Protein AF-A0A210QUS4-F1 (afdb_monomer)

Organism: Mizuhopecten yessoensis (NCBI:txid6573)

Solvent-accessible surface area (backbone atoms only — not comparable to full-atom values): 18904 Å² total; per-residue (Å²): 132,88,51,68,48,72,54,84,44,73,69,44,78,44,54,33,40,51,26,45,33,37,45,36,43,35,46,32,39,33,38,43,30,37,43,35,41,31,45,31,40,28,41,49,31,35,44,34,41,31,47,31,39,48,27,49,37,35,50,34,43,34,50,34,40,40,41,39,35,55,34,40,41,42,60,37,45,54,32,46,37,50,31,43,46,41,43,38,38,37,52,37,39,31,46,35,38,41,46,31,38,33,50,36,40,36,44,39,43,45,56,56,56,56,53,43,40,44,44,42,45,38,77,54,76,45,58,82,34,81,64,47,80,47,73,44,65,48,49,38,29,56,36,41,40,37,39,40,39,40,42,43,27,40,38,36,39,38,39,47,34,41,29,40,24,49,31,40,38,40,39,37,40,36,50,32,28,52,32,39,39,38,42,39,38,36,37,42,21,48,32,38,39,40,38,34,40,38,28,51,23,47,30,40,38,38,42,37,40,39,33,45,25,52,30,38,40,38,42,46,37,35,38,45,28,47,34,40,38,36,41,37,40,34,32,52,22,33,41,38,38,37,44,38,37,35,36,42,26,47,35,38,38,39,40,38,38,39,33,50,27,35,45,34,39,39,41,37,40,37,36,47,27,47,32,40,39,37,40,38,39,37,34,52,30,35,43,34,38,39,38,39,39,39,36,43,29,46,33,40,38,40,40,39,39,41,33,50,33,36,45,37,38,38,40,39,40,34,36,44,30,45,36,40,39,38,41,38,42,40,40,46,38,39,43,35,41,38,39,39,39,38,35,43,30,44,36,37,39,37,39,40,37,41,38,34,38,36,43,36,38,37,40,39,38,38,35,46,30,53,31,35,37,38,40,39,39,37,33,45,35,36,43,36,37,41,38,39,37,39,38,41,33,31,44,36,37,40,41,38,40,37,33,45,30,38,43,36,39,37,40,36,40,41,37,44,38,40,43,33,41,36,39,37,40,36,38,66,57,43,66,75,44,79,47,78,48,72,53,58,73,45,65,79,45,79,46,78,48,75,100

Structure (mmCIF, N/CA/C/O backbone):
data_AF-A0A210QUS4-F1
#
_entry.id   AF-A0A210QUS4-F1
#
loop_
_atom_site.group_PDB
_atom_site.id
_atom_site.type_symbol
_atom_site.label_atom_id
_atom_site.label_alt_id
_atom_site.label_comp_id
_atom_site.label_asym_id
_atom_site.label_entity_id
_atom_site.label_seq_id
_atom_site.pdbx_PDB_ins_code
_atom_site.Cartn_x
_atom_site.Cartn_y
_atom_site.Cartn_z
_atom_site.occupancy
_atom_site.B_iso_or_equiv
_atom_site.auth_seq_id
_atom_site.auth_comp_id
_atom_site.auth_asym_id
_atom_site.auth_atom_id
_atom_site.pdbx_PDB_model_num
ATOM 1 N N . MET A 1 1 ? -44.207 9.516 66.536 1.00 38.75 1 MET A N 1
ATOM 2 C CA . MET A 1 1 ? -43.538 8.560 67.442 1.00 38.75 1 MET A CA 1
ATOM 3 C C . MET A 1 1 ? -42.305 8.045 66.726 1.00 38.75 1 MET A C 1
ATOM 5 O O . MET A 1 1 ? -42.444 7.343 65.734 1.00 38.75 1 MET A O 1
ATOM 9 N N . THR A 1 2 ? -41.114 8.460 67.143 1.00 43.62 2 THR A N 1
ATOM 10 C CA . THR A 1 2 ? -39.860 7.854 66.681 1.00 43.62 2 THR A CA 1
ATOM 11 C C . THR A 1 2 ? -39.684 6.553 67.451 1.00 43.62 2 THR A C 1
ATOM 13 O O . THR A 1 2 ? -39.302 6.570 68.618 1.00 43.62 2 THR A O 1
ATOM 16 N N . ASN A 1 3 ? -40.082 5.435 66.840 1.00 60.19 3 ASN A N 1
ATOM 17 C CA . ASN A 1 3 ? -39.794 4.111 67.380 1.00 60.19 3 ASN A CA 1
ATOM 18 C C . ASN A 1 3 ? -38.307 3.838 67.115 1.00 60.19 3 ASN A C 1
ATOM 20 O O . ASN A 1 3 ? -37.949 3.473 65.994 1.00 60.19 3 ASN A O 1
ATOM 24 N N . THR A 1 4 ? -37.467 4.141 68.106 1.00 60.78 4 THR A N 1
ATOM 25 C CA . THR A 1 4 ? -36.006 4.033 68.035 1.00 60.78 4 THR A CA 1
ATOM 26 C C . THR A 1 4 ? -35.548 2.835 68.855 1.00 60.78 4 THR A C 1
ATOM 28 O O . THR A 1 4 ? -35.954 2.690 70.006 1.00 60.78 4 THR A O 1
ATOM 31 N N . THR A 1 5 ? -34.705 1.987 68.273 1.00 64.62 5 THR A N 1
ATOM 32 C CA . THR A 1 5 ? -34.128 0.801 68.935 1.00 64.62 5 THR A CA 1
ATOM 33 C C . THR A 1 5 ? -32.616 0.983 69.103 1.00 64.62 5 THR A C 1
ATOM 35 O O . THR A 1 5 ? -31.948 1.423 68.164 1.00 64.62 5 THR A O 1
ATOM 38 N N . ALA A 1 6 ? -32.093 0.687 70.299 1.00 57.66 6 ALA A N 1
ATOM 39 C CA . ALA A 1 6 ? -30.676 0.791 70.668 1.00 57.66 6 ALA A CA 1
ATOM 40 C C . ALA A 1 6 ? -30.246 -0.440 71.496 1.00 57.66 6 ALA A C 1
ATOM 42 O O . ALA A 1 6 ? -31.041 -0.923 72.303 1.00 57.66 6 ALA A O 1
ATOM 43 N N . GLY A 1 7 ? -29.007 -0.915 71.311 1.00 63.50 7 GLY A N 1
ATOM 44 C CA . GLY A 1 7 ? -28.473 -2.170 71.887 1.00 63.50 7 GLY A CA 1
ATOM 45 C C . GLY A 1 7 ? -28.497 -3.359 70.911 1.00 63.50 7 GLY A C 1
ATOM 46 O O . GLY A 1 7 ? -29.017 -3.217 69.812 1.00 63.50 7 GLY A O 1
ATOM 47 N N . GLU A 1 8 ? -27.950 -4.520 71.288 1.00 69.88 8 GLU A N 1
ATOM 48 C CA . GLU A 1 8 ? -27.945 -5.730 70.441 1.00 69.88 8 GLU A CA 1
ATOM 49 C C . GLU A 1 8 ? -29.375 -6.185 70.091 1.00 69.88 8 GLU A C 1
ATOM 51 O O . GLU A 1 8 ? -30.157 -6.526 70.984 1.00 69.88 8 GLU A O 1
ATOM 56 N N . CYS A 1 9 ? -29.743 -6.200 68.802 1.00 67.50 9 CYS A N 1
ATOM 57 C CA . CYS A 1 9 ? -31.092 -6.605 68.379 1.00 67.50 9 CYS A CA 1
ATOM 58 C C . CYS A 1 9 ? -31.100 -7.575 67.184 1.00 67.50 9 CYS A C 1
ATOM 60 O O . CYS A 1 9 ? -30.333 -7.444 66.233 1.00 67.50 9 CYS A O 1
ATOM 62 N N . ASN A 1 10 ? -32.068 -8.498 67.182 1.00 73.31 10 ASN A N 1
ATOM 63 C CA . ASN A 1 10 ? -32.354 -9.408 66.068 1.00 73.31 10 ASN A CA 1
ATOM 64 C C . ASN A 1 10 ? -33.770 -9.168 65.522 1.00 73.31 10 ASN A C 1
ATOM 66 O O . ASN A 1 10 ? -34.710 -9.055 66.306 1.00 73.31 10 ASN A O 1
ATOM 70 N N . ASN A 1 11 ? -33.930 -9.175 64.193 1.00 72.56 11 ASN A N 1
ATOM 71 C CA . ASN A 1 11 ? -35.205 -9.011 63.475 1.00 72.56 11 ASN A CA 1
ATOM 72 C C . ASN A 1 11 ? -35.930 -7.697 63.821 1.00 72.56 11 ASN A C 1
ATOM 74 O O . ASN A 1 11 ? -36.994 -7.694 64.443 1.00 72.56 11 ASN A O 1
ATOM 78 N N . VAL A 1 12 ? -35.354 -6.568 63.407 1.00 69.12 12 VAL A N 1
ATOM 79 C CA . VAL A 1 12 ? -35.852 -5.232 63.766 1.00 69.12 12 VAL A CA 1
ATOM 80 C C . VAL A 1 12 ? -36.653 -4.611 62.625 1.00 69.12 12 VAL A C 1
ATOM 82 O O . VAL A 1 12 ? -36.153 -4.487 61.509 1.00 69.12 12 VAL A O 1
ATOM 85 N N . MET A 1 13 ? -37.878 -4.163 62.918 1.00 71.56 13 MET A N 1
ATOM 86 C CA . MET A 1 13 ? -38.714 -3.384 61.997 1.00 71.56 13 MET A CA 1
ATOM 87 C C . MET A 1 13 ? -39.171 -2.083 62.664 1.00 71.56 13 MET A C 1
ATOM 89 O O . MET A 1 13 ? -40.214 -2.024 63.318 1.00 71.56 13 MET A O 1
ATOM 93 N N . THR A 1 14 ? -38.357 -1.036 62.547 1.00 69.56 14 THR A N 1
ATOM 94 C CA . THR A 1 14 ? -38.583 0.262 63.204 1.00 69.56 14 THR A CA 1
ATOM 95 C C . THR A 1 14 ? -38.248 1.425 62.273 1.00 69.56 14 THR A C 1
ATOM 97 O O . THR A 1 14 ? -37.826 1.234 61.138 1.00 69.56 14 THR A O 1
ATOM 100 N N . ASN A 1 15 ? -38.481 2.666 62.706 1.00 71.06 15 ASN A N 1
ATOM 101 C CA . ASN A 1 15 ? -38.179 3.817 61.853 1.00 71.06 15 ASN A CA 1
ATOM 102 C C . ASN A 1 15 ? -36.680 4.162 61.890 1.00 71.06 15 ASN A C 1
ATOM 104 O O . ASN A 1 15 ? -36.119 4.583 60.879 1.00 71.06 15 ASN A O 1
ATOM 108 N N . THR A 1 16 ? -36.030 3.969 63.042 1.00 72.88 16 THR A N 1
ATOM 109 C CA . THR A 1 16 ? -34.620 4.313 63.251 1.00 72.88 16 THR A CA 1
ATOM 110 C C . THR A 1 16 ? -33.942 3.301 64.170 1.00 72.88 16 THR A C 1
ATOM 112 O O . THR A 1 16 ? -34.452 3.006 65.251 1.00 72.88 16 THR A O 1
ATOM 115 N N . THR A 1 17 ? -32.772 2.814 63.772 1.00 70.06 17 THR A N 1
ATOM 116 C CA . THR A 1 17 ? -31.929 1.909 64.569 1.00 70.06 17 THR A CA 1
ATOM 117 C C . THR A 1 17 ? -30.529 2.482 64.740 1.00 70.06 17 THR A C 1
ATOM 119 O O . THR A 1 17 ? -29.965 3.027 63.796 1.00 70.06 17 THR A O 1
ATOM 122 N N . SER A 1 18 ? -29.984 2.375 65.953 1.00 66.44 18 SER A N 1
ATOM 123 C CA . SER A 1 18 ? -28.650 2.860 66.332 1.00 66.44 18 SER A CA 1
ATOM 124 C C . SER A 1 18 ? -27.943 1.791 67.179 1.00 66.44 18 SER A C 1
ATOM 126 O O . SER A 1 18 ? -27.981 1.877 68.411 1.00 66.44 18 SER A O 1
ATOM 128 N N . CYS A 1 19 ? -27.409 0.734 66.561 1.00 63.66 19 CYS A N 1
ATOM 129 C CA . CYS A 1 19 ? -27.029 -0.495 67.271 1.00 63.66 19 CYS A CA 1
ATOM 130 C C . CYS A 1 19 ? -26.254 -1.529 66.444 1.00 63.66 19 CYS A C 1
ATOM 132 O O . CYS A 1 19 ? -26.303 -1.498 65.219 1.00 63.66 19 CYS A O 1
ATOM 134 N N . GLU A 1 20 ? -25.681 -2.513 67.152 1.00 72.75 20 GLU A N 1
ATOM 135 C CA . GLU A 1 20 ? -25.339 -3.836 66.621 1.00 72.75 20 GLU A CA 1
ATOM 136 C C . GLU A 1 20 ? -26.605 -4.659 66.332 1.00 72.75 20 GLU A C 1
ATOM 138 O O . GLU A 1 20 ? -27.323 -5.057 67.255 1.00 72.75 20 GLU A O 1
ATOM 143 N N . CYS A 1 21 ? -26.936 -4.883 65.059 1.00 68.25 21 CYS A N 1
ATOM 144 C CA . CYS A 1 21 ? -28.268 -5.366 64.694 1.00 68.25 21 CYS A CA 1
ATOM 145 C C . CYS A 1 21 ? -28.273 -6.339 63.486 1.00 68.25 21 CYS A C 1
ATOM 147 O O . CYS A 1 21 ? -27.688 -6.065 62.440 1.00 68.25 21 CYS A O 1
ATOM 149 N N . THR A 1 22 ? -28.981 -7.476 63.583 1.00 73.62 22 THR A N 1
ATOM 150 C CA . THR A 1 22 ? -29.117 -8.460 62.478 1.00 73.62 22 THR A CA 1
ATOM 151 C C . THR A 1 22 ? -30.552 -8.526 61.946 1.00 73.62 22 THR A C 1
ATOM 153 O O . THR A 1 22 ? -31.505 -8.553 62.726 1.00 73.62 22 THR A O 1
ATOM 156 N N . ASN A 1 23 ? -30.712 -8.611 60.618 1.00 74.44 23 ASN A N 1
ATOM 157 C CA . ASN A 1 23 ? -31.989 -8.611 59.888 1.00 74.44 23 ASN A CA 1
ATOM 158 C C . ASN A 1 23 ? -32.828 -7.359 60.196 1.00 74.44 23 ASN A C 1
ATOM 160 O O . ASN A 1 23 ? -33.777 -7.393 60.983 1.00 74.44 23 ASN A O 1
ATOM 164 N N . VAL A 1 24 ? -32.470 -6.239 59.574 1.00 69.25 24 VAL A N 1
ATOM 165 C CA . VAL A 1 24 ? -33.033 -4.917 59.881 1.00 69.25 24 VAL A CA 1
ATOM 166 C C . VAL A 1 24 ? -33.836 -4.395 58.692 1.00 69.25 24 VAL A C 1
ATOM 168 O O . VAL A 1 24 ? -33.308 -4.303 57.588 1.00 69.25 24 VAL A O 1
ATOM 171 N N . MET A 1 25 ? -35.096 -4.013 58.911 1.00 75.00 25 MET A N 1
ATOM 172 C CA . MET A 1 25 ? -35.934 -3.316 57.930 1.00 75.00 25 MET A CA 1
ATOM 173 C C . MET A 1 25 ? -36.391 -1.969 58.495 1.00 75.00 25 MET A C 1
ATOM 175 O O . MET A 1 25 ? -37.325 -1.910 59.296 1.00 75.00 25 MET A O 1
ATOM 179 N N . THR A 1 26 ? -35.721 -0.883 58.114 1.00 71.56 26 THR A N 1
ATOM 180 C CA . THR A 1 26 ? -35.922 0.439 58.736 1.00 71.56 26 THR A CA 1
ATOM 181 C C . THR A 1 26 ? -35.873 1.575 57.723 1.00 71.56 26 THR A C 1
ATOM 183 O O . THR A 1 26 ? -35.699 1.359 56.530 1.00 71.56 26 THR A O 1
ATOM 186 N N . ASN A 1 27 ? -36.046 2.813 58.183 1.00 72.94 27 ASN A N 1
ATOM 187 C CA . ASN A 1 27 ? -35.863 3.998 57.347 1.00 72.94 27 ASN A CA 1
ATOM 188 C C . ASN A 1 27 ? -34.430 4.553 57.464 1.00 72.94 27 ASN A C 1
ATOM 190 O O . ASN A 1 27 ? -33.835 4.987 56.478 1.00 72.94 27 ASN A O 1
ATOM 194 N N . THR A 1 28 ? -33.859 4.504 58.670 1.00 74.69 28 THR A N 1
ATOM 195 C CA . THR A 1 28 ? -32.481 4.922 58.949 1.00 74.69 28 THR A CA 1
ATOM 196 C C . THR A 1 28 ? -31.814 3.937 59.901 1.00 74.69 28 THR A C 1
ATOM 198 O O . THR A 1 28 ? -32.391 3.602 60.935 1.00 74.69 28 THR A O 1
ATOM 201 N N . THR A 1 29 ? -30.590 3.524 59.589 1.00 72.88 29 THR A N 1
ATOM 202 C CA . THR A 1 29 ? -29.769 2.663 60.450 1.00 72.88 29 THR A CA 1
ATOM 203 C C . THR A 1 29 ? -28.393 3.285 60.674 1.00 72.88 29 THR A C 1
ATOM 205 O O . THR A 1 29 ? -27.792 3.786 59.726 1.00 72.88 29 THR A O 1
ATOM 208 N N . SER A 1 30 ? -27.902 3.246 61.912 1.00 72.94 30 SER A N 1
ATOM 209 C CA . SER A 1 30 ? -26.550 3.641 62.315 1.00 72.94 30 SER A CA 1
ATOM 210 C C . SER A 1 30 ? -25.915 2.539 63.177 1.00 72.94 30 SER A C 1
ATOM 212 O O . SER A 1 30 ? -26.571 2.067 64.101 1.00 72.94 30 SER A O 1
ATOM 214 N N . GLY A 1 31 ? -24.658 2.163 62.938 1.00 71.06 31 GLY A N 1
ATOM 215 C CA . GLY A 1 31 ? -23.938 1.134 63.716 1.00 71.06 31 GLY A CA 1
ATOM 216 C C . GLY A 1 31 ? -23.761 -0.189 62.966 1.00 71.06 31 GLY A C 1
ATOM 217 O O . GLY A 1 31 ? -24.040 -0.252 61.769 1.00 71.06 31 GLY A O 1
ATOM 218 N N . ASP A 1 32 ? -23.300 -1.231 63.662 1.00 76.19 32 ASP A N 1
ATOM 219 C CA . ASP A 1 32 ? -22.800 -2.442 63.005 1.00 76.19 32 ASP A CA 1
ATOM 220 C C . ASP A 1 32 ? -23.926 -3.428 62.672 1.00 76.19 32 ASP A C 1
ATOM 222 O O . ASP A 1 32 ? -24.539 -4.031 63.552 1.00 76.19 32 ASP A O 1
ATOM 226 N N . CYS A 1 33 ? -24.265 -3.588 61.392 1.00 70.31 33 CYS A N 1
ATOM 227 C CA . CYS A 1 33 ? -25.479 -4.316 61.012 1.00 70.31 33 CYS A CA 1
ATOM 228 C C . CYS A 1 33 ? -25.273 -5.391 59.941 1.00 70.31 33 CYS A C 1
ATOM 230 O O . CYS A 1 33 ? -24.539 -5.216 58.973 1.00 70.31 33 CYS A O 1
ATOM 232 N N . THR A 1 34 ? -26.011 -6.498 60.045 1.00 74.00 34 THR A N 1
ATOM 233 C CA . THR A 1 34 ? -26.015 -7.572 59.033 1.00 74.00 34 THR A CA 1
ATOM 234 C C . THR A 1 34 ? -27.415 -7.771 58.450 1.00 74.00 34 THR A C 1
ATOM 236 O O . THR A 1 34 ? -28.389 -7.827 59.197 1.00 74.00 34 THR A O 1
ATOM 239 N N . ASN A 1 35 ? -27.526 -7.924 57.125 1.00 74.31 35 ASN A N 1
ATOM 240 C CA . ASN A 1 35 ? -28.782 -8.076 56.372 1.00 74.31 35 ASN A CA 1
ATOM 241 C C . ASN A 1 35 ? -29.746 -6.895 56.590 1.00 74.31 35 ASN A C 1
ATOM 243 O O . ASN A 1 35 ? -30.736 -7.001 57.317 1.00 74.31 35 ASN A O 1
ATOM 247 N N . VAL A 1 36 ? -29.464 -5.760 55.952 1.00 67.56 36 VAL A N 1
ATOM 248 C CA . VAL A 1 36 ? -30.218 -4.512 56.151 1.00 67.56 36 VAL A CA 1
ATOM 249 C C . VAL A 1 36 ? -30.984 -4.131 54.888 1.00 67.56 36 VAL A C 1
ATOM 251 O O . VAL A 1 36 ? -30.406 -4.044 53.809 1.00 67.56 36 VAL A O 1
ATOM 254 N N . MET A 1 37 ? -32.274 -3.833 55.022 1.00 74.56 37 MET A N 1
ATOM 255 C CA . MET A 1 37 ? -33.085 -3.165 54.006 1.00 74.56 37 MET A CA 1
ATOM 256 C C . MET A 1 37 ? -33.532 -1.810 54.557 1.00 74.56 37 MET A C 1
ATOM 258 O O . MET A 1 37 ? -34.352 -1.755 55.472 1.00 74.56 37 MET A O 1
ATOM 262 N N . THR A 1 38 ? -32.974 -0.710 54.055 1.00 70.69 38 THR A N 1
ATOM 263 C CA . THR A 1 38 ? -33.253 0.621 54.620 1.00 70.69 38 THR A CA 1
ATOM 264 C C . THR A 1 38 ? -33.242 1.731 53.578 1.00 70.69 38 THR A C 1
ATOM 266 O O . THR A 1 38 ? -32.953 1.489 52.415 1.00 70.69 38 THR A O 1
ATOM 269 N N . ASN A 1 39 ? -33.593 2.960 53.954 1.00 70.00 39 ASN A N 1
ATOM 270 C CA . ASN A 1 39 ? -33.414 4.114 53.071 1.00 70.00 39 ASN A CA 1
ATOM 271 C C . ASN A 1 39 ? -32.047 4.777 53.267 1.00 70.00 39 ASN A C 1
ATOM 273 O O . ASN A 1 39 ? -31.483 5.294 52.302 1.00 70.00 39 ASN A O 1
ATOM 277 N N . THR A 1 40 ? -31.523 4.790 54.496 1.00 71.06 40 THR A N 1
ATOM 278 C CA . THR A 1 40 ? -30.225 5.396 54.831 1.00 71.06 40 THR A CA 1
ATOM 279 C C . THR A 1 40 ? -29.458 4.525 55.820 1.00 71.06 40 THR A C 1
ATOM 281 O O . THR A 1 40 ? -30.021 4.117 56.834 1.00 71.06 40 THR A O 1
ATOM 284 N N . THR A 1 41 ? -28.175 4.274 55.566 1.00 69.44 41 THR A N 1
ATOM 285 C CA . THR A 1 41 ? -27.298 3.499 56.463 1.00 69.44 41 THR A CA 1
ATOM 286 C C . THR A 1 41 ? -26.001 4.254 56.761 1.00 69.44 41 THR A C 1
ATOM 288 O O . THR A 1 41 ? -25.405 4.818 55.844 1.00 69.44 41 THR A O 1
ATOM 291 N N . ALA A 1 42 ? -25.546 4.231 58.014 1.00 64.81 42 ALA A N 1
ATOM 292 C CA . ALA A 1 42 ? -24.227 4.680 58.465 1.00 64.81 42 ALA A CA 1
ATOM 293 C C . ALA A 1 42 ? -23.621 3.645 59.443 1.00 64.81 42 ALA A C 1
ATOM 295 O O . ALA A 1 42 ? -24.372 2.977 60.143 1.00 64.81 42 ALA A O 1
ATOM 296 N N . GLY A 1 43 ? -22.293 3.506 59.522 1.00 69.38 43 GLY A N 1
ATOM 297 C CA . GLY A 1 43 ? -21.628 2.454 60.333 1.00 69.38 43 GLY A CA 1
ATOM 298 C C . GLY A 1 43 ? -21.392 1.127 59.590 1.00 69.38 43 GLY A C 1
ATOM 299 O O . GLY A 1 43 ? -21.807 1.000 58.441 1.00 69.38 43 GLY A O 1
ATOM 300 N N . GLU A 1 44 ? -20.703 0.155 60.197 1.00 71.62 44 GLU A N 1
ATOM 301 C CA . GLU A 1 44 ? -20.177 -1.022 59.482 1.00 71.62 44 GLU A CA 1
ATOM 302 C C . GLU A 1 44 ? -21.275 -2.035 59.130 1.00 71.62 44 GLU A C 1
ATOM 304 O O . GLU A 1 44 ? -21.847 -2.686 60.000 1.00 71.62 44 GLU A O 1
ATOM 309 N N . CYS A 1 45 ? -21.613 -2.205 57.847 1.00 66.81 45 CYS A N 1
ATOM 310 C CA . CYS A 1 45 ? -22.731 -3.084 57.478 1.00 66.81 45 CYS A CA 1
ATOM 311 C C . CYS A 1 45 ? -22.397 -4.143 56.424 1.00 66.81 45 CYS A C 1
ATOM 313 O O . CYS A 1 45 ? -21.695 -3.888 55.447 1.00 66.81 45 CYS A O 1
ATOM 315 N N . THR A 1 46 ? -22.996 -5.329 56.561 1.00 68.25 46 THR A N 1
ATOM 316 C CA . THR A 1 46 ? -22.873 -6.439 55.601 1.00 68.25 46 THR A CA 1
ATOM 317 C C . THR A 1 46 ? -24.237 -6.823 55.019 1.00 68.25 46 THR A C 1
ATOM 319 O O . THR A 1 46 ? -25.216 -6.942 55.753 1.00 68.25 46 THR A O 1
ATOM 322 N N . ASN A 1 47 ? -24.309 -7.068 53.704 1.00 69.38 47 ASN A N 1
ATOM 323 C CA . ASN A 1 47 ? -25.526 -7.404 52.945 1.00 69.38 47 ASN A CA 1
ATOM 324 C C . ASN A 1 47 ? -26.618 -6.325 53.066 1.00 69.38 47 ASN A C 1
ATOM 326 O O . ASN A 1 47 ? -27.641 -6.522 53.726 1.00 69.38 47 ASN A O 1
ATOM 330 N N . VAL A 1 48 ? -26.408 -5.176 52.425 1.00 65.38 48 VAL A N 1
ATOM 331 C CA . VAL A 1 48 ? -27.305 -4.015 52.541 1.00 65.38 48 VAL A CA 1
ATOM 332 C C . VAL A 1 48 ? -28.004 -3.717 51.217 1.00 65.38 48 VAL A C 1
ATOM 334 O O . VAL A 1 48 ? -27.363 -3.573 50.177 1.00 65.38 48 VAL A O 1
ATOM 337 N N . MET A 1 49 ? -29.322 -3.545 51.264 1.00 71.19 49 MET A N 1
ATOM 338 C CA . MET A 1 49 ? -30.125 -2.944 50.202 1.00 71.19 49 MET A CA 1
ATOM 339 C C . MET A 1 49 ? -30.628 -1.585 50.693 1.00 71.19 49 MET A C 1
ATOM 341 O O . MET A 1 49 ? -31.470 -1.526 51.589 1.00 71.19 49 MET A O 1
ATOM 345 N N . THR A 1 50 ? -30.101 -0.486 50.149 1.00 68.62 50 THR A N 1
ATOM 346 C CA . THR A 1 50 ? -30.473 0.858 50.620 1.00 68.62 50 THR A CA 1
ATOM 347 C C . THR A 1 50 ? -30.491 1.913 49.532 1.00 68.62 50 THR A C 1
ATOM 349 O O . THR A 1 50 ? -29.903 1.736 48.475 1.00 68.62 50 THR A O 1
ATOM 352 N N . ASN A 1 51 ? -31.145 3.045 49.773 1.00 63.72 51 ASN A N 1
ATOM 353 C CA . ASN A 1 51 ? -31.037 4.186 48.869 1.00 63.72 51 ASN A CA 1
ATOM 354 C C . ASN A 1 51 ? -29.713 4.938 49.063 1.00 63.72 51 ASN A C 1
ATOM 356 O O . ASN A 1 51 ? -29.078 5.293 48.069 1.00 63.72 51 ASN A O 1
ATOM 360 N N . THR A 1 52 ? -29.277 5.136 50.311 1.00 60.41 52 THR A N 1
ATOM 361 C CA . THR A 1 52 ? -28.064 5.901 50.642 1.00 60.41 52 THR A CA 1
ATOM 362 C C . THR A 1 52 ? -27.222 5.185 51.698 1.00 60.41 52 THR A C 1
ATOM 364 O O . THR A 1 52 ? -27.746 4.792 52.741 1.00 60.41 52 THR A O 1
ATOM 367 N N . THR A 1 53 ? -25.918 5.057 51.467 1.00 65.75 53 THR A N 1
ATOM 368 C CA . THR A 1 53 ? -24.931 4.564 52.444 1.00 65.75 53 THR A CA 1
ATOM 369 C C . THR A 1 53 ? -23.851 5.609 52.728 1.00 65.75 53 THR A C 1
ATOM 371 O O . THR A 1 53 ? -23.352 6.268 51.818 1.00 65.75 53 THR A O 1
ATOM 374 N N . SER A 1 54 ? -23.471 5.735 53.997 1.00 60.28 54 SER A N 1
ATOM 375 C CA . SER A 1 54 ? -22.399 6.592 54.516 1.00 60.28 54 SER A CA 1
ATOM 376 C C . SER A 1 54 ? -21.505 5.766 55.461 1.00 60.28 54 SER A C 1
ATOM 378 O O . SER A 1 54 ? -21.575 5.941 56.680 1.00 60.28 54 SER A O 1
ATOM 380 N N . CYS A 1 55 ? -20.770 4.779 54.940 1.00 59.31 55 CYS A N 1
ATOM 381 C CA . CYS A 1 55 ? -20.144 3.727 55.756 1.00 59.31 55 CYS A CA 1
ATOM 382 C C . CYS A 1 55 ? -19.070 2.898 55.044 1.00 59.31 55 CYS A C 1
ATOM 384 O O . CYS A 1 55 ? -19.033 2.861 53.814 1.00 59.31 55 CYS A O 1
ATOM 386 N N . GLU A 1 56 ? -18.309 2.142 55.844 1.00 63.59 56 GLU A N 1
ATOM 387 C CA . GLU A 1 56 ? -17.634 0.907 55.434 1.00 63.59 56 GLU A CA 1
ATOM 388 C C . GLU A 1 56 ? -18.659 -0.226 55.302 1.00 63.59 56 GLU A C 1
ATOM 390 O O . GLU A 1 56 ? -19.313 -0.606 56.274 1.00 63.59 56 GLU A O 1
ATOM 395 N N . CYS A 1 57 ? -18.864 -0.742 54.090 1.00 60.50 57 CYS A N 1
ATOM 396 C CA . CYS A 1 57 ? -19.965 -1.668 53.840 1.00 60.50 57 CYS A CA 1
ATOM 397 C C . CYS A 1 57 ? -19.595 -2.798 52.844 1.00 60.50 57 CYS A C 1
ATOM 399 O O . CYS A 1 57 ? -18.926 -2.585 51.828 1.00 60.50 57 CYS A O 1
ATOM 401 N N . ALA A 1 58 ? -20.059 -4.027 53.107 1.00 61.28 58 ALA A N 1
ATOM 402 C CA . ALA A 1 58 ? -19.808 -5.220 52.287 1.00 61.28 58 ALA A CA 1
ATOM 403 C C . ALA A 1 58 ? -21.101 -5.768 51.649 1.00 61.28 58 ALA A C 1
ATOM 405 O O . ALA A 1 58 ? -22.126 -5.892 52.315 1.00 61.28 58 ALA A O 1
ATOM 406 N N . ASN A 1 59 ? -21.054 -6.149 50.362 1.00 65.06 59 ASN A N 1
ATOM 407 C CA . ASN A 1 59 ? -22.198 -6.637 49.565 1.00 65.06 59 ASN A CA 1
ATOM 408 C C . ASN A 1 59 ? -23.397 -5.668 49.563 1.00 65.06 59 ASN A C 1
ATOM 410 O O . ASN A 1 59 ? -24.433 -5.928 50.177 1.00 65.06 59 ASN A O 1
ATOM 414 N N . VAL A 1 60 ? -23.256 -4.545 48.861 1.00 61.34 60 VAL A N 1
ATOM 415 C CA . VAL A 1 60 ? -24.207 -3.426 48.933 1.00 61.34 60 VAL A CA 1
ATOM 416 C C . VAL A 1 60 ? -24.909 -3.201 47.586 1.00 61.34 60 VAL A C 1
ATOM 418 O O . VAL A 1 60 ? -24.259 -3.122 46.542 1.00 61.34 60 VAL A O 1
ATOM 421 N N . MET A 1 61 ? -26.235 -3.061 47.591 1.00 66.12 61 MET A N 1
ATOM 422 C CA . MET A 1 61 ? -27.034 -2.632 46.434 1.00 66.12 61 MET A CA 1
ATOM 423 C C . MET A 1 61 ? -27.670 -1.277 46.753 1.00 66.12 61 MET A C 1
ATOM 425 O O . MET A 1 61 ? -28.593 -1.218 47.570 1.00 66.12 61 MET A O 1
ATOM 429 N N . THR A 1 62 ? -27.165 -0.189 46.153 1.00 64.44 62 THR A N 1
ATOM 430 C CA . THR A 1 62 ? -27.611 1.178 46.497 1.00 64.44 62 THR A CA 1
ATOM 43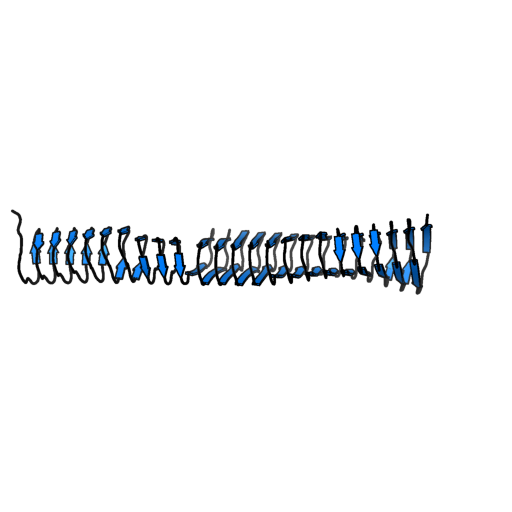1 C C . THR A 1 62 ? -27.720 2.145 45.336 1.00 64.44 62 THR A C 1
ATOM 433 O O . THR A 1 62 ? -27.225 1.902 44.236 1.00 64.44 62 THR A O 1
ATOM 436 N N . LYS A 1 63 ? -28.374 3.284 45.590 1.00 57.06 63 LYS A N 1
ATOM 437 C CA . LYS A 1 63 ? -28.383 4.410 44.657 1.00 57.06 63 LYS A CA 1
ATOM 438 C C . LYS A 1 63 ? -27.163 5.320 44.846 1.00 57.06 63 LYS A C 1
ATOM 440 O O . LYS A 1 63 ? -26.571 5.711 43.841 1.00 57.06 63 LYS A O 1
ATOM 445 N N . THR A 1 64 ? -26.784 5.603 46.094 1.00 55.00 64 THR A N 1
ATOM 446 C CA . THR A 1 64 ? -25.698 6.530 46.446 1.00 55.00 64 THR A CA 1
ATOM 447 C C . THR A 1 64 ? -24.867 5.988 47.609 1.00 55.00 64 THR A C 1
ATOM 449 O O . THR A 1 64 ? -25.437 5.611 48.632 1.00 55.00 64 THR A O 1
ATOM 452 N N . THR A 1 65 ? -23.536 6.023 47.495 1.00 61.12 65 THR A N 1
ATOM 453 C CA . THR A 1 65 ? -22.620 5.653 48.593 1.00 61.12 65 THR A CA 1
ATOM 454 C C . THR A 1 65 ? -21.531 6.704 48.818 1.00 61.12 65 THR A C 1
ATOM 456 O O . THR A 1 65 ? -20.921 7.175 47.860 1.00 61.12 65 THR A O 1
ATOM 459 N N . SER A 1 66 ? -21.229 7.010 50.079 1.00 52.88 66 SER A N 1
ATOM 460 C CA . SER A 1 66 ? -20.056 7.771 50.526 1.00 52.88 66 SER A CA 1
ATOM 461 C C . SER A 1 66 ? -19.294 6.946 51.571 1.00 52.88 66 SER A C 1
ATOM 463 O O . SER A 1 66 ? -19.755 6.838 52.703 1.00 52.88 66 SER A O 1
ATOM 465 N N . GLY A 1 67 ? -18.165 6.335 51.206 1.00 62.19 67 GLY A N 1
ATOM 466 C CA . GLY A 1 67 ? -17.387 5.437 52.080 1.00 62.19 67 GLY A CA 1
ATOM 467 C C . GLY A 1 67 ? -16.757 4.258 51.328 1.00 62.19 67 GLY A C 1
ATOM 468 O O . GLY A 1 67 ? -16.951 4.137 50.114 1.00 62.19 67 GLY A O 1
ATOM 469 N N . ASP A 1 68 ? -16.012 3.409 52.040 1.00 60.56 68 ASP A N 1
ATOM 470 C CA . ASP A 1 68 ? -15.253 2.293 51.459 1.00 60.56 68 ASP A CA 1
ATOM 471 C C . ASP A 1 68 ? -16.104 1.023 51.313 1.00 60.56 68 ASP A C 1
ATOM 473 O O . ASP A 1 68 ? -16.886 0.658 52.194 1.00 60.56 68 ASP A O 1
ATOM 477 N N . CYS A 1 69 ? -16.002 0.340 50.167 1.00 59.09 69 CYS A N 1
ATOM 478 C CA . CYS A 1 69 ? -16.880 -0.792 49.841 1.00 59.09 69 CYS A CA 1
ATOM 479 C C . CYS A 1 69 ? -16.161 -1.955 49.136 1.00 59.09 69 CYS A C 1
ATOM 481 O O . CYS A 1 69 ? -15.458 -1.775 48.138 1.00 59.09 69 CYS A O 1
ATOM 483 N N . THR A 1 70 ? -16.418 -3.192 49.583 1.00 57.31 70 THR A N 1
ATOM 484 C CA . THR A 1 70 ? -15.737 -4.390 49.045 1.00 57.31 70 THR A CA 1
ATOM 485 C C . THR A 1 70 ? -16.397 -4.973 47.785 1.00 57.31 70 THR A C 1
ATOM 487 O O . THR A 1 70 ? -15.699 -5.404 46.871 1.00 57.31 70 THR A O 1
ATOM 490 N N . LYS A 1 71 ? -17.736 -5.016 47.714 1.00 57.84 71 LYS A N 1
ATOM 491 C CA . LYS A 1 71 ? -18.520 -5.537 46.570 1.00 57.84 71 LYS A CA 1
ATOM 492 C C . LYS A 1 71 ? -19.844 -4.789 46.463 1.00 57.84 71 LYS A C 1
ATOM 494 O O . LYS A 1 71 ? -20.614 -4.810 47.425 1.00 57.84 71 LYS A O 1
ATOM 499 N N . PHE A 1 72 ? -20.136 -4.170 45.319 1.00 63.22 72 PHE A N 1
ATOM 500 C CA . PHE A 1 72 ? -21.381 -3.410 45.165 1.00 63.22 72 PHE A CA 1
ATOM 501 C C . PHE A 1 72 ? -21.888 -3.273 43.722 1.00 63.22 72 PHE A C 1
ATOM 503 O O . PHE A 1 72 ? -21.164 -3.501 42.751 1.00 63.22 72 PHE A O 1
ATOM 510 N N . MET A 1 73 ? -23.156 -2.863 43.610 1.00 58.47 73 MET A N 1
ATOM 511 C CA . MET A 1 73 ? -23.866 -2.558 42.361 1.00 58.47 73 MET A CA 1
ATOM 512 C C . MET A 1 73 ? -24.647 -1.238 42.539 1.00 58.47 73 MET A C 1
ATOM 514 O O . MET A 1 73 ? -25.630 -1.225 43.284 1.00 58.47 73 MET A O 1
ATOM 518 N N . THR A 1 74 ? -24.199 -0.121 41.939 1.00 58.69 74 THR A N 1
ATOM 519 C CA . THR A 1 74 ? -24.742 1.236 42.223 1.00 58.69 74 THR A CA 1
ATOM 520 C C . THR A 1 74 ? -24.838 2.158 40.990 1.00 58.69 74 THR A C 1
ATOM 522 O O . THR A 1 74 ? -24.581 1.731 39.869 1.00 58.69 74 THR A O 1
ATOM 525 N N . ASN A 1 75 ? -25.290 3.412 41.187 1.00 49.94 75 ASN A N 1
ATOM 526 C CA . ASN A 1 75 ? -25.316 4.484 40.171 1.00 49.94 75 ASN A CA 1
ATOM 527 C C . ASN A 1 75 ? -24.434 5.705 40.525 1.00 49.94 75 ASN A C 1
ATOM 529 O O . ASN A 1 75 ? -24.229 6.571 39.671 1.00 49.94 75 ASN A O 1
ATOM 533 N N . THR A 1 76 ? -23.969 5.872 41.771 1.00 48.81 76 THR A N 1
ATOM 534 C CA . THR A 1 76 ? -23.126 7.019 42.179 1.00 48.81 76 THR A CA 1
ATOM 535 C C . THR A 1 76 ? -22.346 6.702 43.461 1.00 48.81 76 THR A C 1
ATOM 537 O O . THR A 1 76 ? -22.935 6.231 44.434 1.00 48.81 76 THR A O 1
ATOM 540 N N . THR A 1 77 ? -21.039 6.986 43.495 1.00 57.16 77 THR A N 1
ATOM 541 C CA . THR A 1 77 ? -20.186 6.775 44.683 1.00 57.16 77 THR A CA 1
ATOM 542 C C . THR A 1 77 ? -19.228 7.946 44.943 1.00 57.16 77 THR A C 1
ATOM 544 O O . THR A 1 77 ? -18.951 8.744 44.052 1.00 57.16 77 THR A O 1
ATOM 547 N N . SER A 1 78 ? -18.693 8.047 46.161 1.00 48.75 78 SER A N 1
ATOM 548 C CA . SER A 1 78 ? -17.537 8.888 46.507 1.00 48.75 78 SER A CA 1
ATOM 549 C C . SER A 1 78 ? -16.662 8.198 47.575 1.00 48.75 78 SER A C 1
ATOM 551 O O . SER A 1 78 ? -16.791 8.499 48.759 1.00 48.75 78 SER A O 1
ATOM 553 N N . GLY A 1 79 ? -15.813 7.238 47.177 1.00 60.25 79 GLY A N 1
ATOM 554 C CA . GLY A 1 79 ? -14.938 6.463 48.086 1.00 60.25 79 GLY A CA 1
ATOM 555 C C . GLY A 1 79 ? -13.995 5.478 47.367 1.00 60.25 79 GLY A C 1
ATOM 556 O O . GLY A 1 79 ? -13.921 5.519 46.130 1.00 60.25 79 GLY A O 1
ATOM 557 N N . GLU A 1 80 ? -13.275 4.626 48.119 1.00 60.22 80 GLU A N 1
ATOM 558 C CA . GLU A 1 80 ? -12.429 3.533 47.596 1.00 60.22 80 GLU A CA 1
ATOM 559 C C . GLU A 1 80 ? -13.220 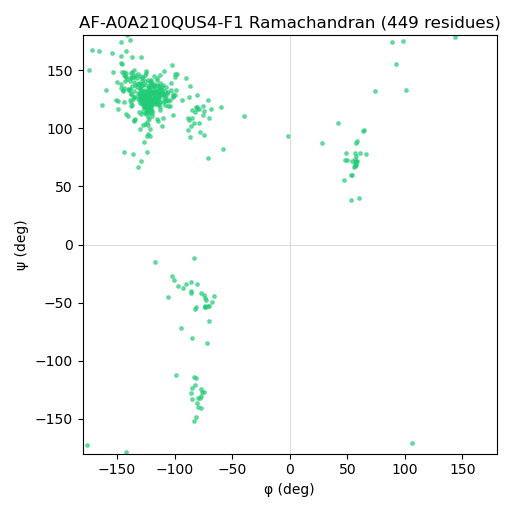2.213 47.456 1.00 60.22 80 GLU A C 1
ATOM 561 O O . GLU A 1 80 ? -14.126 1.904 48.232 1.00 60.22 80 GLU A O 1
ATOM 566 N N . CYS A 1 81 ? -12.940 1.432 46.406 1.00 59.75 81 CYS A N 1
ATOM 567 C CA . CYS A 1 81 ? -13.815 0.337 45.962 1.00 59.75 81 CYS A CA 1
ATOM 568 C C . CYS A 1 81 ? -13.035 -0.879 45.423 1.00 59.75 81 CYS A C 1
ATOM 570 O O . CYS A 1 81 ? -12.125 -0.713 44.614 1.00 59.75 81 CYS A O 1
ATOM 572 N N . THR A 1 82 ? -13.396 -2.116 45.805 1.00 55.81 82 THR A N 1
ATOM 573 C CA . THR A 1 82 ? -12.646 -3.336 45.391 1.00 55.81 82 THR A CA 1
ATOM 574 C C . THR A 1 82 ? -13.285 -4.163 44.267 1.00 55.81 82 THR A C 1
ATOM 576 O O . THR A 1 82 ? -12.567 -4.871 43.567 1.00 55.81 82 THR A O 1
ATOM 579 N N . TYR A 1 83 ? -14.610 -4.120 44.100 1.00 60.09 83 TYR A N 1
ATOM 580 C CA . TYR A 1 83 ? -15.330 -4.782 43.002 1.00 60.09 83 TYR A CA 1
ATOM 581 C C . TYR A 1 83 ? -16.585 -3.987 42.643 1.00 60.09 83 TYR A C 1
ATOM 583 O O . TYR A 1 83 ? -17.507 -3.878 43.458 1.00 60.09 83 TYR A O 1
ATOM 591 N N . VAL A 1 84 ? -16.626 -3.470 41.413 1.00 58.34 84 VAL A N 1
ATOM 592 C CA . VAL A 1 84 ? -17.667 -2.540 40.948 1.00 58.34 84 VAL A CA 1
ATOM 593 C C . VAL A 1 84 ? -18.421 -3.114 39.757 1.00 58.34 84 VAL A C 1
ATOM 595 O O . VAL A 1 84 ? -17.803 -3.520 38.770 1.00 58.34 84 VAL A O 1
ATOM 598 N N . MET A 1 85 ? -19.755 -3.099 39.818 1.00 55.66 85 MET A N 1
ATOM 599 C CA . MET A 1 85 ? -20.621 -3.501 38.710 1.00 55.66 85 MET A CA 1
ATOM 600 C C . MET A 1 85 ? -21.693 -2.418 38.456 1.00 55.66 85 MET A C 1
ATOM 602 O O . MET A 1 85 ? -22.721 -2.413 39.130 1.00 55.66 85 MET A O 1
ATOM 606 N N . ARG A 1 86 ? -21.457 -1.551 37.447 1.00 53.88 86 ARG A N 1
ATOM 607 C CA . ARG A 1 86 ? -22.363 -0.533 36.831 1.00 53.88 86 ARG A CA 1
ATOM 608 C C . ARG A 1 86 ? -22.204 0.949 37.235 1.00 53.88 86 ARG A C 1
ATOM 610 O O . ARG A 1 86 ? -22.167 1.271 38.410 1.00 53.88 86 ARG A O 1
ATOM 617 N N . ASN A 1 87 ? -22.184 1.820 36.202 1.00 52.09 87 ASN A N 1
ATOM 618 C CA . ASN A 1 87 ? -22.306 3.296 36.182 1.00 52.09 87 ASN A CA 1
ATOM 619 C C . ASN A 1 87 ? -21.819 4.011 37.449 1.00 52.09 87 ASN A C 1
ATOM 621 O O . ASN A 1 87 ? -22.606 4.301 38.346 1.00 52.09 87 ASN A O 1
ATOM 625 N N . THR A 1 88 ? -20.526 4.327 37.509 1.00 53.41 88 THR A N 1
ATOM 626 C CA . THR A 1 88 ? -19.904 4.831 38.740 1.00 53.41 88 THR A CA 1
ATOM 627 C C . THR A 1 88 ? -19.034 6.072 38.498 1.00 53.41 88 THR A C 1
ATOM 629 O O . THR A 1 88 ? -18.335 6.162 37.491 1.00 53.41 88 THR A O 1
ATOM 632 N N . THR A 1 89 ? -19.039 7.013 39.447 1.00 50.75 89 THR A N 1
ATOM 633 C CA . THR A 1 89 ? -17.988 8.035 39.617 1.00 50.75 89 THR A CA 1
ATOM 634 C C . THR A 1 89 ? -17.249 7.681 40.906 1.00 50.75 89 THR A C 1
ATOM 636 O O . THR A 1 89 ? -17.921 7.544 41.920 1.00 50.75 89 THR A O 1
ATOM 639 N N . ALA A 1 90 ? -15.932 7.459 40.912 1.00 55.91 90 ALA A N 1
ATOM 640 C CA . ALA A 1 90 ? -15.226 6.989 42.120 1.00 55.91 90 ALA A CA 1
ATOM 641 C C . ALA A 1 90 ? -13.791 7.523 42.250 1.00 55.91 90 ALA A C 1
ATOM 643 O O . ALA A 1 90 ? -13.152 7.861 41.253 1.00 55.91 90 ALA A O 1
ATOM 644 N N . GLY A 1 91 ? -13.281 7.567 43.487 1.00 53.22 91 GLY A N 1
ATOM 645 C CA . GLY A 1 91 ? -11.913 7.995 43.796 1.00 53.22 91 GLY A CA 1
ATOM 646 C C . GLY A 1 91 ? -10.872 6.982 43.317 1.00 53.22 91 GLY A C 1
ATOM 647 O O . GLY A 1 91 ? -10.129 7.287 42.385 1.00 53.22 91 GLY A O 1
ATOM 648 N N . LYS A 1 92 ? -10.874 5.775 43.905 1.00 57.72 92 LYS A N 1
ATOM 649 C CA . LYS A 1 92 ? -9.991 4.654 43.534 1.00 57.72 92 LYS A CA 1
ATOM 650 C C . LYS A 1 92 ? -10.766 3.347 43.422 1.00 57.72 92 LYS A C 1
ATOM 652 O O . LYS A 1 92 ? -11.601 3.052 44.279 1.00 57.72 92 LYS A O 1
ATOM 657 N N . CYS A 1 93 ? -10.489 2.545 42.394 1.00 57.47 93 CYS A N 1
ATOM 658 C CA . CYS A 1 93 ? -11.159 1.256 42.200 1.00 57.47 93 CYS A CA 1
ATOM 659 C C . CYS A 1 93 ? -10.208 0.116 41.808 1.00 57.47 93 CYS A C 1
ATOM 661 O O . CYS A 1 93 ? -9.287 0.289 41.014 1.00 57.47 93 CYS A O 1
ATOM 663 N N . THR A 1 94 ? -10.496 -1.090 42.296 1.00 54.66 94 THR A N 1
ATOM 664 C CA . THR A 1 94 ? -9.913 -2.353 41.809 1.00 54.66 94 THR A CA 1
ATOM 665 C C . THR A 1 94 ? -11.018 -3.186 41.144 1.00 54.66 94 THR A C 1
ATOM 667 O O . THR A 1 94 ? -12.168 -3.100 41.561 1.00 54.66 94 THR A O 1
ATOM 670 N N . ASN A 1 95 ? -10.703 -3.950 40.090 1.00 59.75 95 ASN A N 1
ATOM 671 C CA . ASN A 1 95 ? -11.600 -4.898 39.405 1.00 59.75 95 ASN A CA 1
ATOM 672 C C . ASN A 1 95 ? -12.983 -4.318 39.024 1.00 59.75 95 ASN A C 1
ATOM 674 O O . ASN A 1 95 ? -14.018 -4.662 39.606 1.00 59.75 95 ASN A O 1
ATOM 678 N N . VAL A 1 96 ? -13.005 -3.447 38.012 1.00 55.69 96 VAL A N 1
ATOM 679 C CA . VAL A 1 96 ? -14.216 -2.736 37.562 1.00 55.69 96 VAL A CA 1
ATOM 680 C C . VAL A 1 96 ? -14.843 -3.418 36.347 1.00 55.69 96 VAL A C 1
ATOM 682 O O . VAL A 1 96 ? -14.156 -3.704 35.367 1.00 55.69 96 VAL A O 1
ATOM 685 N N . MET A 1 97 ? -16.164 -3.616 36.372 1.00 53.31 97 MET A N 1
ATOM 686 C CA . MET A 1 97 ? -16.948 -4.117 35.243 1.00 53.31 97 MET A CA 1
ATOM 687 C C . MET A 1 97 ? -18.055 -3.102 34.886 1.00 53.31 97 MET A C 1
ATOM 689 O O . MET A 1 97 ? -19.052 -3.010 35.604 1.00 53.31 97 MET A O 1
ATOM 693 N N . THR A 1 98 ? -17.903 -2.396 33.747 1.00 52.78 98 THR A N 1
ATOM 694 C CA . THR A 1 98 ? -18.795 -1.390 33.083 1.00 52.78 98 THR A CA 1
ATOM 695 C C . THR A 1 98 ? -18.622 0.128 33.390 1.00 52.78 98 THR A C 1
ATOM 697 O O . THR A 1 98 ? -18.127 0.503 34.449 1.00 52.78 98 THR A O 1
ATOM 700 N N . ASN A 1 99 ? -19.050 0.987 32.429 1.00 50.25 99 ASN A N 1
ATOM 701 C CA . ASN A 1 99 ? -19.159 2.474 32.404 1.00 50.25 99 ASN A CA 1
ATOM 702 C C . ASN A 1 99 ? -18.751 3.204 33.704 1.00 50.25 99 ASN A C 1
ATOM 704 O O . ASN A 1 99 ? -19.590 3.414 34.576 1.00 50.25 99 ASN A O 1
ATOM 708 N N . THR A 1 100 ? -17.496 3.639 33.829 1.00 50.50 100 THR A N 1
ATOM 709 C CA . THR A 1 100 ? -17.002 4.313 35.049 1.00 50.50 100 THR A CA 1
ATOM 710 C C . THR A 1 100 ? -16.170 5.562 34.732 1.00 50.50 100 THR A C 1
ATOM 712 O O . THR A 1 100 ? -15.416 5.572 33.761 1.00 50.50 100 THR A O 1
ATOM 715 N N . THR A 1 101 ? -16.277 6.601 35.564 1.00 50.22 101 THR A N 1
ATOM 716 C CA . THR A 1 101 ? -15.352 7.746 35.587 1.00 50.22 101 THR A CA 1
ATOM 717 C C . THR A 1 101 ? -14.568 7.731 36.902 1.00 50.22 101 THR A C 1
ATOM 719 O O . THR A 1 101 ? -15.168 7.859 37.968 1.00 50.22 101 THR A O 1
ATOM 722 N N . SER A 1 102 ? -13.243 7.556 36.871 1.00 52.81 102 SER A N 1
ATOM 723 C CA . SER A 1 102 ? -12.428 7.451 38.099 1.00 52.81 102 SER A CA 1
ATOM 724 C C . SER A 1 102 ? -11.037 8.073 37.957 1.00 52.81 102 SER A C 1
ATOM 726 O O . SER A 1 102 ? -10.525 8.194 36.849 1.00 52.81 102 SER A O 1
ATOM 728 N N . ARG A 1 103 ? -10.420 8.495 39.070 1.00 50.81 103 ARG A N 1
ATOM 729 C CA . ARG A 1 103 ? -9.051 9.035 39.065 1.00 50.81 103 ARG A CA 1
ATOM 730 C C . ARG A 1 103 ? -7.995 7.941 38.862 1.00 50.81 103 ARG A C 1
ATOM 732 O O . ARG A 1 103 ? -7.142 8.126 38.002 1.00 50.81 103 ARG A O 1
ATOM 739 N N . GLU A 1 104 ? -8.110 6.815 39.571 1.00 54.97 104 GLU A N 1
ATOM 740 C CA . GLU A 1 104 ? -7.153 5.692 39.542 1.00 54.97 104 GLU A CA 1
ATOM 741 C C . GLU A 1 104 ? -7.888 4.336 39.510 1.00 54.97 104 GLU A C 1
ATOM 743 O O . GLU A 1 104 ? -8.770 4.081 40.339 1.00 54.97 104 GLU A O 1
ATOM 748 N N . CYS A 1 105 ? -7.537 3.440 38.578 1.00 57.62 105 CYS A N 1
ATOM 749 C CA . CYS A 1 105 ? -8.123 2.089 38.504 1.00 57.62 105 CYS A CA 1
ATOM 750 C C . CYS A 1 105 ? -7.101 0.976 38.213 1.00 57.62 105 CYS A C 1
ATOM 752 O O . CYS A 1 105 ? -6.167 1.149 37.433 1.00 57.62 105 CYS A O 1
ATOM 754 N N . THR A 1 106 ? -7.342 -0.218 38.766 1.00 53.59 106 THR A N 1
ATOM 755 C CA . THR A 1 106 ? -6.590 -1.449 38.441 1.00 53.59 106 THR A CA 1
ATOM 756 C C . THR A 1 106 ? -7.534 -2.548 37.936 1.00 53.59 106 THR A C 1
ATOM 758 O O . THR A 1 106 ? -8.534 -2.830 38.594 1.00 53.59 106 THR A O 1
ATOM 761 N N . ASN A 1 107 ? -7.207 -3.188 36.802 1.00 58.44 107 ASN A N 1
ATOM 762 C CA . ASN A 1 107 ? -7.975 -4.253 36.124 1.00 58.44 107 ASN A CA 1
ATOM 763 C C . ASN A 1 107 ? -9.407 -3.845 35.711 1.00 58.44 107 ASN A C 1
ATOM 765 O O . ASN A 1 107 ? -10.377 -4.063 36.440 1.00 58.44 107 ASN A O 1
ATOM 769 N N . VAL A 1 108 ? -9.559 -3.285 34.507 1.00 56.47 108 VAL A N 1
ATOM 770 C CA . VAL A 1 108 ? -10.840 -2.734 34.018 1.00 56.47 108 VAL A CA 1
ATOM 771 C C . VAL A 1 108 ? -11.428 -3.550 32.860 1.00 56.47 108 VAL A C 1
ATOM 773 O O . VAL A 1 108 ? -10.733 -3.838 31.883 1.00 56.47 108 VAL A O 1
ATOM 776 N N . MET A 1 109 ? -12.736 -3.849 32.934 1.00 53.75 109 MET A N 1
ATOM 777 C CA . MET A 1 109 ? -13.526 -4.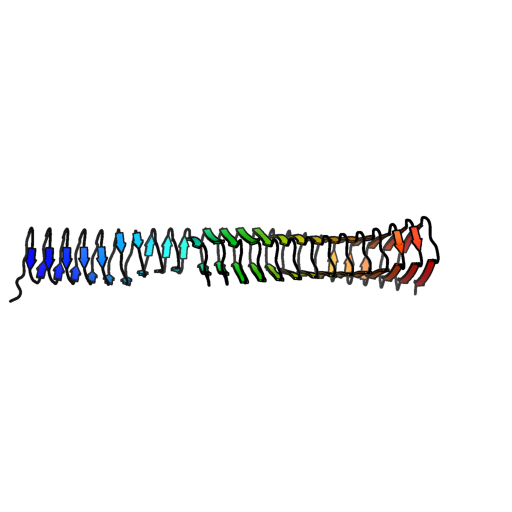527 31.898 1.00 53.75 109 MET A CA 1
ATOM 778 C C . MET A 1 109 ? -14.752 -3.681 31.458 1.00 53.75 109 MET A C 1
ATOM 780 O O . MET A 1 109 ? -15.839 -3.751 32.034 1.00 53.75 109 MET A O 1
ATOM 784 N N . LYS A 1 110 ? -14.539 -2.933 30.360 1.00 54.75 110 LYS A N 1
ATOM 785 C CA . LYS A 1 110 ? -15.438 -2.123 29.489 1.00 54.75 110 LYS A CA 1
ATOM 786 C C . LYS A 1 110 ? -16.005 -0.755 29.938 1.00 54.75 110 LYS A C 1
ATOM 788 O O . LYS A 1 110 ? -16.646 -0.631 30.971 1.00 54.75 110 LYS A O 1
ATOM 793 N N . ASN A 1 111 ? -15.857 0.201 28.999 1.00 49.97 111 ASN A N 1
ATOM 794 C CA . ASN A 1 111 ? -16.133 1.649 28.983 1.00 49.97 111 ASN A CA 1
ATOM 795 C C . ASN A 1 111 ? -15.735 2.401 30.253 1.00 49.97 111 ASN A C 1
ATOM 797 O O . ASN A 1 111 ? -16.410 2.365 31.276 1.00 49.97 111 ASN A O 1
ATOM 801 N N . THR A 1 112 ? -14.635 3.135 30.184 1.00 46.41 112 THR A N 1
ATOM 802 C CA . THR A 1 112 ? -14.143 3.913 31.317 1.00 46.41 112 THR A CA 1
ATOM 803 C C . THR A 1 112 ? -13.492 5.180 30.790 1.00 46.41 112 THR A C 1
ATOM 805 O O . THR A 1 112 ? -12.790 5.129 29.784 1.00 46.41 112 THR A O 1
ATOM 808 N N . THR A 1 113 ? -13.740 6.301 31.461 1.00 45.94 113 THR A N 1
ATOM 809 C CA . THR A 1 113 ? -12.955 7.528 31.313 1.00 45.94 113 THR A CA 1
ATOM 810 C C . THR A 1 113 ? -12.198 7.715 32.622 1.00 45.94 113 THR A C 1
ATOM 812 O O . THR A 1 113 ? -12.794 8.118 33.618 1.00 45.94 113 THR A O 1
ATOM 815 N N . SER A 1 114 ? -10.911 7.386 32.666 1.00 47.22 114 SER A N 1
ATOM 816 C CA . SER A 1 114 ? -10.096 7.495 33.884 1.00 47.22 114 SER A CA 1
ATOM 817 C C . SER A 1 114 ? -8.790 8.251 33.656 1.00 47.22 114 SER A C 1
ATOM 819 O O . SER A 1 114 ? -8.381 8.447 32.512 1.00 47.22 114 SER A O 1
ATOM 821 N N . GLY A 1 115 ? -8.188 8.731 34.749 1.00 52.84 115 GLY A N 1
ATOM 822 C CA . GLY A 1 115 ? -6.855 9.340 34.750 1.00 52.84 115 GLY A CA 1
ATOM 823 C C . GLY A 1 115 ? -5.765 8.288 34.534 1.00 52.84 115 GLY A C 1
ATOM 824 O O . GLY A 1 115 ? -5.370 8.048 33.396 1.00 52.84 115 GLY A O 1
ATOM 825 N N . GLU A 1 116 ? -5.340 7.633 35.618 1.00 55.28 116 GLU A N 1
ATOM 826 C CA . GLU A 1 116 ? -4.280 6.613 35.627 1.00 55.28 116 GLU A CA 1
ATOM 827 C C . GLU A 1 116 ? -4.873 5.198 35.730 1.00 55.28 116 GLU A C 1
ATOM 829 O O . GLU A 1 116 ? -5.764 4.932 36.549 1.00 55.28 116 GLU A O 1
ATOM 834 N N . CYS A 1 117 ? -4.411 4.259 34.897 1.00 55.00 117 CYS A N 1
ATOM 835 C CA . CYS A 1 117 ? -4.895 2.877 34.917 1.00 55.00 117 CYS A CA 1
ATOM 836 C C . CYS A 1 117 ? -3.792 1.838 34.742 1.00 55.00 117 CYS A C 1
ATOM 838 O O . CYS A 1 117 ? -2.930 1.957 33.880 1.00 55.00 117 CYS A O 1
ATOM 840 N N . THR A 1 118 ? -3.892 0.733 35.484 1.00 50.53 118 THR A N 1
ATOM 841 C CA . THR A 1 118 ? -3.045 -0.449 35.265 1.00 50.53 118 THR A CA 1
ATOM 842 C C . THR A 1 118 ? -3.897 -1.618 34.752 1.00 50.53 118 THR A C 1
ATOM 844 O O . THR A 1 118 ? -4.802 -2.082 35.447 1.00 50.53 118 THR A O 1
ATOM 847 N N . ASN A 1 119 ? -3.592 -2.097 33.535 1.00 57.31 119 ASN A N 1
ATOM 848 C CA . ASN A 1 119 ? -4.248 -3.192 32.788 1.00 57.31 119 ASN A CA 1
ATOM 849 C C . ASN A 1 119 ? -5.724 -2.944 32.384 1.00 57.31 119 ASN A C 1
ATOM 851 O O . ASN A 1 119 ? -6.655 -3.203 33.153 1.00 57.31 119 ASN A O 1
ATOM 855 N N . VAL A 1 120 ? -5.953 -2.528 31.129 1.00 58.38 120 VAL A N 1
ATOM 856 C CA . VAL A 1 120 ? -7.298 -2.319 30.544 1.00 58.38 120 VAL A CA 1
ATOM 857 C C . VAL A 1 120 ? -7.573 -3.335 29.428 1.00 58.38 120 VAL A C 1
ATOM 859 O O . VAL A 1 120 ? -6.780 -3.447 28.492 1.00 58.38 120 VAL A O 1
ATOM 862 N N . MET A 1 121 ? -8.712 -4.044 29.492 1.00 58.81 121 MET A N 1
ATOM 863 C CA . MET A 1 121 ? -9.144 -5.014 28.471 1.00 58.81 121 MET A CA 1
ATOM 864 C C . MET A 1 121 ? -10.570 -4.719 27.970 1.00 58.81 121 MET A C 1
ATOM 866 O O . MET A 1 121 ? -11.527 -4.702 28.750 1.00 58.81 121 MET A O 1
ATOM 870 N N . THR A 1 122 ? -10.748 -4.535 26.655 1.00 64.12 122 THR A N 1
ATOM 871 C CA . THR A 1 122 ? -12.070 -4.330 26.032 1.00 64.12 122 THR A CA 1
ATOM 872 C C . THR A 1 122 ? -12.345 -5.332 24.904 1.00 64.12 122 THR A C 1
ATOM 874 O O . THR A 1 122 ? -11.732 -5.273 23.845 1.00 64.12 122 THR A O 1
ATOM 877 N N . ASN A 1 123 ? -13.325 -6.229 25.111 1.00 57.19 123 ASN A N 1
ATOM 878 C CA . ASN A 1 123 ? -13.700 -7.263 24.128 1.00 57.19 123 ASN A CA 1
ATOM 879 C C . ASN A 1 123 ? -15.195 -7.215 23.750 1.00 57.19 123 ASN A C 1
ATOM 881 O O . ASN A 1 123 ? -16.045 -7.738 24.479 1.00 57.19 123 ASN A O 1
ATOM 885 N N . PRO A 1 124 ? -15.589 -6.511 22.677 1.00 61.06 124 PRO A N 1
ATOM 886 C CA . PRO A 1 124 ? -16.903 -6.657 22.047 1.00 61.06 124 PRO A CA 1
ATOM 887 C C . PRO A 1 124 ? -16.934 -7.766 20.991 1.00 61.06 124 PRO A C 1
ATOM 889 O O . PRO A 1 124 ? -16.158 -7.769 20.040 1.00 61.06 124 PRO A O 1
ATOM 892 N N . THR A 1 125 ? -17.895 -8.678 21.149 1.00 47.72 125 THR A N 1
ATOM 893 C CA . THR A 1 125 ? -18.297 -9.649 20.127 1.00 47.72 125 THR A CA 1
ATOM 894 C C . THR A 1 125 ? -19.753 -9.382 19.770 1.00 47.72 125 THR A C 1
ATOM 896 O O . THR A 1 125 ? -20.604 -9.393 20.661 1.00 47.72 125 THR A O 1
ATOM 899 N N . SER A 1 126 ? -20.042 -9.129 18.496 1.00 50.09 126 SER A N 1
ATOM 900 C CA . SER A 1 126 ? -21.410 -8.979 17.985 1.00 50.09 126 SER A CA 1
ATOM 901 C C . SER A 1 126 ? -21.624 -9.862 16.753 1.00 50.09 126 SER A C 1
ATOM 903 O O . SER A 1 126 ? -20.742 -9.955 15.895 1.00 50.09 126 SER A O 1
ATOM 905 N N . GLY A 1 127 ? -22.777 -10.536 16.697 1.00 45.91 127 GLY A N 1
ATOM 906 C CA . GLY A 1 127 ? -23.304 -11.149 15.468 1.00 45.91 127 GLY A CA 1
ATOM 907 C C . GLY A 1 127 ? -24.054 -10.116 14.624 1.00 45.91 127 GLY A C 1
ATOM 908 O O . GLY A 1 127 ? -23.756 -8.928 14.762 1.00 45.91 127 GLY A O 1
ATOM 909 N N . GLU A 1 128 ? -25.043 -10.567 13.842 1.00 45.28 128 GLU A N 1
ATOM 910 C CA . GLU A 1 128 ? -25.888 -9.731 12.973 1.00 45.28 128 GLU A CA 1
ATOM 911 C C . GLU A 1 128 ? -26.271 -8.395 13.632 1.00 45.28 128 GLU A C 1
ATOM 913 O O . GLU A 1 128 ? -27.015 -8.359 14.619 1.00 45.28 128 GLU A O 1
ATOM 918 N N . CYS A 1 129 ? -25.730 -7.280 13.131 1.00 41.75 129 CYS A N 1
ATOM 919 C CA . CYS A 1 129 ? -25.950 -5.973 13.746 1.00 41.75 129 CYS A CA 1
ATOM 920 C C . CYS A 1 129 ? -26.006 -4.815 12.740 1.00 41.75 129 CYS A C 1
ATOM 922 O O . CYS A 1 129 ? -25.175 -4.686 11.851 1.00 41.75 129 CYS A O 1
ATOM 924 N N . THR A 1 130 ? -26.984 -3.914 12.879 1.00 31.92 130 THR A N 1
ATOM 925 C CA . THR A 1 130 ? -27.168 -2.798 11.926 1.00 31.92 130 THR A CA 1
ATOM 926 C C . THR A 1 130 ? -26.275 -1.587 12.212 1.00 31.92 130 THR A C 1
ATOM 928 O O . THR A 1 130 ? -26.226 -0.701 11.372 1.00 31.92 130 THR A O 1
ATOM 931 N N . ASN A 1 131 ? -25.616 -1.523 13.381 1.00 48.72 131 ASN A N 1
ATOM 932 C CA . ASN A 1 131 ? -24.559 -0.561 13.734 1.00 48.72 131 ASN A CA 1
ATOM 933 C C . ASN A 1 131 ? -23.778 -1.078 14.963 1.00 48.72 131 ASN A C 1
ATOM 935 O O . ASN A 1 131 ? -24.366 -1.227 16.037 1.00 48.72 131 ASN A O 1
ATOM 939 N N . ALA A 1 132 ? -22.465 -1.295 14.855 1.00 51.56 132 ALA A N 1
ATOM 940 C CA . ALA A 1 132 ? -21.587 -1.573 16.001 1.00 51.56 132 ALA A CA 1
ATOM 941 C C . ALA A 1 132 ? -20.577 -0.436 16.189 1.00 51.56 132 ALA A C 1
ATOM 943 O O . ALA A 1 132 ? -19.808 -0.140 15.280 1.00 51.56 132 ALA A O 1
ATOM 944 N N . MET A 1 133 ? -20.550 0.180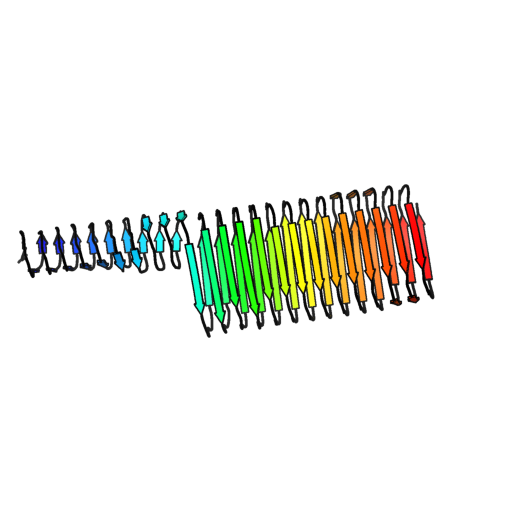 17.376 1.00 55.88 133 MET A N 1
ATOM 945 C CA . MET A 1 133 ? -19.599 1.243 17.718 1.00 55.88 133 MET A CA 1
ATOM 946 C C . MET A 1 133 ? -18.821 0.891 18.984 1.00 55.88 133 MET A C 1
ATOM 948 O O . MET A 1 133 ? -19.412 0.604 20.026 1.00 55.88 133 MET A O 1
ATOM 952 N N . THR A 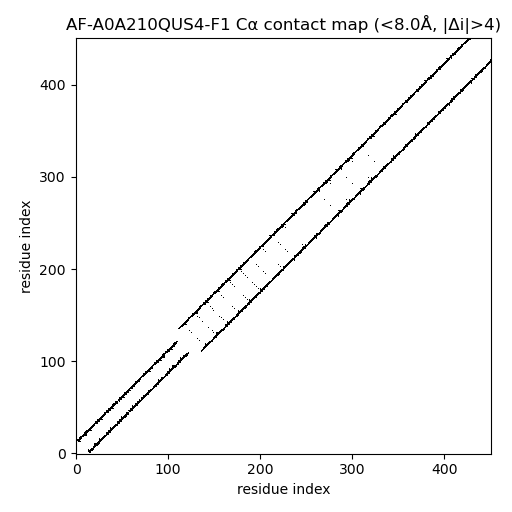1 134 ? -17.493 0.940 18.907 1.00 64.62 134 THR A N 1
ATOM 953 C CA . THR A 1 134 ? -16.598 0.654 20.032 1.00 64.62 134 THR A CA 1
ATOM 954 C C . THR A 1 134 ? -15.518 1.728 20.104 1.00 64.62 134 THR A C 1
ATOM 956 O O . THR A 1 134 ? -14.612 1.764 19.273 1.00 64.62 134 THR A O 1
ATOM 959 N N . ASN A 1 135 ? -15.598 2.598 21.107 1.00 59.94 135 ASN A N 1
ATOM 960 C CA . ASN A 1 135 ? -14.593 3.628 21.360 1.00 59.94 135 ASN A CA 1
ATOM 961 C C . ASN A 1 135 ? -13.859 3.274 22.652 1.00 59.94 135 ASN A C 1
ATOM 963 O O . ASN A 1 135 ? -14.481 2.865 23.631 1.00 59.94 135 ASN A O 1
ATOM 967 N N . THR A 1 136 ? -12.537 3.379 22.664 1.00 64.88 136 THR A N 1
ATOM 968 C CA . THR A 1 136 ? -11.735 3.147 23.871 1.00 64.88 136 THR A CA 1
ATOM 969 C C . THR A 1 136 ? -10.666 4.217 23.920 1.00 64.88 136 THR A C 1
ATOM 971 O O . THR A 1 136 ? -9.894 4.317 22.981 1.00 64.88 136 THR A O 1
ATOM 974 N N . THR A 1 137 ? -10.619 4.999 24.995 1.00 60.94 137 THR A N 1
ATOM 975 C CA . THR A 1 137 ? -9.588 6.021 25.193 1.00 60.94 137 THR A CA 1
ATOM 976 C C . THR A 1 137 ? -8.834 5.703 26.473 1.00 60.94 137 THR A C 1
ATOM 978 O O . THR A 1 137 ? -9.448 5.587 27.530 1.00 60.94 137 THR A O 1
ATOM 981 N N . SER A 1 138 ? -7.517 5.569 26.377 1.00 62.44 138 SER A N 1
ATOM 982 C CA . SER A 1 138 ? -6.599 5.458 27.508 1.00 62.44 138 SER A CA 1
ATOM 983 C C . SER A 1 138 ? -5.558 6.571 27.412 1.00 62.44 138 SER A C 1
ATOM 985 O O . SER A 1 138 ? -5.154 6.911 26.304 1.00 62.44 138 SER A O 1
ATOM 987 N N . ARG A 1 139 ? -5.160 7.164 28.541 1.00 56.16 139 ARG A N 1
ATOM 988 C CA . ARG A 1 139 ? -4.151 8.234 28.591 1.00 56.16 139 ARG A CA 1
ATOM 989 C C . ARG A 1 139 ? -2.810 7.761 29.132 1.00 56.16 139 ARG A C 1
ATOM 991 O O . ARG A 1 139 ? -1.819 8.075 28.499 1.00 56.16 139 ARG A O 1
ATOM 998 N N . GLU A 1 140 ? -2.802 7.002 30.227 1.00 63.62 140 GLU A N 1
ATOM 999 C CA . GLU A 1 140 ? -1.585 6.487 30.869 1.00 63.62 140 GLU A CA 1
ATOM 1000 C C . GLU A 1 140 ? -1.824 5.047 31.344 1.00 63.62 140 GLU A C 1
ATOM 1002 O O . GLU A 1 140 ? -2.639 4.803 32.243 1.00 63.62 140 GLU A O 1
ATOM 1007 N N . CYS A 1 141 ? -1.180 4.068 30.698 1.00 59.50 141 CYS A N 1
ATOM 1008 C CA . CYS A 1 141 ? -1.376 2.642 30.991 1.00 59.50 141 CYS A CA 1
ATOM 1009 C C . CYS A 1 141 ? -0.136 1.788 30.722 1.00 59.50 141 CYS A C 1
ATOM 1011 O O . CYS A 1 141 ? 0.461 1.868 29.657 1.00 59.50 141 CYS A O 1
ATOM 1013 N N . THR A 1 142 ? 0.173 0.817 31.588 1.00 58.41 142 THR A N 1
ATOM 1014 C CA . THR A 1 142 ? 1.208 -0.185 31.261 1.00 58.41 142 THR A CA 1
ATOM 1015 C C . THR A 1 142 ? 0.786 -1.072 30.084 1.00 58.41 142 THR A C 1
ATOM 1017 O O . THR A 1 142 ? 1.574 -1.304 29.175 1.00 58.41 142 THR A O 1
ATOM 1020 N N . ASN A 1 143 ? -0.464 -1.553 30.072 1.00 62.66 143 ASN A N 1
ATOM 1021 C CA . ASN A 1 143 ? -0.984 -2.437 29.026 1.00 62.66 143 ASN A CA 1
ATOM 1022 C C . ASN A 1 143 ? -2.417 -2.051 28.631 1.00 62.66 143 ASN A C 1
ATOM 1024 O O . ASN A 1 143 ? -3.319 -2.057 29.476 1.00 62.66 143 ASN A O 1
ATOM 1028 N N . VAL A 1 144 ? -2.633 -1.790 27.342 1.00 64.00 144 VAL A N 1
ATOM 1029 C CA . VAL A 1 144 ? -3.953 -1.584 26.732 1.00 64.00 144 VAL A CA 1
ATOM 1030 C C . VAL A 1 144 ? -4.208 -2.706 25.733 1.00 64.00 144 VAL A C 1
ATOM 1032 O O . VAL A 1 144 ? -3.426 -2.890 24.805 1.00 64.00 144 VAL A O 1
ATOM 1035 N N . MET A 1 145 ? -5.304 -3.449 25.897 1.00 67.38 145 MET A N 1
ATOM 1036 C CA . MET A 1 145 ? -5.727 -4.475 24.942 1.00 67.38 145 MET A CA 1
ATOM 1037 C C . MET A 1 145 ? -7.174 -4.238 24.511 1.00 67.38 145 MET A C 1
ATOM 1039 O O . MET A 1 145 ? -8.097 -4.295 25.325 1.00 67.38 145 MET A O 1
ATOM 1043 N N . THR A 1 146 ? -7.377 -4.015 23.216 1.00 73.06 146 THR A N 1
ATOM 1044 C CA . THR A 1 146 ? -8.705 -3.901 22.606 1.00 73.06 146 THR A CA 1
ATOM 1045 C C . THR A 1 146 ? -8.866 -4.990 21.549 1.00 73.06 146 THR A C 1
ATOM 1047 O O . THR A 1 146 ? -7.997 -5.166 20.695 1.00 73.06 146 THR A O 1
ATOM 1050 N N . SER A 1 147 ? -9.944 -5.771 21.620 1.00 71.69 147 SER A N 1
ATOM 1051 C CA . SER A 1 147 ? -10.239 -6.812 20.631 1.00 71.69 147 SER A CA 1
ATOM 1052 C C . SER A 1 147 ? -11.703 -6.776 20.225 1.00 71.69 147 SER A C 1
ATOM 1054 O O . SER A 1 147 ? -12.580 -7.177 20.987 1.00 71.69 147 SER A O 1
ATOM 1056 N N . THR A 1 148 ? -11.982 -6.309 19.014 1.00 72.56 148 THR A N 1
ATOM 1057 C CA . THR A 1 148 ? -13.343 -6.231 18.476 1.00 72.56 148 THR A CA 1
ATOM 1058 C C . THR A 1 148 ? -13.544 -7.295 17.410 1.00 72.56 148 THR A C 1
ATOM 1060 O O . THR A 1 148 ? -12.751 -7.407 16.479 1.00 72.56 148 THR A O 1
ATOM 1063 N N . THR A 1 149 ? -14.613 -8.081 17.525 1.00 71.44 149 THR A N 1
ATOM 1064 C CA . THR A 1 149 ? -15.016 -9.045 16.493 1.00 71.44 149 THR A CA 1
ATOM 1065 C C . THR A 1 149 ? -16.471 -8.820 16.104 1.00 71.44 149 THR A C 1
ATOM 1067 O O . THR A 1 149 ? -17.360 -8.889 16.953 1.00 71.44 149 THR A O 1
ATOM 1070 N N . SER A 1 150 ? -16.706 -8.595 14.814 1.00 69.06 150 SER A N 1
ATOM 1071 C CA . SER A 1 150 ? -18.032 -8.439 14.218 1.00 69.06 150 SER A CA 1
ATOM 1072 C C . SER A 1 150 ? -18.223 -9.461 13.095 1.00 69.06 150 SER A C 1
ATOM 1074 O O . SER A 1 150 ? -17.353 -9.637 12.235 1.00 69.06 150 SER A O 1
ATOM 1076 N N . ARG A 1 151 ? -19.355 -10.167 13.134 1.00 62.31 151 ARG A N 1
ATOM 1077 C CA . ARG A 1 151 ? -19.792 -11.114 12.104 1.00 62.31 151 ARG A CA 1
ATOM 1078 C C . ARG A 1 151 ? -21.128 -10.610 11.569 1.00 62.31 151 ARG A C 1
ATOM 1080 O O . ARG A 1 151 ? -22.083 -10.619 12.333 1.00 62.31 151 ARG A O 1
ATOM 1087 N N . GLU A 1 152 ? -21.141 -10.137 10.323 1.00 62.59 152 GLU A N 1
ATOM 1088 C CA . GLU A 1 152 ? -22.319 -9.611 9.613 1.00 62.59 152 GLU A CA 1
ATOM 1089 C C . GLU A 1 152 ? -22.883 -8.310 10.200 1.00 62.59 152 GLU A C 1
ATOM 1091 O O . GLU A 1 152 ? -23.897 -8.296 10.893 1.00 62.59 152 GLU A O 1
ATOM 1096 N N . CYS A 1 153 ? -22.246 -7.172 9.916 1.00 57.53 153 CYS A N 1
ATOM 1097 C CA . CYS A 1 153 ? -22.788 -5.888 10.359 1.00 57.53 153 CYS A CA 1
ATOM 1098 C C . CYS A 1 153 ? -22.853 -4.822 9.266 1.00 57.53 153 CYS A C 1
ATOM 1100 O O . CYS A 1 153 ? -21.924 -4.603 8.491 1.00 57.53 153 CYS A O 1
ATOM 1102 N N . THR A 1 154 ? -23.956 -4.077 9.252 1.00 53.94 154 THR A N 1
ATOM 1103 C CA . THR A 1 154 ? -24.046 -2.816 8.513 1.00 53.94 154 THR A CA 1
ATOM 1104 C C . THR A 1 154 ? -23.400 -1.753 9.404 1.00 53.94 154 THR A C 1
ATOM 1106 O O . THR A 1 154 ? -23.845 -1.560 10.521 1.00 53.94 154 THR A O 1
ATOM 1109 N N . ASN A 1 155 ? -22.320 -1.101 8.976 1.00 62.97 155 ASN A N 1
ATOM 1110 C CA . ASN A 1 155 ? -21.589 -0.084 9.757 1.00 62.97 155 ASN A CA 1
ATOM 1111 C C . ASN A 1 155 ? -20.924 -0.591 11.060 1.00 62.97 155 ASN A C 1
ATOM 1113 O O . ASN A 1 155 ? -21.522 -0.630 12.138 1.00 62.97 155 ASN A O 1
ATOM 1117 N N . VAL A 1 156 ? -19.627 -0.881 10.983 1.00 67.62 156 VAL A N 1
ATOM 1118 C CA . VAL A 1 156 ? -18.754 -1.122 12.140 1.00 67.62 156 VAL A CA 1
ATOM 1119 C C . VAL A 1 156 ? -17.823 0.074 12.308 1.00 67.62 156 VAL A C 1
ATOM 1121 O O . VAL A 1 156 ? -17.131 0.442 11.364 1.00 67.62 156 VAL A O 1
ATOM 1124 N N . MET A 1 157 ? -17.788 0.676 13.496 1.00 72.75 157 MET A N 1
ATOM 1125 C CA . MET A 1 157 ? -16.879 1.770 13.839 1.00 72.75 157 MET A CA 1
ATOM 1126 C C . MET A 1 157 ? -16.085 1.432 15.101 1.00 72.75 157 MET A C 1
ATOM 1128 O O . MET A 1 157 ? -16.655 1.277 16.181 1.00 72.75 157 MET A O 1
ATOM 1132 N N . THR A 1 158 ? -14.764 1.363 14.979 1.00 76.75 158 THR A N 1
ATOM 1133 C CA . THR A 1 158 ? -13.857 1.080 16.095 1.00 76.75 158 THR A CA 1
ATOM 1134 C C . THR A 1 158 ? -12.815 2.188 16.224 1.00 76.75 158 THR A C 1
ATOM 1136 O O . THR A 1 158 ? -11.990 2.340 15.325 1.00 76.75 158 THR A O 1
ATOM 1139 N N . ASN A 1 159 ? -12.816 2.929 17.335 1.00 75.81 159 ASN A N 1
ATOM 1140 C CA . ASN A 1 159 ? -11.859 4.016 17.571 1.00 75.81 159 ASN A CA 1
ATOM 1141 C C . ASN A 1 159 ? -11.077 3.820 18.885 1.00 75.81 159 ASN A C 1
ATOM 1143 O O . ASN A 1 159 ? -11.460 4.384 19.918 1.00 75.81 159 ASN A O 1
ATOM 1147 N N . PRO A 1 160 ? -10.039 2.968 18.898 1.00 76.44 160 PRO A N 1
ATOM 1148 C CA . PRO A 1 160 ? -9.119 2.875 20.022 1.00 76.44 160 PRO A CA 1
ATOM 1149 C C . PRO A 1 160 ? -8.068 3.994 19.981 1.00 76.44 160 PRO A C 1
ATOM 1151 O O . PRO A 1 160 ? -7.365 4.179 18.991 1.00 76.44 160 PRO A O 1
ATOM 1154 N N . THR A 1 161 ? -7.927 4.695 21.098 1.00 74.25 161 THR A N 1
ATOM 1155 C CA . THR A 1 161 ? -6.921 5.726 21.335 1.00 74.25 161 THR A CA 1
ATOM 1156 C C . THR A 1 161 ? -6.135 5.372 22.594 1.00 74.25 161 THR A C 1
ATOM 1158 O O . THR A 1 161 ? -6.726 5.243 23.668 1.00 74.25 161 THR A O 1
ATOM 1161 N N . SER A 1 162 ? -4.818 5.237 22.484 1.00 72.38 162 SER A N 1
ATOM 1162 C CA . SER A 1 162 ? -3.886 5.173 23.616 1.00 72.38 162 SER A CA 1
ATOM 1163 C C . SER A 1 162 ? -3.036 6.441 23.666 1.00 72.38 162 SER A C 1
ATOM 1165 O O . SER A 1 162 ? -2.602 6.930 22.629 1.00 72.38 162 SER A O 1
ATOM 1167 N N . GLY A 1 163 ? -2.835 6.989 24.861 1.00 68.12 163 GLY A N 1
ATOM 1168 C CA . GLY A 1 163 ? -1.841 8.019 25.155 1.00 68.12 163 GLY A CA 1
ATOM 1169 C C . GLY A 1 163 ? -0.494 7.370 25.454 1.00 68.12 163 GLY A C 1
ATOM 1170 O O . GLY A 1 163 ? -0.052 6.528 24.678 1.00 68.12 163 GLY A O 1
ATOM 1171 N N . GLU A 1 164 ? 0.108 7.725 26.585 1.00 73.94 164 GLU A N 1
ATOM 1172 C CA . GLU A 1 164 ? 1.364 7.159 27.062 1.00 73.94 164 GLU A CA 1
ATOM 1173 C C . GLU A 1 164 ? 1.185 5.709 27.536 1.00 73.94 164 GLU A C 1
ATOM 1175 O O . GLU A 1 164 ? 0.341 5.405 28.394 1.00 73.94 164 GLU A O 1
ATOM 1180 N N . CYS A 1 165 ? 1.955 4.773 26.974 1.00 70.25 165 CYS A N 1
ATOM 1181 C CA . CYS A 1 165 ? 1.816 3.369 27.338 1.00 70.25 165 CYS A CA 1
ATOM 1182 C C . CYS A 1 165 ? 3.061 2.499 27.163 1.00 70.25 165 CYS A C 1
ATOM 1184 O O . CYS A 1 165 ? 3.836 2.654 26.232 1.00 70.25 165 CYS A O 1
ATOM 1186 N N . THR A 1 166 ? 3.250 1.476 28.002 1.00 72.12 166 THR A N 1
ATOM 1187 C CA . THR A 1 166 ? 4.319 0.498 27.710 1.00 72.12 166 THR A CA 1
ATOM 1188 C C . THR A 1 166 ? 3.919 -0.381 26.529 1.00 72.12 166 THR A C 1
ATOM 1190 O O . THR A 1 166 ? 4.696 -0.558 25.595 1.00 72.12 166 THR A O 1
ATOM 1193 N N . ASN A 1 167 ? 2.696 -0.917 26.543 1.00 71.62 167 ASN A N 1
ATOM 1194 C CA . ASN A 1 167 ? 2.186 -1.773 25.479 1.00 71.62 167 ASN A CA 1
ATOM 1195 C C . ASN A 1 167 ? 0.748 -1.398 25.095 1.00 71.62 167 ASN A C 1
ATOM 1197 O O . ASN A 1 167 ? -0.152 -1.428 25.938 1.00 71.62 167 ASN A O 1
ATOM 1201 N N . ALA A 1 168 ? 0.504 -1.155 23.810 1.00 77.69 168 ALA A N 1
ATOM 1202 C CA . ALA A 1 168 ? -0.836 -1.057 23.237 1.00 77.69 168 ALA A CA 1
ATOM 1203 C C . ALA A 1 168 ? -1.054 -2.153 22.193 1.00 77.69 168 ALA A C 1
ATOM 1205 O O . ALA A 1 168 ? -0.293 -2.289 21.239 1.00 77.69 168 ALA A O 1
ATOM 1206 N N . MET A 1 169 ? -2.126 -2.925 22.351 1.00 78.56 169 MET A N 1
ATOM 1207 C CA . MET A 1 169 ? -2.560 -3.942 21.406 1.00 78.56 169 MET A CA 1
ATOM 1208 C C . MET A 1 169 ? -4.001 -3.674 20.978 1.00 78.56 169 MET A C 1
ATOM 1210 O O . MET A 1 169 ? -4.912 -3.608 21.801 1.00 78.56 169 MET A O 1
ATOM 1214 N N . THR A 1 170 ? -4.215 -3.561 19.673 1.00 82.50 170 THR A N 1
ATOM 1215 C CA . THR A 1 170 ? -5.543 -3.451 19.069 1.00 82.50 170 THR A CA 1
ATOM 1216 C C . THR A 1 170 ? -5.714 -4.550 18.041 1.00 82.50 170 THR A C 1
ATOM 1218 O O . THR A 1 170 ? -4.922 -4.655 17.108 1.00 82.50 170 THR A O 1
ATOM 1221 N N . ASN A 1 171 ? -6.769 -5.343 18.176 1.00 79.06 171 ASN A N 1
ATOM 1222 C CA . ASN A 1 171 ? -7.187 -6.306 17.174 1.00 79.06 171 ASN A CA 1
ATOM 1223 C C . ASN A 1 171 ? -8.632 -6.021 16.765 1.00 79.06 171 ASN A C 1
ATOM 1225 O O . ASN A 1 171 ? -9.522 -5.940 17.605 1.00 79.06 171 ASN A O 1
ATOM 1229 N N . THR A 1 172 ? -8.885 -5.849 15.477 1.00 81.62 172 THR A N 1
ATOM 1230 C CA . THR A 1 172 ? -10.243 -5.668 14.960 1.00 81.62 172 THR A CA 1
ATOM 1231 C C . THR A 1 172 ? -10.468 -6.647 13.825 1.00 81.62 172 THR A C 1
ATOM 1233 O O . THR A 1 172 ? -9.686 -6.699 12.884 1.00 81.62 172 THR A O 1
ATOM 1236 N N . THR A 1 173 ? -11.521 -7.450 13.913 1.00 79.94 173 THR A N 1
ATOM 1237 C CA . THR A 1 173 ? -11.920 -8.381 12.856 1.00 79.94 173 THR A CA 1
ATOM 1238 C C . THR A 1 173 ? -13.366 -8.113 12.462 1.00 79.94 173 THR A C 1
ATOM 1240 O O . THR A 1 173 ? -14.261 -8.165 13.306 1.00 79.94 173 THR A O 1
ATOM 1243 N N . SER A 1 174 ? -13.594 -7.861 11.177 1.00 78.81 174 SER A N 1
ATOM 1244 C CA . SER A 1 174 ? -14.917 -7.812 10.557 1.00 78.81 174 SER A CA 1
ATOM 1245 C C . SER A 1 174 ? -14.946 -8.809 9.403 1.00 78.81 174 SER A C 1
ATOM 1247 O O . SER A 1 174 ? -14.012 -8.849 8.608 1.00 78.81 174 SER A O 1
ATOM 1249 N N . ARG A 1 175 ? -15.956 -9.679 9.361 1.00 70.81 175 ARG A N 1
ATOM 1250 C CA . ARG A 1 175 ? -16.034 -10.735 8.337 1.00 70.81 175 ARG A CA 1
ATOM 1251 C C . ARG A 1 175 ? -16.910 -10.405 7.146 1.00 70.81 175 ARG A C 1
ATOM 1253 O O . ARG A 1 175 ? -16.585 -10.867 6.073 1.00 70.81 175 ARG A O 1
ATOM 1260 N N . GLU A 1 176 ? -18.006 -9.698 7.381 1.00 68.06 176 GLU A N 1
ATOM 1261 C CA . GLU A 1 176 ? -18.989 -9.340 6.363 1.00 68.06 176 GLU A CA 1
ATOM 1262 C C . GLU A 1 176 ? -19.619 -8.018 6.796 1.00 68.06 176 GLU A C 1
ATOM 1264 O O . GLU A 1 176 ? -20.121 -7.901 7.925 1.00 68.06 176 GLU A O 1
ATOM 1269 N N . GLY A 1 177 ? -19.567 -6.999 5.940 1.00 65.19 177 GLY A N 1
ATOM 1270 C CA . GLY A 1 177 ? -20.144 -5.707 6.288 1.00 65.19 177 GLY A CA 1
ATOM 1271 C C . GLY A 1 177 ? -20.135 -4.661 5.185 1.00 65.19 177 GLY A C 1
ATOM 1272 O O . GLY A 1 177 ? -19.266 -4.612 4.325 1.00 65.19 177 GLY A O 1
ATOM 1273 N N . THR A 1 178 ? -21.116 -3.762 5.201 1.00 71.62 178 THR A N 1
ATOM 1274 C CA . THR A 1 178 ? -21.209 -2.722 4.163 1.00 71.62 178 THR A CA 1
ATOM 1275 C C . THR A 1 178 ? -20.166 -1.625 4.363 1.00 71.62 178 THR A C 1
ATOM 1277 O O . THR A 1 178 ? -19.531 -1.192 3.411 1.00 71.62 178 THR A O 1
ATOM 1280 N N . ASN A 1 179 ? -19.967 -1.174 5.602 1.00 76.88 179 ASN A N 1
ATOM 1281 C CA . ASN A 1 179 ? -19.009 -0.122 5.929 1.00 76.88 179 ASN A CA 1
ATOM 1282 C C . ASN A 1 179 ? -18.250 -0.512 7.197 1.00 76.88 179 ASN A C 1
ATOM 1284 O O . ASN A 1 179 ? -18.860 -0.666 8.254 1.00 76.88 179 ASN A O 1
ATOM 1288 N N . VAL A 1 180 ? -16.932 -0.636 7.110 1.00 81.44 180 VAL A N 1
ATOM 1289 C CA . VAL A 1 180 ? -16.055 -0.898 8.254 1.00 81.44 180 VAL A CA 1
ATOM 1290 C C . VAL A 1 180 ? -15.084 0.263 8.385 1.00 81.44 180 VAL A C 1
ATOM 1292 O O . VAL A 1 180 ? -14.352 0.573 7.450 1.00 81.44 180 VAL A O 1
ATOM 1295 N N . MET A 1 181 ? -15.086 0.914 9.542 1.00 82.94 181 MET A N 1
ATOM 1296 C CA . MET A 1 181 ? -14.202 2.021 9.873 1.00 82.94 181 MET A CA 1
ATOM 1297 C C . MET A 1 181 ? -13.425 1.700 11.146 1.00 82.94 181 MET A C 1
ATOM 1299 O O . MET A 1 181 ? -14.005 1.531 12.218 1.00 82.94 181 MET A O 1
ATOM 1303 N N . THR A 1 182 ? -12.103 1.676 11.040 1.00 85.31 182 THR A N 1
ATOM 1304 C CA . THR A 1 182 ? -11.198 1.537 12.180 1.00 85.31 182 THR A CA 1
ATOM 1305 C C . THR A 1 182 ? -10.260 2.728 12.211 1.00 85.31 182 THR A C 1
ATOM 1307 O O . THR A 1 182 ? -9.552 2.974 11.238 1.00 85.31 182 THR A O 1
ATOM 1310 N N . ASN A 1 183 ? -10.252 3.472 13.314 1.00 84.75 183 ASN A N 1
ATOM 1311 C CA . ASN A 1 183 ? -9.329 4.579 13.525 1.00 84.75 183 ASN A CA 1
ATOM 1312 C C . ASN A 1 183 ? -8.537 4.363 14.813 1.00 84.75 183 ASN A C 1
ATOM 1314 O O . ASN A 1 183 ? -9.082 4.529 15.901 1.00 84.75 183 ASN A O 1
ATOM 1318 N N . THR A 1 184 ? -7.269 3.986 14.693 1.00 86.19 184 THR A N 1
ATOM 1319 C CA . THR A 1 184 ? -6.412 3.725 15.853 1.00 86.19 184 THR A CA 1
ATOM 1320 C C . THR A 1 184 ? -5.389 4.833 16.023 1.00 86.19 184 THR A C 1
ATOM 1322 O O . THR A 1 184 ? -4.588 5.066 15.122 1.00 86.19 184 THR A O 1
ATOM 1325 N N . THR A 1 185 ? -5.346 5.455 17.194 1.00 84.38 185 THR A N 1
ATOM 1326 C CA . THR A 1 185 ? -4.319 6.450 17.520 1.00 84.38 185 THR A CA 1
ATOM 1327 C C . THR A 1 185 ? -3.509 5.977 18.716 1.00 84.38 185 THR A C 1
ATOM 1329 O O . THR A 1 185 ? -4.088 5.603 19.731 1.00 84.38 185 THR A O 1
ATOM 1332 N N . SER A 1 186 ? -2.183 6.014 18.615 1.00 82.62 186 SER A N 1
ATOM 1333 C CA . SER A 1 186 ? -1.286 5.828 19.754 1.00 82.62 186 SER A CA 1
ATOM 1334 C C . SER A 1 186 ? -0.387 7.045 19.917 1.00 82.62 186 SER A C 1
ATOM 1336 O O . SER A 1 186 ? 0.250 7.471 18.952 1.00 82.62 186 SER A O 1
ATOM 1338 N N . GLY A 1 187 ? -0.353 7.579 21.134 1.00 77.69 187 GLY A N 1
ATOM 1339 C CA . GLY A 1 187 ? 0.666 8.504 21.613 1.00 77.69 187 GLY A CA 1
ATOM 1340 C C . GLY A 1 187 ? 1.949 7.756 21.963 1.00 77.69 187 GLY A C 1
ATOM 1341 O O . GLY A 1 187 ? 2.315 6.801 21.269 1.00 77.69 187 GLY A O 1
ATOM 1342 N N . ASP A 1 188 ? 2.593 8.179 23.046 1.00 82.62 188 ASP A N 1
ATOM 1343 C CA . ASP A 1 188 ? 3.967 7.787 23.336 1.00 82.62 188 ASP A CA 1
ATOM 1344 C C . ASP A 1 188 ? 4.028 6.378 23.927 1.00 82.62 188 ASP A C 1
ATOM 1346 O O . ASP A 1 188 ? 3.661 6.147 25.080 1.00 82.62 188 ASP A O 1
ATOM 1350 N N . CYS A 1 189 ? 4.454 5.395 23.132 1.00 78.81 189 CYS A N 1
ATOM 1351 C CA . CYS A 1 189 ? 4.399 4.004 23.563 1.00 78.81 189 CYS A CA 1
ATOM 1352 C C . CYS A 1 189 ? 5.653 3.187 23.266 1.00 78.81 189 CYS A C 1
ATOM 1354 O O . CYS A 1 189 ? 6.220 3.231 22.179 1.00 78.81 189 CYS A O 1
ATOM 1356 N N . THR A 1 190 ? 6.061 2.329 24.205 1.00 81.44 190 THR A N 1
ATOM 1357 C CA . THR A 1 190 ? 7.221 1.454 23.968 1.00 81.44 190 THR A CA 1
ATOM 1358 C C . THR A 1 190 ? 6.919 0.426 22.879 1.00 81.44 190 THR A C 1
ATOM 1360 O O . THR A 1 190 ? 7.695 0.278 21.941 1.00 81.44 190 THR A O 1
ATOM 1363 N N . ASN A 1 191 ? 5.786 -0.273 22.969 1.00 81.44 191 ASN A N 1
ATOM 1364 C CA . ASN A 1 191 ? 5.379 -1.265 21.979 1.00 81.44 191 ASN A CA 1
ATOM 1365 C C . ASN A 1 191 ? 3.927 -1.050 21.559 1.00 81.44 191 ASN A C 1
ATOM 1367 O O . ASN A 1 191 ? 3.018 -1.046 22.390 1.00 81.44 191 ASN A O 1
ATOM 1371 N N . VAL A 1 192 ? 3.686 -0.962 20.255 1.00 84.62 192 VAL A N 1
ATOM 1372 C CA . VAL A 1 192 ? 2.340 -0.849 19.696 1.00 84.62 192 VAL A CA 1
ATOM 1373 C C . VAL A 1 192 ? 2.119 -1.935 18.657 1.00 84.62 192 VAL A C 1
ATOM 1375 O O . VAL A 1 192 ? 2.880 -2.068 17.703 1.00 84.62 192 VAL A O 1
ATOM 1378 N N . MET A 1 193 ? 1.049 -2.709 18.820 1.00 86.56 193 MET A N 1
ATOM 1379 C CA . MET A 1 193 ? 0.617 -3.727 17.871 1.00 86.56 193 MET A CA 1
ATOM 1380 C C . MET A 1 193 ? -0.822 -3.465 17.446 1.00 86.56 193 MET A C 1
ATOM 1382 O O . MET A 1 193 ? -1.740 -3.432 18.262 1.00 86.56 193 MET A O 1
ATOM 1386 N N . THR A 1 194 ? -1.040 -3.325 16.146 1.00 87.69 194 THR A N 1
ATOM 1387 C CA . THR A 1 194 ? -2.371 -3.129 15.573 1.00 87.69 194 THR A CA 1
ATOM 1388 C C . THR A 1 194 ? -2.605 -4.139 14.460 1.00 87.69 194 THR A C 1
ATOM 1390 O O . THR A 1 194 ? -1.865 -4.213 13.480 1.00 87.69 194 THR A O 1
ATOM 1393 N N . ASN A 1 195 ? -3.644 -4.948 14.614 1.00 87.75 195 ASN A N 1
ATOM 1394 C CA . ASN A 1 195 ? -4.103 -5.883 13.604 1.00 87.75 195 ASN A CA 1
ATOM 1395 C C . ASN A 1 195 ? -5.543 -5.531 13.238 1.00 87.75 195 ASN A C 1
ATOM 1397 O O . ASN A 1 195 ? -6.389 -5.300 14.105 1.00 87.75 195 ASN A O 1
ATOM 1401 N N . THR A 1 196 ? -5.824 -5.435 11.948 1.00 87.38 196 THR A N 1
ATOM 1402 C CA . THR A 1 196 ? -7.175 -5.159 11.469 1.00 87.38 196 THR A CA 1
ATOM 1403 C C . THR A 1 196 ? -7.437 -6.043 10.276 1.00 87.38 196 THR A C 1
ATOM 1405 O O . THR A 1 196 ? -6.720 -5.958 9.289 1.00 87.38 196 THR A O 1
ATOM 1408 N N . THR A 1 197 ? -8.439 -6.903 10.370 1.00 87.12 197 THR A N 1
ATOM 1409 C CA . THR A 1 197 ? -8.841 -7.807 9.296 1.00 87.12 197 THR A CA 1
ATOM 1410 C C . THR A 1 197 ? -10.275 -7.489 8.893 1.00 87.12 197 THR A C 1
ATOM 1412 O O . THR A 1 197 ? -11.163 -7.455 9.746 1.00 87.12 197 THR A O 1
ATOM 1415 N N . SER A 1 198 ? -10.498 -7.249 7.605 1.00 85.12 198 SER A N 1
ATOM 1416 C CA . SER A 1 198 ? -11.827 -7.043 7.024 1.00 85.12 198 SER A CA 1
ATOM 1417 C C . SER A 1 198 ? -11.996 -7.955 5.816 1.00 85.12 198 SER A C 1
ATOM 1419 O O . SER A 1 198 ? -11.303 -7.770 4.822 1.00 85.12 198 SER A O 1
ATOM 1421 N N . CYS A 1 199 ? -12.876 -8.942 5.898 1.00 81.75 199 CYS A N 1
ATOM 1422 C CA . CYS A 1 199 ? -13.240 -9.786 4.757 1.00 81.75 199 CYS A CA 1
ATOM 1423 C C . CYS A 1 199 ? -14.594 -9.333 4.210 1.00 81.75 199 CYS A C 1
ATOM 1425 O O . CYS A 1 199 ? -15.360 -8.723 4.952 1.00 81.75 199 CYS A O 1
ATOM 1427 N N . ASP A 1 200 ? -14.848 -9.580 2.930 1.00 82.69 200 ASP A N 1
ATOM 1428 C CA . ASP A 1 200 ? -16.168 -9.508 2.294 1.00 82.69 200 ASP A CA 1
ATOM 1429 C C . ASP A 1 200 ? -16.950 -8.226 2.645 1.00 82.69 200 ASP A C 1
ATOM 1431 O O . ASP A 1 200 ? -18.056 -8.241 3.194 1.00 82.69 200 ASP A O 1
ATOM 1435 N N . CYS A 1 201 ? -16.325 -7.072 2.383 1.00 81.06 201 CYS A N 1
ATOM 1436 C CA . CYS A 1 201 ? -16.857 -5.761 2.760 1.00 81.06 201 CYS A CA 1
ATOM 1437 C C . CYS A 1 201 ? -17.078 -4.836 1.561 1.00 81.06 201 CYS A C 1
ATOM 1439 O O . CYS A 1 201 ? -16.239 -4.734 0.675 1.00 81.06 201 CYS A O 1
ATOM 1441 N N . THR A 1 202 ? -18.153 -4.042 1.547 1.00 85.75 202 THR A N 1
ATOM 1442 C CA . THR A 1 202 ? -18.319 -3.047 0.467 1.00 85.75 202 THR A CA 1
ATOM 1443 C C . THR A 1 202 ? -17.293 -1.920 0.603 1.00 85.75 202 THR A C 1
ATOM 1445 O O . THR A 1 202 ? -16.552 -1.643 -0.336 1.00 85.75 202 THR A O 1
ATOM 1448 N N . ASN A 1 203 ? -17.207 -1.289 1.774 1.00 87.00 203 ASN A N 1
ATOM 1449 C CA . ASN A 1 203 ? -16.268 -0.204 2.044 1.00 87.00 203 ASN A CA 1
ATOM 1450 C C . ASN A 1 203 ? -15.477 -0.473 3.327 1.00 87.00 203 ASN A C 1
ATOM 1452 O O . ASN A 1 203 ? -16.059 -0.674 4.393 1.00 87.00 203 ASN A O 1
ATOM 1456 N N . VAL A 1 204 ? -14.152 -0.397 3.241 1.00 88.94 204 VAL A N 1
ATOM 1457 C CA . VAL A 1 204 ? -13.236 -0.530 4.379 1.00 88.94 204 VAL A CA 1
ATOM 1458 C C . VAL A 1 204 ? -12.372 0.719 4.479 1.00 88.94 204 VAL A C 1
ATOM 1460 O O . VAL A 1 204 ? -11.687 1.085 3.527 1.00 88.94 204 VAL A O 1
ATOM 1463 N N . MET A 1 205 ? -12.370 1.358 5.645 1.00 91.25 205 MET A N 1
ATOM 1464 C CA . MET A 1 205 ? -11.502 2.482 5.977 1.00 91.25 205 MET A CA 1
ATOM 1465 C C . MET A 1 205 ? -10.711 2.163 7.243 1.00 91.25 205 MET A C 1
ATOM 1467 O O . MET A 1 205 ? -11.284 2.004 8.317 1.00 91.25 205 MET A O 1
ATOM 1471 N N . ILE A 1 206 ? -9.387 2.095 7.129 1.00 90.75 206 ILE A N 1
ATOM 1472 C CA . ILE A 1 206 ? -8.490 1.854 8.262 1.00 90.75 206 ILE A CA 1
ATOM 1473 C C . ILE A 1 206 ? -7.495 3.003 8.341 1.00 90.75 206 ILE A C 1
ATOM 1475 O O . ILE A 1 206 ? -6.585 3.104 7.520 1.00 90.75 206 ILE A O 1
ATOM 1479 N N . ASN A 1 207 ? -7.639 3.840 9.358 1.00 91.56 207 ASN A N 1
ATOM 1480 C CA . ASN A 1 207 ? -6.715 4.920 9.662 1.00 91.56 207 ASN A CA 1
ATOM 1481 C C . ASN A 1 207 ? -5.930 4.549 10.917 1.00 91.56 207 ASN A C 1
ATOM 1483 O O . ASN A 1 207 ? -6.509 4.106 11.905 1.00 91.56 207 ASN A O 1
ATOM 1487 N N . THR A 1 208 ? -4.610 4.699 10.880 1.00 91.06 208 THR A N 1
ATOM 1488 C CA . THR A 1 208 ? -3.802 4.562 12.092 1.00 91.06 208 THR A CA 1
ATOM 1489 C C . THR A 1 208 ? -2.745 5.641 12.185 1.00 91.06 208 THR A C 1
ATOM 1491 O O . THR A 1 208 ? -2.028 5.876 11.209 1.00 91.06 208 THR A O 1
ATOM 1494 N N . THR A 1 209 ? -2.589 6.197 13.375 1.00 91.19 209 THR A N 1
ATOM 1495 C CA . THR A 1 209 ? -1.576 7.204 13.675 1.00 91.19 209 THR A CA 1
ATOM 1496 C C . THR A 1 209 ? -0.773 6.766 14.889 1.00 91.19 209 THR A C 1
ATOM 1498 O O . THR A 1 209 ? -1.351 6.424 15.919 1.00 91.19 209 THR A O 1
ATOM 1501 N N . PHE A 1 210 ? 0.548 6.779 14.758 1.00 88.38 210 PHE A N 1
ATOM 1502 C CA . PHE A 1 210 ? 1.499 6.566 15.844 1.00 88.38 210 PHE A CA 1
ATOM 1503 C C . PHE A 1 210 ? 2.344 7.830 15.986 1.00 88.38 210 PHE A C 1
ATOM 1505 O O . PHE A 1 210 ? 2.747 8.397 14.969 1.00 88.38 210 PHE A O 1
ATOM 1512 N N . HIS A 1 211 ? 2.576 8.279 17.215 1.00 86.00 211 HIS A N 1
ATOM 1513 C CA . HIS A 1 211 ? 3.467 9.400 17.512 1.00 86.00 211 HIS A CA 1
ATOM 1514 C C . HIS A 1 211 ? 4.836 8.879 17.959 1.00 86.00 211 HIS A C 1
ATOM 1516 O O . HIS A 1 211 ? 5.520 8.281 17.133 1.00 86.00 211 HIS A O 1
ATOM 1522 N N . GLU A 1 212 ? 5.226 9.066 19.220 1.00 87.88 212 GLU A N 1
ATOM 1523 C CA . GLU A 1 212 ? 6.556 8.708 19.715 1.00 87.88 212 GLU A CA 1
ATOM 1524 C C . GLU A 1 212 ? 6.598 7.240 20.172 1.00 87.88 212 GLU A C 1
ATOM 1526 O O . GLU A 1 212 ? 6.224 6.902 21.293 1.00 87.88 212 GLU A O 1
ATOM 1531 N N . CYS A 1 213 ? 6.986 6.308 19.295 1.00 86.12 213 CYS A N 1
ATOM 1532 C CA . CYS A 1 213 ? 6.941 4.876 19.627 1.00 86.12 213 CYS A CA 1
ATOM 1533 C C . CYS A 1 213 ? 8.271 4.137 19.435 1.00 86.12 213 CYS A C 1
ATOM 1535 O O . CYS A 1 213 ? 8.963 4.326 18.443 1.00 86.12 213 CYS A O 1
ATOM 1537 N N . THR A 1 214 ? 8.628 3.215 20.338 1.00 88.56 214 THR A N 1
ATOM 1538 C CA . THR A 1 214 ? 9.908 2.473 20.229 1.00 88.56 214 THR A CA 1
ATOM 1539 C C . THR A 1 214 ? 9.841 1.229 19.347 1.00 88.56 214 THR A C 1
ATOM 1541 O O . THR A 1 214 ? 10.851 0.851 18.761 1.00 88.56 214 THR A O 1
ATOM 1544 N N . ASN A 1 215 ? 8.697 0.550 19.293 1.00 89.62 215 ASN A N 1
ATOM 1545 C CA . ASN A 1 215 ? 8.451 -0.578 18.402 1.00 89.62 215 ASN A CA 1
ATOM 1546 C C . ASN A 1 215 ? 6.997 -0.526 17.939 1.00 89.62 215 ASN A C 1
ATOM 1548 O O . ASN A 1 215 ? 6.073 -0.589 18.754 1.00 89.62 215 ASN A O 1
ATOM 1552 N N . VAL A 1 216 ? 6.779 -0.470 16.629 1.00 88.12 216 VAL A N 1
ATOM 1553 C CA . VAL A 1 216 ? 5.435 -0.415 16.042 1.00 88.12 216 VAL A CA 1
ATOM 1554 C C . VAL A 1 216 ? 5.251 -1.573 15.074 1.00 88.12 216 VAL A C 1
ATOM 1556 O O . VAL A 1 216 ? 6.053 -1.766 14.166 1.00 88.12 216 VAL A O 1
ATOM 1559 N N . MET A 1 217 ? 4.164 -2.326 15.230 1.00 91.38 217 MET A N 1
ATOM 1560 C CA . MET A 1 217 ? 3.743 -3.367 14.298 1.00 91.38 217 MET A CA 1
ATOM 1561 C C . MET A 1 217 ? 2.297 -3.138 13.858 1.00 91.38 217 MET A C 1
ATOM 1563 O O . MET A 1 217 ? 1.376 -3.131 14.677 1.00 91.38 217 MET A O 1
ATOM 1567 N N . LYS A 1 218 ? 2.079 -2.992 12.549 1.00 90.44 218 LYS A N 1
ATOM 1568 C CA . LYS A 1 218 ? 0.756 -2.767 11.956 1.00 90.44 218 LYS A CA 1
ATOM 1569 C C . LYS A 1 218 ? 0.481 -3.760 10.832 1.00 90.44 218 LYS A C 1
ATOM 1571 O O . LYS A 1 218 ? 1.223 -3.782 9.855 1.00 90.44 218 LYS A O 1
ATOM 1576 N N . ASN A 1 219 ? -0.622 -4.500 10.925 1.00 91.81 219 ASN A N 1
ATOM 1577 C CA . ASN A 1 219 ? -0.998 -5.530 9.951 1.00 91.81 219 ASN A CA 1
ATOM 1578 C C . ASN A 1 219 ? -2.453 -5.375 9.452 1.00 91.81 219 ASN A C 1
ATOM 1580 O O . ASN A 1 219 ? -3.317 -6.156 9.848 1.00 91.81 219 ASN A O 1
ATOM 1584 N N . PRO A 1 220 ? -2.789 -4.362 8.627 1.00 90.19 220 PRO A N 1
ATOM 1585 C CA . PRO A 1 220 ? -4.130 -4.237 8.064 1.00 90.19 220 PRO A CA 1
ATOM 1586 C C . PRO A 1 220 ? -4.323 -5.155 6.845 1.00 90.19 220 PRO A C 1
ATOM 1588 O O . PRO A 1 220 ? -3.698 -4.977 5.794 1.00 90.19 220 PRO A O 1
ATOM 1591 N N . THR A 1 221 ? -5.267 -6.080 6.954 1.00 90.38 221 THR A N 1
ATOM 1592 C CA . THR A 1 221 ? -5.640 -7.043 5.915 1.00 90.38 221 THR A CA 1
ATOM 1593 C C . THR A 1 221 ? -7.069 -6.790 5.450 1.00 90.38 221 THR A C 1
ATOM 1595 O O . THR A 1 221 ? -7.980 -6.663 6.266 1.00 90.38 221 THR A O 1
ATOM 1598 N N . SER A 1 222 ? -7.265 -6.709 4.135 1.00 89.44 222 SER A N 1
ATOM 1599 C CA . SER A 1 222 ? -8.592 -6.686 3.514 1.00 89.44 222 SER A CA 1
ATOM 1600 C C . SER A 1 222 ? -8.697 -7.834 2.519 1.00 89.44 222 SER A C 1
ATOM 1602 O O . SER A 1 222 ? -7.759 -8.020 1.751 1.00 89.44 222 SER A O 1
ATOM 1604 N N . GLY A 1 223 ? -9.777 -8.610 2.577 1.00 86.31 223 GLY A N 1
ATOM 1605 C CA . GLY A 1 223 ? -10.095 -9.662 1.610 1.00 86.31 223 GLY A CA 1
ATOM 1606 C C . GLY A 1 223 ? -10.827 -9.092 0.397 1.00 86.31 223 GLY A C 1
ATOM 1607 O O . GLY A 1 223 ? -10.420 -8.052 -0.122 1.00 86.31 223 GLY A O 1
ATOM 1608 N N . GLU A 1 224 ? -11.920 -9.744 -0.002 1.00 88.69 224 GLU A N 1
ATOM 1609 C CA . GLU A 1 224 ? -12.775 -9.283 -1.097 1.00 88.69 224 GLU A CA 1
ATOM 1610 C C . GLU A 1 224 ? -13.513 -7.997 -0.705 1.00 88.69 224 GLU A C 1
ATOM 1612 O O . GLU A 1 224 ? -14.288 -7.980 0.257 1.00 88.69 224 GLU A O 1
ATOM 1617 N N . CYS A 1 225 ? -13.248 -6.883 -1.392 1.00 87.69 225 CYS A N 1
ATOM 1618 C CA . CYS A 1 225 ? -13.879 -5.602 -1.063 1.00 87.69 225 CYS A CA 1
ATOM 1619 C C . CYS A 1 225 ? -14.159 -4.716 -2.283 1.00 87.69 225 CYS A C 1
ATOM 1621 O O . CYS A 1 225 ? -13.384 -4.670 -3.228 1.00 87.69 225 CYS A O 1
ATOM 1623 N N . THR A 1 226 ? -15.214 -3.894 -2.261 1.00 89.75 226 THR A N 1
ATOM 1624 C CA . THR A 1 226 ? -15.410 -2.919 -3.356 1.00 89.75 226 THR A CA 1
ATOM 1625 C C . THR A 1 226 ? -14.418 -1.762 -3.241 1.00 89.75 226 THR A C 1
ATOM 1627 O O . THR A 1 226 ? -13.682 -1.475 -4.182 1.00 89.75 226 THR A O 1
ATOM 1630 N N . ASN A 1 227 ? -14.362 -1.103 -2.082 1.00 91.69 227 ASN A N 1
ATOM 1631 C CA . ASN A 1 227 ? -13.472 0.027 -1.834 1.00 91.69 227 ASN A CA 1
ATOM 1632 C C . ASN A 1 227 ? -12.682 -0.175 -0.541 1.00 91.69 227 ASN A C 1
ATOM 1634 O O . ASN A 1 227 ? -13.257 -0.363 0.531 1.00 91.69 227 ASN A O 1
ATOM 1638 N N . VAL A 1 228 ? -11.360 -0.053 -0.626 1.00 92.31 228 VAL A N 1
ATOM 1639 C CA . VAL A 1 228 ? -10.447 -0.148 0.514 1.00 92.31 228 VAL A CA 1
ATOM 1640 C C . VAL A 1 228 ? -9.603 1.114 0.590 1.00 92.31 228 VAL A C 1
ATOM 1642 O O . VAL A 1 228 ? -8.876 1.446 -0.343 1.00 92.31 228 VAL A O 1
ATOM 1645 N N . MET A 1 229 ? -9.652 1.795 1.731 1.00 95.06 229 MET A N 1
ATOM 1646 C CA . MET A 1 229 ? -8.788 2.921 2.059 1.00 95.06 229 MET A CA 1
ATOM 1647 C C . MET A 1 229 ? -8.007 2.613 3.333 1.00 95.06 229 MET A C 1
ATOM 1649 O O . MET A 1 229 ? -8.586 2.356 4.387 1.00 95.06 229 MET A O 1
ATOM 1653 N N . LYS A 1 230 ? -6.678 2.657 3.251 1.00 94.69 230 LYS A N 1
ATOM 1654 C CA . LYS A 1 230 ? -5.786 2.432 4.390 1.00 94.69 230 LYS A CA 1
ATOM 1655 C C . LYS A 1 230 ? -4.813 3.592 4.506 1.00 94.69 230 LYS A C 1
ATOM 1657 O O . LYS A 1 230 ? -3.956 3.757 3.644 1.00 94.69 230 LYS A O 1
ATOM 1662 N N . ASN A 1 231 ? -4.911 4.357 5.586 1.00 94.19 231 ASN A N 1
ATOM 1663 C CA . ASN A 1 231 ? -3.975 5.434 5.885 1.00 94.19 231 ASN A CA 1
ATOM 1664 C C . ASN A 1 231 ? -3.157 5.083 7.127 1.00 94.19 231 ASN A C 1
ATOM 1666 O O . ASN A 1 231 ? -3.673 4.562 8.118 1.00 94.19 231 ASN A O 1
ATOM 1670 N N . THR A 1 232 ? -1.857 5.338 7.054 1.00 94.31 232 THR A N 1
ATOM 1671 C CA . THR A 1 232 ? -0.921 5.100 8.152 1.00 94.31 232 THR A CA 1
ATOM 1672 C C . THR A 1 232 ? -0.000 6.295 8.283 1.00 94.31 232 THR A C 1
ATOM 1674 O O . THR A 1 232 ? 0.663 6.645 7.311 1.00 94.31 232 THR A O 1
ATOM 1677 N N . THR A 1 233 ? 0.088 6.860 9.476 1.00 94.94 233 THR A N 1
ATOM 1678 C CA . THR A 1 233 ? 1.066 7.895 9.803 1.00 94.94 233 THR A CA 1
ATOM 1679 C C . THR A 1 233 ? 1.868 7.428 11.005 1.00 94.94 233 THR A C 1
ATOM 1681 O O . THR A 1 233 ? 1.287 6.972 11.986 1.00 94.94 233 THR A O 1
ATOM 1684 N N . SER A 1 234 ? 3.191 7.490 10.919 1.00 92.50 234 SER A N 1
ATOM 1685 C CA . SER A 1 234 ? 4.088 7.308 12.066 1.00 92.50 234 SER A CA 1
ATOM 1686 C C . SER A 1 234 ? 4.949 8.558 12.198 1.00 92.50 234 SER A C 1
ATOM 1688 O O . SER A 1 234 ? 5.555 8.974 11.209 1.00 92.50 234 SER A O 1
ATOM 1690 N N . GLY A 1 235 ? 4.925 9.171 13.376 1.00 90.00 235 GLY A N 1
ATOM 1691 C CA . GLY A 1 235 ? 5.888 10.183 13.797 1.00 90.00 235 GLY A CA 1
ATOM 1692 C C . GLY A 1 235 ? 7.167 9.531 14.308 1.00 90.00 235 GLY A C 1
ATOM 1693 O O . GLY A 1 235 ? 7.512 8.438 13.860 1.00 90.00 235 GLY A O 1
ATOM 1694 N N . ASP A 1 236 ? 7.809 10.189 15.264 1.00 92.06 236 ASP A N 1
ATOM 1695 C CA . ASP A 1 236 ? 9.134 9.897 15.817 1.00 92.06 236 ASP A CA 1
ATOM 1696 C C . ASP A 1 236 ? 9.233 8.480 16.408 1.00 92.06 236 ASP A C 1
ATOM 1698 O O . ASP A 1 236 ? 9.071 8.237 17.604 1.00 92.06 236 ASP A O 1
ATOM 1702 N N . CYS A 1 237 ? 9.472 7.495 15.543 1.00 91.38 237 CYS A N 1
ATOM 1703 C CA . CYS A 1 237 ? 9.454 6.089 15.915 1.00 91.38 237 CYS A CA 1
ATOM 1704 C C . CYS A 1 237 ? 10.810 5.409 15.723 1.00 91.38 237 CYS A C 1
ATOM 1706 O O . CYS A 1 237 ? 11.513 5.603 14.730 1.00 91.38 237 CYS A O 1
ATOM 1708 N N . THR A 1 238 ? 11.120 4.475 16.615 1.00 89.81 238 THR A N 1
ATOM 1709 C CA . THR A 1 238 ? 12.149 3.456 16.390 1.00 89.81 238 THR A CA 1
ATOM 1710 C C . THR A 1 238 ? 11.459 2.153 15.965 1.00 89.81 238 THR A C 1
ATOM 1712 O O . THR A 1 238 ? 10.344 1.875 16.387 1.00 89.81 238 THR A O 1
ATOM 1715 N N . ASN A 1 239 ? 12.068 1.373 15.071 1.00 94.00 239 ASN A N 1
ATOM 1716 C CA . ASN A 1 239 ? 11.591 0.055 14.625 1.00 94.00 239 ASN A CA 1
ATOM 1717 C C . ASN A 1 239 ? 10.105 0.011 14.217 1.00 94.00 239 ASN A C 1
ATOM 1719 O O . ASN A 1 239 ? 9.244 -0.506 14.938 1.00 94.00 239 ASN A O 1
ATOM 1723 N N . VAL A 1 240 ? 9.804 0.493 13.014 1.00 93.06 240 VAL A N 1
ATOM 1724 C CA . VAL A 1 240 ? 8.433 0.504 12.490 1.00 93.06 240 VAL A CA 1
ATOM 1725 C C . VAL A 1 240 ? 8.250 -0.590 11.452 1.00 93.06 240 VAL A C 1
ATOM 1727 O O . VAL A 1 240 ? 8.878 -0.564 10.399 1.00 93.06 240 VAL A O 1
ATOM 1730 N N . MET A 1 241 ? 7.342 -1.528 11.711 1.00 95.31 241 MET A N 1
ATOM 1731 C CA . MET A 1 241 ? 6.939 -2.569 10.774 1.00 95.31 241 MET A CA 1
ATOM 1732 C C . MET A 1 241 ? 5.477 -2.392 10.364 1.00 95.31 241 MET A C 1
ATOM 1734 O O . MET A 1 241 ? 4.560 -2.472 11.180 1.00 95.31 241 MET A O 1
ATOM 1738 N N . THR A 1 242 ? 5.244 -2.204 9.069 1.00 94.38 242 THR A N 1
ATOM 1739 C CA . THR A 1 242 ? 3.900 -2.100 8.491 1.00 94.38 242 THR A CA 1
ATOM 1740 C C . THR A 1 242 ? 3.737 -3.140 7.390 1.00 94.38 242 THR A C 1
ATOM 1742 O O . THR A 1 242 ? 4.487 -3.137 6.418 1.00 94.38 242 THR A O 1
ATOM 1745 N N . ASN A 1 243 ? 2.768 -4.043 7.521 1.00 95.19 243 ASN A N 1
ATOM 1746 C CA . ASN A 1 243 ? 2.446 -5.037 6.503 1.00 95.19 243 ASN A CA 1
ATOM 1747 C C . ASN A 1 243 ? 0.982 -4.909 6.084 1.00 95.19 243 ASN A C 1
ATOM 1749 O O . ASN A 1 243 ? 0.070 -5.307 6.803 1.00 95.19 243 ASN A O 1
ATOM 1753 N N . THR A 1 244 ? 0.752 -4.315 4.920 1.00 94.88 244 THR A N 1
ATOM 1754 C CA . THR A 1 244 ? -0.591 -4.049 4.407 1.00 94.88 244 THR A CA 1
ATOM 1755 C C . THR A 1 244 ? -0.926 -5.008 3.280 1.00 94.88 244 THR A C 1
ATOM 1757 O O . THR A 1 244 ? -0.226 -5.029 2.274 1.00 94.88 244 THR A O 1
ATOM 1760 N N . THR A 1 245 ? -2.022 -5.752 3.415 1.00 94.12 245 THR A N 1
ATOM 1761 C CA . THR A 1 245 ? -2.492 -6.677 2.372 1.00 94.12 245 THR A CA 1
ATOM 1762 C C . THR A 1 245 ? -3.917 -6.338 1.962 1.00 94.12 245 THR A C 1
ATOM 1764 O O . THR A 1 245 ? -4.777 -6.176 2.828 1.00 94.12 245 THR A O 1
ATOM 1767 N N . SER A 1 246 ? -4.175 -6.227 0.665 1.00 92.88 246 SER A N 1
ATOM 1768 C CA . SER A 1 246 ? -5.518 -6.177 0.084 1.00 92.88 246 SER A CA 1
ATOM 1769 C C . SER A 1 246 ? -5.642 -7.308 -0.937 1.00 92.88 246 SER A C 1
ATOM 1771 O O . SER A 1 246 ? -4.762 -7.442 -1.782 1.00 92.88 246 SER A O 1
ATOM 1773 N N . GLY A 1 247 ? -6.674 -8.140 -0.814 1.00 90.12 247 GLY A N 1
ATOM 1774 C CA . GLY A 1 247 ? -7.006 -9.197 -1.767 1.00 90.12 247 GLY A CA 1
ATOM 1775 C C . GLY A 1 247 ? -7.744 -8.626 -2.971 1.00 90.12 247 GLY A C 1
ATOM 1776 O O . GLY A 1 247 ? -7.327 -7.600 -3.514 1.00 90.12 247 GLY A O 1
ATOM 1777 N N . ASP A 1 248 ? -8.849 -9.264 -3.343 1.00 91.12 248 ASP A N 1
ATOM 1778 C CA . ASP A 1 248 ? -9.547 -8.939 -4.581 1.00 91.12 248 ASP A CA 1
ATOM 1779 C C . ASP A 1 248 ? -10.457 -7.727 -4.397 1.00 91.12 248 ASP A C 1
ATOM 1781 O O . ASP A 1 248 ? -11.389 -7.733 -3.590 1.00 91.12 248 ASP A O 1
ATOM 1785 N N . CYS A 1 249 ? -10.147 -6.624 -5.079 1.00 91.44 249 CYS A N 1
ATOM 1786 C CA . CYS A 1 249 ? -10.804 -5.350 -4.805 1.00 91.44 249 CYS A CA 1
ATOM 1787 C C . CYS A 1 249 ? -11.073 -4.502 -6.048 1.00 91.44 249 CYS A C 1
ATOM 1789 O O . CYS A 1 249 ? -10.252 -4.403 -6.952 1.00 91.44 249 CYS A O 1
ATOM 1791 N N . THR A 1 250 ? -12.184 -3.759 -6.082 1.00 93.56 250 THR A N 1
ATOM 1792 C CA . THR A 1 250 ? -12.389 -2.800 -7.185 1.00 93.56 250 THR A CA 1
ATOM 1793 C C . THR A 1 250 ? -11.439 -1.610 -7.054 1.00 93.56 250 THR A C 1
ATOM 1795 O O . THR A 1 250 ? -10.708 -1.294 -7.990 1.00 93.56 250 THR A O 1
ATOM 1798 N N . ASN A 1 251 ? -11.416 -0.954 -5.893 1.00 94.75 251 ASN A N 1
ATOM 1799 C CA . ASN A 1 251 ? -10.575 0.213 -5.644 1.00 94.75 251 ASN A CA 1
ATOM 1800 C C . ASN A 1 251 ? -9.785 0.053 -4.346 1.00 94.75 251 ASN A C 1
ATOM 1802 O O . ASN A 1 251 ? -10.365 -0.109 -3.273 1.00 94.75 251 ASN A O 1
ATOM 1806 N N . VAL A 1 252 ? -8.464 0.186 -4.429 1.00 95.50 252 VAL A N 1
ATOM 1807 C CA . VAL A 1 252 ? -7.551 0.151 -3.285 1.00 95.50 252 VAL A CA 1
ATOM 1808 C C . VAL A 1 252 ? -6.746 1.442 -3.240 1.00 95.50 252 VAL A C 1
ATOM 1810 O O . VAL A 1 252 ? -6.052 1.787 -4.193 1.00 95.50 252 VAL A O 1
ATOM 1813 N N . MET A 1 253 ? -6.803 2.142 -2.110 1.00 97.38 253 MET A N 1
ATOM 1814 C CA . MET A 1 253 ? -5.966 3.298 -1.810 1.00 97.38 253 MET A CA 1
ATOM 1815 C C . MET A 1 253 ? -5.198 3.059 -0.512 1.00 97.38 253 MET A C 1
ATOM 1817 O O . MET A 1 253 ? -5.792 2.885 0.553 1.00 97.38 253 MET A O 1
ATOM 1821 N N . ILE A 1 254 ? -3.871 3.073 -0.591 1.00 97.06 254 ILE A N 1
ATOM 1822 C CA . ILE A 1 254 ? -2.979 2.868 0.549 1.00 97.06 254 ILE A CA 1
ATOM 1823 C C . ILE A 1 254 ? -2.041 4.064 0.646 1.00 97.06 254 ILE A C 1
ATOM 1825 O O . ILE A 1 254 ? -1.180 4.249 -0.210 1.00 97.06 254 ILE A O 1
ATOM 1829 N N . ASN A 1 255 ? -2.167 4.852 1.710 1.00 96.62 255 ASN A N 1
ATOM 1830 C CA . ASN A 1 255 ? -1.257 5.953 2.000 1.00 96.62 255 ASN A CA 1
ATOM 1831 C C . ASN A 1 255 ? -0.456 5.645 3.263 1.00 96.62 255 ASN A C 1
ATOM 1833 O O . ASN A 1 255 ? -0.990 5.192 4.280 1.00 96.62 255 ASN A O 1
ATOM 1837 N N . THR A 1 256 ? 0.849 5.875 3.207 1.00 96.19 256 THR A N 1
ATOM 1838 C CA . THR A 1 256 ? 1.731 5.701 4.360 1.00 96.19 256 THR A CA 1
ATOM 1839 C C . THR A 1 256 ? 2.718 6.840 4.442 1.00 96.19 256 THR A C 1
ATOM 1841 O O . THR A 1 256 ? 3.408 7.114 3.461 1.00 96.19 256 THR A O 1
ATOM 1844 N N . THR A 1 257 ? 2.816 7.437 5.620 1.00 96.44 257 THR A N 1
ATOM 1845 C CA . THR A 1 257 ? 3.746 8.519 5.908 1.00 96.44 257 THR A CA 1
ATOM 1846 C C . THR A 1 257 ? 4.574 8.175 7.140 1.00 96.44 257 THR A C 1
ATOM 1848 O O . THR A 1 257 ? 4.017 7.770 8.161 1.00 96.44 257 THR A O 1
ATOM 1851 N N . PHE A 1 258 ? 5.889 8.342 7.032 1.00 95.38 258 PHE A N 1
ATOM 1852 C CA . PHE A 1 258 ? 6.846 8.232 8.131 1.00 95.38 258 PHE A CA 1
ATOM 1853 C C . PHE A 1 258 ? 7.559 9.575 8.308 1.00 95.38 258 PHE A C 1
ATOM 1855 O O . PHE A 1 258 ? 8.062 10.131 7.328 1.00 95.38 258 PHE A O 1
ATOM 1862 N N . HIS A 1 259 ? 7.606 10.078 9.533 1.00 93.81 259 HIS A N 1
ATOM 1863 C CA . HIS A 1 259 ? 8.378 11.254 9.923 1.00 93.81 259 HIS A CA 1
ATOM 1864 C C . HIS A 1 259 ? 9.398 10.832 10.977 1.00 93.81 259 HIS A C 1
ATOM 1866 O O . HIS A 1 259 ? 9.033 10.113 11.899 1.00 93.81 259 HIS A O 1
ATOM 1872 N N . GLU A 1 260 ? 10.663 11.216 10.794 1.00 94.25 260 GLU A N 1
ATOM 1873 C CA . GLU A 1 260 ? 11.718 11.078 11.813 1.00 94.25 260 GLU A CA 1
ATOM 1874 C C . GLU A 1 260 ? 11.863 9.646 12.376 1.00 94.25 260 GLU A C 1
ATOM 1876 O O . GLU A 1 260 ? 12.082 9.413 13.563 1.00 94.25 260 GLU A O 1
ATOM 1881 N N . CYS A 1 261 ? 11.725 8.636 11.510 1.00 92.69 261 CYS A N 1
ATOM 1882 C CA . CYS A 1 261 ? 11.762 7.233 11.919 1.00 92.69 261 CYS A CA 1
ATOM 1883 C C . CYS A 1 261 ? 13.136 6.577 11.708 1.00 92.69 261 CYS A C 1
ATOM 1885 O O . CYS A 1 261 ? 13.807 6.783 10.692 1.00 92.69 261 CYS A O 1
ATOM 1887 N N . THR A 1 262 ? 13.497 5.646 12.594 1.00 94.81 262 THR A N 1
ATOM 1888 C CA . THR A 1 262 ? 14.665 4.762 12.426 1.00 94.81 262 THR A CA 1
ATOM 1889 C C . THR A 1 262 ? 14.240 3.301 12.289 1.00 94.81 262 THR A C 1
ATOM 1891 O O . THR A 1 262 ? 13.398 2.827 13.046 1.00 94.81 262 THR A O 1
ATOM 1894 N N . ASN A 1 263 ? 14.862 2.564 11.361 1.00 96.00 263 ASN A N 1
ATOM 1895 C CA . ASN A 1 263 ? 14.570 1.156 11.054 1.00 96.00 263 ASN A CA 1
ATOM 1896 C C . ASN A 1 263 ? 13.107 0.946 10.639 1.00 96.00 263 ASN A C 1
ATOM 1898 O O . ASN A 1 263 ? 12.297 0.369 11.367 1.00 96.00 263 ASN A O 1
ATOM 1902 N N . VAL A 1 264 ? 12.769 1.412 9.442 1.00 95.19 264 VAL A N 1
ATOM 1903 C CA . VAL A 1 264 ? 11.419 1.290 8.887 1.00 95.19 264 VAL A CA 1
ATOM 1904 C C . VAL A 1 264 ? 11.366 0.121 7.913 1.00 95.19 264 VAL A C 1
ATOM 1906 O O . VAL A 1 264 ? 12.146 0.055 6.966 1.00 95.19 264 VAL A O 1
ATOM 1909 N N . MET A 1 265 ? 10.399 -0.772 8.096 1.00 96.44 265 MET A N 1
ATOM 1910 C CA . MET A 1 265 ? 10.055 -1.832 7.159 1.00 96.44 265 MET A CA 1
ATOM 1911 C C . MET A 1 265 ? 8.580 -1.724 6.770 1.00 96.44 265 MET A C 1
ATOM 1913 O O . MET A 1 265 ? 7.679 -1.925 7.586 1.00 96.44 265 MET A O 1
ATOM 1917 N N . LYS A 1 266 ? 8.323 -1.443 5.496 1.00 96.69 266 LYS A N 1
ATOM 1918 C CA . LYS A 1 266 ? 6.981 -1.430 4.916 1.00 96.69 266 LYS A CA 1
ATOM 1919 C C . LYS A 1 266 ? 6.861 -2.510 3.855 1.00 96.69 266 LYS A C 1
ATOM 1921 O O . LYS A 1 266 ? 7.601 -2.492 2.879 1.00 96.69 266 LYS A O 1
ATOM 1926 N N . ASN A 1 267 ? 5.866 -3.372 4.001 1.00 96.75 267 ASN A N 1
ATOM 1927 C CA . ASN A 1 267 ? 5.421 -4.303 2.977 1.00 96.75 267 ASN A CA 1
ATOM 1928 C C . ASN A 1 267 ? 3.980 -3.965 2.589 1.00 96.75 267 ASN A C 1
ATOM 1930 O O . ASN A 1 267 ? 3.128 -3.686 3.436 1.00 96.75 267 ASN A O 1
ATOM 1934 N N . THR A 1 268 ? 3.706 -3.919 1.294 1.00 96.88 268 THR A N 1
ATOM 1935 C CA . THR A 1 268 ? 2.372 -3.669 0.755 1.00 96.88 268 THR A CA 1
ATOM 1936 C C . THR A 1 268 ? 2.104 -4.624 -0.390 1.00 96.88 268 THR A C 1
ATOM 1938 O O . THR A 1 268 ? 2.867 -4.650 -1.351 1.00 96.88 268 THR A O 1
ATOM 1941 N N . THR A 1 269 ? 1.010 -5.369 -0.293 1.00 96.38 269 THR A N 1
ATOM 1942 C CA . THR A 1 269 ? 0.579 -6.328 -1.309 1.00 96.38 269 THR A CA 1
ATOM 1943 C C . THR A 1 269 ? -0.864 -6.036 -1.694 1.00 96.38 269 THR A C 1
ATOM 1945 O O . THR A 1 269 ? -1.723 -5.897 -0.822 1.00 96.38 269 THR A O 1
ATOM 1948 N N . SER A 1 270 ? -1.127 -5.919 -2.992 1.00 94.69 270 SER A N 1
ATOM 1949 C CA . SER A 1 270 ? -2.474 -5.894 -3.572 1.00 94.69 270 SER A CA 1
ATOM 1950 C C . SER A 1 270 ? -2.622 -7.077 -4.527 1.00 94.69 270 SER A C 1
ATOM 1952 O O . SER A 1 270 ? -1.720 -7.291 -5.337 1.00 94.69 270 SER A O 1
ATOM 1954 N N . GLY A 1 271 ? -3.701 -7.848 -4.380 1.00 92.25 271 GLY A N 1
ATOM 1955 C CA . GLY A 1 271 ? -4.051 -8.996 -5.219 1.00 92.25 271 GLY A CA 1
ATOM 1956 C C . GLY A 1 271 ? -4.660 -8.571 -6.553 1.00 92.25 271 GLY A C 1
ATOM 1957 O O . GLY A 1 271 ? -4.107 -7.696 -7.226 1.00 92.25 271 GLY A O 1
ATOM 1958 N N . GLU A 1 272 ? -5.786 -9.179 -6.927 1.00 93.88 272 GLU A N 1
ATOM 1959 C CA . GLU A 1 272 ? -6.486 -8.862 -8.171 1.00 93.88 272 GLU A CA 1
ATOM 1960 C C . GLU A 1 272 ? -7.334 -7.598 -7.995 1.00 93.88 272 GLU A C 1
ATOM 1962 O O . GLU A 1 272 ? -8.244 -7.546 -7.166 1.00 93.88 272 GLU A O 1
ATOM 1967 N N . CYS A 1 273 ? -7.036 -6.520 -8.724 1.00 93.12 273 CYS A N 1
ATOM 1968 C CA . CYS A 1 273 ? -7.728 -5.247 -8.502 1.00 93.12 273 CYS A CA 1
ATOM 1969 C C . CYS A 1 273 ? -8.025 -4.449 -9.772 1.00 93.12 273 CYS A C 1
ATOM 1971 O O . CYS A 1 273 ? -7.232 -4.393 -10.705 1.00 93.12 273 CYS A O 1
ATOM 1973 N N . THR A 1 274 ? -9.131 -3.699 -9.805 1.00 94.88 274 THR A N 1
ATOM 1974 C CA . THR A 1 274 ? -9.352 -2.767 -10.928 1.00 94.88 274 THR A CA 1
ATOM 1975 C C . THR A 1 274 ? -8.433 -1.551 -10.814 1.00 94.88 274 THR A C 1
ATOM 1977 O O . THR A 1 274 ? -7.707 -1.233 -11.752 1.00 94.88 274 THR A O 1
ATOM 1980 N N . ASN A 1 275 ? -8.432 -0.876 -9.664 1.00 95.94 275 ASN A N 1
ATOM 1981 C CA . ASN A 1 275 ? -7.630 0.319 -9.425 1.00 95.94 275 ASN A CA 1
ATOM 1982 C C . ASN A 1 275 ? -6.844 0.190 -8.120 1.00 95.94 275 ASN A C 1
ATOM 1984 O O . ASN A 1 275 ? -7.433 0.049 -7.050 1.00 95.94 275 ASN A O 1
ATOM 1988 N N . VAL A 1 276 ? -5.523 0.325 -8.196 1.00 96.12 276 VAL A N 1
ATOM 1989 C CA . VAL A 1 276 ? -4.626 0.351 -7.036 1.00 96.12 276 VAL A CA 1
ATOM 1990 C C . VAL A 1 276 ? -3.850 1.657 -7.028 1.00 96.12 276 VAL A C 1
ATOM 1992 O O . VAL A 1 276 ? -3.143 1.980 -7.980 1.00 96.12 276 VAL A O 1
ATOM 1995 N N . MET A 1 277 ? -3.936 2.392 -5.925 1.00 97.62 277 MET A N 1
ATOM 1996 C CA . MET A 1 277 ? -3.104 3.552 -5.641 1.00 97.62 277 MET A CA 1
ATOM 1997 C C . MET A 1 277 ? -2.351 3.330 -4.335 1.00 97.62 277 MET A C 1
ATOM 1999 O O . MET A 1 277 ? -2.959 3.173 -3.278 1.00 97.62 277 MET A O 1
ATOM 2003 N N . THR A 1 278 ? -1.024 3.347 -4.392 1.00 97.00 278 THR A N 1
ATOM 2004 C CA . THR A 1 278 ? -0.168 3.275 -3.206 1.00 97.00 278 THR A CA 1
ATOM 2005 C C . THR A 1 278 ? 0.748 4.485 -3.157 1.00 97.00 278 THR A C 1
ATOM 2007 O O . THR A 1 278 ? 1.562 4.680 -4.055 1.00 97.00 278 THR A O 1
ATOM 2010 N N . ASN A 1 279 ? 0.655 5.271 -2.088 1.00 96.50 279 ASN A N 1
ATOM 2011 C CA . ASN A 1 279 ? 1.539 6.400 -1.829 1.00 96.50 279 ASN A CA 1
ATOM 2012 C C . ASN A 1 279 ? 2.366 6.129 -0.570 1.00 96.50 279 ASN A C 1
ATOM 2014 O O . ASN A 1 279 ? 1.835 5.752 0.478 1.00 96.50 279 ASN A O 1
ATOM 2018 N N . THR A 1 280 ? 3.677 6.318 -0.673 1.00 95.94 280 THR A N 1
ATOM 2019 C CA . THR A 1 280 ? 4.596 6.231 0.464 1.00 95.94 280 THR A CA 1
ATOM 2020 C C .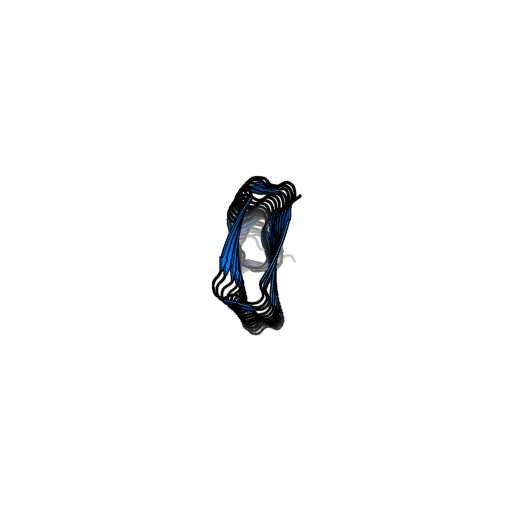 THR A 1 280 ? 5.422 7.495 0.542 1.00 95.94 280 THR A C 1
ATOM 2022 O O . THR A 1 280 ? 6.093 7.834 -0.431 1.00 95.94 280 THR A O 1
ATOM 2025 N N . THR A 1 281 ? 5.406 8.139 1.701 1.00 95.62 281 THR A N 1
ATOM 2026 C CA . THR A 1 281 ? 6.237 9.300 1.999 1.00 95.62 281 THR A CA 1
ATOM 2027 C C . THR A 1 281 ? 7.084 9.013 3.230 1.00 95.62 281 THR A C 1
ATOM 2029 O O . THR A 1 281 ? 6.565 8.541 4.239 1.00 95.62 281 THR A O 1
ATOM 2032 N N . SER A 1 282 ? 8.375 9.312 3.163 1.00 93.75 282 SER A N 1
ATOM 2033 C CA . SER A 1 282 ? 9.260 9.290 4.329 1.00 93.75 282 SER A CA 1
ATOM 2034 C C . SER A 1 282 ? 10.084 10.565 4.378 1.00 93.75 282 SER A C 1
ATOM 2036 O O . SER A 1 282 ? 10.698 10.941 3.379 1.00 93.75 282 SER A O 1
ATOM 2038 N N . CYS A 1 283 ? 10.113 11.214 5.530 1.00 91.50 283 CYS A N 1
ATOM 2039 C CA . CYS A 1 283 ? 10.921 12.401 5.772 1.00 91.50 283 CYS A CA 1
ATOM 2040 C C . CYS A 1 283 ? 11.867 12.115 6.933 1.00 91.50 283 CYS A C 1
ATOM 2042 O O . CYS A 1 283 ? 11.415 11.585 7.947 1.00 91.50 283 CYS A O 1
ATOM 2044 N N . GLU A 1 284 ? 13.147 12.451 6.781 1.00 93.56 284 GLU A N 1
ATOM 2045 C CA . GLU A 1 284 ? 14.121 12.423 7.883 1.00 93.56 284 GLU A CA 1
ATOM 2046 C C . GLU A 1 284 ? 14.284 11.022 8.499 1.00 93.56 284 GLU A C 1
ATOM 2048 O O . GLU A 1 284 ? 14.365 10.838 9.708 1.00 93.56 284 GLU A O 1
ATOM 2053 N N . CYS A 1 285 ? 14.290 9.986 7.654 1.00 92.69 285 CYS A N 1
ATOM 2054 C CA . CYS A 1 285 ? 14.313 8.593 8.100 1.00 92.69 285 CYS A CA 1
ATOM 2055 C C . CYS A 1 285 ? 15.658 7.899 7.833 1.00 92.69 285 CYS A C 1
ATOM 2057 O O . CYS A 1 285 ? 16.320 8.129 6.815 1.00 92.69 285 CYS A O 1
ATOM 2059 N N . THR A 1 286 ? 16.015 6.949 8.701 1.00 94.50 286 THR A N 1
ATOM 2060 C CA . THR A 1 286 ? 17.222 6.115 8.558 1.00 94.50 286 THR A CA 1
ATOM 2061 C C . THR A 1 286 ? 16.870 4.631 8.479 1.00 94.50 286 THR A C 1
ATOM 2063 O O . THR A 1 286 ? 16.018 4.149 9.225 1.00 94.50 286 THR A O 1
ATOM 2066 N N . ASN A 1 287 ? 17.561 3.887 7.607 1.00 95.88 287 ASN A N 1
ATOM 2067 C CA . ASN A 1 287 ? 17.360 2.451 7.369 1.00 95.88 287 ASN A CA 1
ATOM 2068 C C . ASN A 1 287 ? 15.913 2.141 6.970 1.00 95.88 287 ASN A C 1
ATOM 2070 O O . ASN A 1 287 ? 15.158 1.519 7.720 1.00 95.88 287 ASN A O 1
ATOM 2074 N N . VAL A 1 288 ? 15.521 2.595 5.781 1.00 94.81 288 VAL A N 1
ATOM 2075 C CA . VAL A 1 288 ? 14.151 2.436 5.292 1.00 94.81 288 VAL A CA 1
ATOM 2076 C C . VAL A 1 288 ? 14.090 1.371 4.211 1.00 94.81 288 VAL A C 1
ATOM 2078 O O . VAL A 1 288 ? 14.684 1.518 3.146 1.00 94.81 288 VAL A O 1
ATOM 2081 N N . MET A 1 289 ? 13.319 0.319 4.457 1.00 96.19 289 MET A N 1
ATOM 2082 C CA . MET A 1 289 ? 13.001 -0.723 3.493 1.00 96.19 289 MET A CA 1
ATOM 2083 C C . MET A 1 289 ? 11.519 -0.660 3.135 1.00 96.19 289 MET A C 1
ATOM 2085 O O . MET A 1 289 ? 10.650 -0.786 3.996 1.00 96.19 289 MET A O 1
ATOM 2089 N N . THR A 1 290 ? 11.218 -0.497 1.851 1.00 95.94 290 THR A N 1
ATOM 2090 C CA . THR A 1 290 ? 9.842 -0.528 1.344 1.00 95.94 290 THR A CA 1
ATOM 2091 C C . THR A 1 290 ? 9.713 -1.565 0.240 1.00 95.94 290 THR A C 1
ATOM 2093 O O . THR A 1 290 ? 10.525 -1.607 -0.681 1.00 95.94 290 THR A O 1
ATOM 2096 N N . ASN A 1 291 ? 8.693 -2.409 0.323 1.00 96.75 291 ASN A N 1
ATOM 2097 C CA . ASN A 1 291 ? 8.344 -3.374 -0.705 1.00 96.75 291 ASN A CA 1
ATOM 2098 C C . ASN A 1 291 ? 6.869 -3.204 -1.066 1.00 96.75 291 ASN A C 1
ATOM 2100 O O . ASN A 1 291 ? 6.006 -3.235 -0.190 1.00 96.75 291 ASN A O 1
ATOM 2104 N N . THR A 1 292 ? 6.583 -2.989 -2.344 1.00 97.00 292 THR A N 1
ATOM 2105 C CA . THR A 1 292 ? 5.221 -2.845 -2.861 1.00 97.00 292 THR A CA 1
ATOM 2106 C C . THR A 1 292 ? 5.021 -3.814 -4.012 1.00 97.00 292 THR A C 1
ATOM 2108 O O . THR A 1 292 ? 5.752 -3.755 -4.997 1.00 97.00 292 THR A O 1
ATOM 2111 N N . THR A 1 293 ? 4.024 -4.684 -3.901 1.00 96.69 293 THR A N 1
ATOM 2112 C CA . THR A 1 293 ? 3.636 -5.642 -4.937 1.00 96.69 293 THR A CA 1
ATOM 2113 C C . THR A 1 293 ? 2.176 -5.422 -5.312 1.00 96.69 293 THR A C 1
ATOM 2115 O O . THR A 1 293 ? 1.307 -5.423 -4.443 1.00 96.69 293 THR A O 1
ATOM 2118 N N . ALA A 1 294 ? 1.913 -5.235 -6.601 1.00 95.06 294 ALA A N 1
ATOM 2119 C CA . ALA A 1 294 ? 0.579 -5.319 -7.186 1.00 95.06 294 ALA A CA 1
ATOM 2120 C C . ALA A 1 294 ? 0.517 -6.571 -8.068 1.00 95.06 294 ALA A C 1
ATOM 2122 O O . ALA A 1 294 ? 1.431 -6.785 -8.866 1.00 95.06 294 ALA A O 1
ATOM 2123 N N . GLY A 1 295 ? -0.509 -7.399 -7.885 1.00 93.12 295 GLY A N 1
ATOM 2124 C CA . GLY A 1 295 ? -0.766 -8.592 -8.683 1.00 93.12 295 GLY A CA 1
ATOM 2125 C C . GLY A 1 295 ? -1.352 -8.240 -10.046 1.00 93.12 295 GLY A C 1
ATOM 2126 O O . GLY A 1 295 ? -0.783 -7.429 -10.782 1.00 93.12 295 GLY A O 1
ATOM 2127 N N . GLU A 1 296 ? -2.485 -8.854 -10.370 1.00 94.56 296 GLU A N 1
ATOM 2128 C CA . GLU A 1 296 ? -3.198 -8.635 -11.626 1.00 94.56 296 GLU A CA 1
ATOM 2129 C C . GLU A 1 296 ? -4.105 -7.410 -11.511 1.00 94.56 296 GLU A C 1
ATOM 2131 O O . GLU A 1 296 ? -5.015 -7.371 -10.681 1.00 94.56 296 GLU A O 1
ATOM 2136 N N . CYS A 1 297 ? -3.843 -6.355 -12.286 1.00 93.56 297 CYS A N 1
ATOM 2137 C CA . CYS A 1 297 ? -4.565 -5.095 -12.111 1.00 93.56 297 CYS A CA 1
ATOM 2138 C C . CYS A 1 297 ? -4.863 -4.335 -13.406 1.00 93.56 297 CYS A C 1
ATOM 2140 O O . CYS A 1 297 ? -4.046 -4.258 -14.319 1.00 93.56 297 CYS A O 1
ATOM 2142 N N . THR A 1 298 ? -6.002 -3.637 -13.479 1.00 95.00 298 THR A N 1
ATOM 2143 C CA . THR A 1 298 ? -6.255 -2.752 -14.634 1.00 95.00 298 THR A CA 1
ATOM 2144 C C . THR A 1 298 ? -5.408 -1.482 -14.554 1.00 95.00 298 THR A C 1
ATOM 2146 O O . THR A 1 298 ? -4.669 -1.173 -15.487 1.00 95.00 298 THR A O 1
ATOM 2149 N N . ASN A 1 299 ? -5.483 -0.751 -13.440 1.00 96.25 299 ASN A N 1
ATOM 2150 C CA . ASN A 1 299 ? -4.750 0.492 -13.225 1.00 96.25 299 ASN A CA 1
ATOM 2151 C C . ASN A 1 299 ? -3.961 0.426 -11.917 1.00 96.25 299 ASN A C 1
ATOM 2153 O O . ASN A 1 299 ? -4.535 0.252 -10.845 1.00 96.25 299 ASN A O 1
ATOM 2157 N N . VAL A 1 300 ? -2.651 0.635 -11.996 1.00 96.25 300 VAL A N 1
ATOM 2158 C CA . VAL A 1 300 ? -1.746 0.674 -10.846 1.00 96.25 300 VAL A CA 1
ATOM 2159 C C . VAL A 1 300 ? -1.002 1.999 -10.838 1.00 96.25 300 VAL A C 1
ATOM 2161 O O . VAL A 1 300 ? -0.303 2.333 -11.791 1.00 96.25 300 VAL A O 1
ATOM 2164 N N . MET A 1 301 ? -1.107 2.735 -9.738 1.00 97.44 301 MET A N 1
ATOM 2165 C CA . MET A 1 301 ? -0.306 3.918 -9.457 1.00 97.44 301 MET A CA 1
ATOM 2166 C C . MET A 1 301 ? 0.460 3.718 -8.154 1.00 97.44 301 MET A C 1
ATOM 2168 O O . MET A 1 301 ? -0.133 3.573 -7.088 1.00 97.44 301 MET A O 1
ATOM 2172 N N . ILE A 1 302 ? 1.786 3.739 -8.227 1.00 96.62 302 ILE A N 1
ATOM 2173 C CA . ILE A 1 302 ? 2.655 3.629 -7.056 1.00 96.62 302 ILE A CA 1
ATOM 2174 C C . ILE A 1 302 ? 3.545 4.862 -7.011 1.00 96.62 302 ILE A C 1
ATOM 2176 O O . ILE A 1 302 ? 4.399 5.044 -7.877 1.00 96.62 302 ILE A O 1
ATOM 2180 N N . ASN A 1 303 ? 3.364 5.696 -5.992 1.00 95.50 303 ASN A N 1
ATOM 2181 C CA . ASN A 1 303 ? 4.196 6.866 -5.755 1.00 95.50 303 ASN A CA 1
ATOM 2182 C C . ASN A 1 303 ? 5.024 6.660 -4.488 1.00 95.50 303 ASN A C 1
ATOM 2184 O O . ASN A 1 303 ? 4.501 6.329 -3.422 1.00 95.50 303 ASN A O 1
ATOM 2188 N N . THR A 1 304 ? 6.330 6.873 -4.600 1.00 94.38 304 THR A N 1
ATOM 2189 C CA . THR A 1 304 ? 7.247 6.826 -3.463 1.00 94.38 304 THR A CA 1
ATOM 2190 C C . THR A 1 304 ? 8.079 8.095 -3.411 1.00 94.38 304 THR A C 1
ATOM 2192 O O . THR A 1 304 ? 8.811 8.410 -4.349 1.00 94.38 304 THR A O 1
ATOM 2195 N N . THR A 1 305 ? 7.983 8.805 -2.299 1.00 93.50 305 THR A N 1
ATOM 2196 C CA . THR A 1 305 ? 8.703 10.048 -2.053 1.00 93.50 305 THR A CA 1
ATOM 2197 C C . THR A 1 305 ? 9.513 9.873 -0.788 1.00 93.50 305 THR A C 1
ATOM 2199 O O . THR A 1 305 ? 8.961 9.514 0.248 1.00 93.50 305 THR A O 1
ATOM 2202 N N . PHE A 1 306 ? 10.812 10.142 -0.845 1.00 90.69 306 PHE A N 1
ATOM 2203 C CA . PHE A 1 306 ? 11.579 10.296 0.385 1.00 90.69 306 PHE A CA 1
ATOM 2204 C C . PHE A 1 306 ? 12.370 11.592 0.365 1.00 90.69 306 PHE A C 1
ATOM 2206 O O . PHE A 1 306 ? 12.905 12.004 -0.668 1.00 90.69 306 PHE A O 1
ATOM 2213 N N . ARG A 1 307 ? 12.473 12.214 1.529 1.00 90.50 307 ARG A N 1
ATOM 2214 C CA . ARG A 1 307 ? 13.188 13.461 1.750 1.00 90.50 307 ARG A CA 1
ATOM 2215 C C . ARG A 1 307 ? 14.172 13.253 2.891 1.00 90.50 307 ARG A C 1
ATOM 2217 O O . ARG A 1 307 ? 13.770 12.715 3.916 1.00 90.50 307 ARG A O 1
ATOM 2224 N N . GLU A 1 308 ? 15.426 13.653 2.688 1.00 91.19 308 GLU A N 1
ATOM 2225 C CA . GLU A 1 308 ? 16.454 13.650 3.742 1.00 91.19 308 GLU A CA 1
ATOM 2226 C C . GLU A 1 308 ? 16.570 12.265 4.408 1.00 91.19 308 GLU A C 1
ATOM 2228 O O . GLU A 1 308 ? 16.272 12.081 5.580 1.00 91.19 308 GLU A O 1
ATOM 2233 N N . CYS A 1 309 ? 16.896 11.232 3.625 1.00 89.31 309 CYS A N 1
ATOM 2234 C CA . CYS A 1 309 ? 16.892 9.842 4.101 1.00 89.31 309 CYS A CA 1
ATOM 2235 C C . CYS A 1 309 ? 18.228 9.138 3.853 1.00 89.31 309 CYS A C 1
ATOM 2237 O O . CYS A 1 309 ? 18.873 9.335 2.821 1.00 89.31 309 CYS A O 1
ATOM 2239 N N . THR A 1 310 ? 18.601 8.242 4.767 1.00 92.00 310 THR A N 1
ATOM 2240 C CA . THR A 1 310 ? 19.842 7.456 4.677 1.00 92.00 310 THR A CA 1
ATOM 2241 C C . THR A 1 310 ? 19.552 5.958 4.684 1.00 92.00 310 THR A C 1
ATOM 2243 O O . THR A 1 310 ? 18.705 5.488 5.444 1.00 92.00 310 THR A O 1
ATOM 2246 N N . ASN A 1 311 ? 20.284 5.196 3.865 1.00 94.06 311 ASN A N 1
ATOM 2247 C CA . ASN A 1 311 ? 20.139 3.746 3.704 1.00 94.06 311 ASN A CA 1
ATOM 2248 C C . ASN A 1 311 ? 18.706 3.361 3.306 1.00 94.06 311 ASN A C 1
ATOM 2250 O O . ASN A 1 311 ? 17.960 2.752 4.077 1.00 94.06 311 ASN A O 1
ATOM 2254 N N . VAL A 1 312 ? 18.315 3.739 2.091 1.00 92.25 312 VAL A N 1
ATOM 2255 C CA . VAL A 1 312 ? 16.967 3.496 1.567 1.00 92.25 312 VAL A CA 1
ATOM 2256 C C . VAL A 1 312 ? 16.997 2.350 0.564 1.00 92.25 312 VAL A C 1
ATOM 2258 O O . VAL A 1 312 ? 17.699 2.411 -0.443 1.00 92.25 312 VAL A O 1
ATOM 2261 N N . MET A 1 313 ? 16.182 1.325 0.797 1.00 94.12 313 MET A N 1
ATOM 2262 C CA . MET A 1 313 ? 15.923 0.245 -0.147 1.00 94.12 313 MET A CA 1
ATOM 2263 C C . MET A 1 313 ? 14.445 0.227 -0.524 1.00 94.12 313 MET A C 1
ATOM 2265 O O . MET A 1 313 ? 13.569 0.132 0.336 1.00 94.12 313 MET A O 1
ATOM 2269 N N . THR A 1 314 ? 14.146 0.283 -1.817 1.00 94.38 314 THR A N 1
ATOM 2270 C CA . THR A 1 314 ? 12.763 0.197 -2.297 1.00 94.38 314 THR A CA 1
ATOM 2271 C C . THR A 1 314 ? 12.617 -0.825 -3.404 1.00 94.38 314 THR A C 1
ATOM 2273 O O . THR A 1 314 ? 13.300 -0.707 -4.419 1.00 94.38 314 THR A O 1
ATOM 2276 N N . ASN A 1 315 ? 11.684 -1.755 -3.245 1.00 95.50 315 ASN A N 1
ATOM 2277 C CA . ASN A 1 315 ? 11.310 -2.738 -4.251 1.00 95.50 315 ASN A CA 1
ATOM 2278 C C . ASN A 1 315 ? 9.856 -2.506 -4.664 1.00 95.50 315 ASN A C 1
ATOM 2280 O O . ASN A 1 315 ? 8.968 -2.463 -3.815 1.00 95.50 315 ASN A O 1
ATOM 2284 N N . THR A 1 316 ? 9.616 -2.360 -5.962 1.00 95.62 316 THR A N 1
ATOM 2285 C CA . THR A 1 316 ? 8.275 -2.143 -6.505 1.00 95.62 316 THR A CA 1
ATOM 2286 C C . THR A 1 316 ? 8.019 -3.105 -7.652 1.00 95.62 316 THR A C 1
ATOM 2288 O O . THR A 1 316 ? 8.620 -2.972 -8.718 1.00 95.62 316 THR A O 1
ATOM 2291 N N . THR A 1 317 ? 7.073 -4.018 -7.469 1.00 95.00 317 THR A N 1
ATOM 2292 C CA . THR A 1 317 ? 6.705 -5.040 -8.450 1.00 95.00 317 THR A CA 1
ATOM 2293 C C . THR A 1 317 ? 5.255 -4.856 -8.887 1.00 95.00 317 THR A C 1
ATOM 2295 O O . THR A 1 317 ? 4.378 -4.613 -8.062 1.00 95.00 317 THR A O 1
ATOM 2298 N N . SER A 1 318 ? 4.998 -4.960 -10.189 1.00 93.56 318 SER A N 1
ATOM 2299 C CA . SER A 1 318 ? 3.651 -5.178 -10.728 1.00 93.56 318 SER A CA 1
ATOM 2300 C C . SER A 1 318 ? 3.654 -6.453 -11.562 1.00 93.56 318 SER A C 1
ATOM 2302 O O . SER A 1 318 ? 4.601 -6.646 -12.327 1.00 93.56 318 SER A O 1
ATOM 2304 N N . GLY A 1 319 ? 2.640 -7.297 -11.387 1.00 92.44 319 GLY A N 1
ATOM 2305 C CA . GLY A 1 319 ? 2.393 -8.484 -12.202 1.00 92.44 319 GLY A CA 1
ATOM 2306 C C . GLY A 1 319 ? 1.774 -8.112 -13.546 1.00 92.44 319 GLY A C 1
ATOM 2307 O O . GLY A 1 319 ? 2.278 -7.217 -14.231 1.00 92.44 319 GLY A O 1
ATOM 2308 N N . GLU A 1 320 ? 0.684 -8.787 -13.900 1.00 93.88 320 GLU A N 1
ATOM 2309 C CA . GLU A 1 320 ? -0.035 -8.561 -15.153 1.00 93.88 320 GLU A CA 1
ATOM 2310 C C . GLU A 1 320 ? -0.916 -7.311 -15.061 1.00 93.88 320 GLU A C 1
ATOM 2312 O O . GLU A 1 320 ? -1.823 -7.237 -14.229 1.00 93.88 320 GLU A O 1
ATOM 2317 N N . CYS A 1 321 ? -0.647 -6.277 -15.863 1.00 93.25 321 CYS A N 1
ATOM 2318 C CA . CYS A 1 321 ? -1.369 -5.008 -15.730 1.00 93.25 321 CYS A CA 1
ATOM 2319 C C . CYS A 1 321 ? -1.649 -4.270 -17.046 1.00 93.25 321 CYS A C 1
ATOM 2321 O O . CYS A 1 321 ? -0.843 -4.253 -17.972 1.00 93.25 321 CYS A O 1
ATOM 2323 N N . THR A 1 322 ? -2.762 -3.532 -17.121 1.00 93.56 322 THR A N 1
ATOM 2324 C CA . THR A 1 322 ? -3.041 -2.704 -18.315 1.00 93.56 322 THR A CA 1
ATOM 2325 C C . THR A 1 322 ? -2.305 -1.366 -18.270 1.00 93.56 322 THR A C 1
ATOM 2327 O O . THR A 1 322 ? -1.550 -1.053 -19.188 1.00 93.56 322 THR A O 1
ATOM 2330 N N . ASN A 1 323 ? -2.501 -0.580 -17.211 1.00 95.19 323 ASN A N 1
ATOM 2331 C CA . ASN A 1 323 ? -1.874 0.726 -17.025 1.00 95.19 323 ASN A CA 1
ATOM 2332 C C . ASN A 1 323 ? -1.102 0.747 -15.709 1.00 95.19 323 ASN A C 1
ATOM 2334 O O . ASN A 1 323 ? -1.686 0.635 -14.634 1.00 95.19 323 ASN A O 1
ATOM 2338 N N . VAL A 1 324 ? 0.208 0.943 -15.788 1.00 93.75 324 VAL A N 1
ATOM 2339 C CA . VAL A 1 324 ? 1.100 1.000 -14.632 1.00 93.75 324 VAL A CA 1
ATOM 2340 C C . VAL A 1 324 ? 1.845 2.322 -14.647 1.00 93.75 324 VAL A C 1
ATOM 2342 O O . VAL A 1 324 ? 2.581 2.620 -15.583 1.00 93.75 324 VAL A O 1
ATOM 2345 N N . MET A 1 325 ? 1.702 3.096 -13.578 1.00 96.00 325 MET A N 1
ATOM 2346 C CA . MET A 1 325 ? 2.487 4.292 -13.318 1.00 96.00 325 MET A CA 1
ATOM 2347 C C . MET A 1 325 ? 3.249 4.121 -12.010 1.00 96.00 325 MET A C 1
ATOM 2349 O O . MET A 1 325 ? 2.657 3.928 -10.949 1.00 96.00 325 MET A O 1
ATOM 2353 N N . LYS A 1 326 ? 4.573 4.211 -12.075 1.00 95.06 326 LYS A N 1
ATOM 2354 C CA . LYS A 1 326 ? 5.449 4.156 -10.905 1.00 95.06 326 LYS A CA 1
ATOM 2355 C C . LYS A 1 326 ? 6.267 5.433 -10.861 1.00 95.06 326 LYS A C 1
ATOM 2357 O O . LYS A 1 326 ? 7.100 5.654 -11.735 1.00 95.06 326 LYS A O 1
ATOM 2362 N N . ASN A 1 327 ? 6.027 6.268 -9.858 1.00 93.00 327 ASN A N 1
ATOM 2363 C CA . ASN A 1 327 ? 6.797 7.484 -9.644 1.00 93.00 327 ASN A CA 1
ATOM 2364 C C . ASN A 1 327 ? 7.647 7.347 -8.389 1.00 93.00 327 ASN A C 1
ATOM 2366 O O . ASN A 1 327 ? 7.179 6.953 -7.317 1.00 93.00 327 ASN A O 1
ATOM 2370 N N . LYS A 1 328 ? 8.912 7.712 -8.524 1.00 92.25 328 LYS A N 1
ATOM 2371 C CA . LYS A 1 328 ? 9.860 7.761 -7.431 1.00 92.25 328 LYS A CA 1
ATOM 2372 C C . LYS A 1 328 ? 10.546 9.113 -7.408 1.00 92.25 328 LYS A C 1
ATOM 2374 O O . LYS A 1 328 ? 11.105 9.545 -8.415 1.00 92.25 328 LYS A O 1
ATOM 2379 N N . THR A 1 329 ? 10.532 9.759 -6.254 1.00 90.44 329 THR A N 1
ATOM 2380 C CA . THR A 1 329 ? 11.174 11.057 -6.060 1.00 90.44 329 THR A CA 1
ATOM 2381 C C . THR A 1 329 ? 12.048 11.028 -4.819 1.00 90.44 329 THR A C 1
ATOM 2383 O O . THR A 1 329 ? 11.599 10.623 -3.744 1.00 90.44 329 THR A O 1
ATOM 2386 N N . SER A 1 330 ? 13.287 11.483 -4.977 1.00 85.06 330 SER A N 1
ATOM 2387 C CA . SER A 1 330 ? 14.199 11.750 -3.877 1.00 85.06 330 SER A CA 1
ATOM 2388 C C . SER A 1 330 ? 14.563 13.220 -3.755 1.00 85.06 330 SER A C 1
ATOM 2390 O O . SER A 1 330 ? 14.769 13.913 -4.755 1.00 85.06 330 SER A O 1
ATOM 2392 N N . GLY A 1 331 ? 14.660 13.670 -2.506 1.00 85.38 331 GLY A N 1
ATOM 2393 C CA . GLY A 1 331 ? 15.425 14.856 -2.129 1.00 85.38 331 GLY A CA 1
ATOM 2394 C C . GLY A 1 331 ? 16.896 14.498 -1.900 1.00 85.38 331 GLY A C 1
ATOM 2395 O O . GLY A 1 331 ? 17.529 13.910 -2.778 1.00 85.38 331 GLY A O 1
ATOM 2396 N N . GLU A 1 332 ? 17.382 14.824 -0.703 1.00 86.12 332 GLU A N 1
ATOM 2397 C CA . GLU A 1 332 ? 18.746 14.579 -0.216 1.00 86.12 332 GLU A CA 1
ATOM 2398 C C . GLU A 1 332 ? 18.925 13.155 0.329 1.00 86.12 332 GLU A C 1
ATOM 2400 O O . GLU A 1 332 ? 18.438 12.854 1.421 1.00 86.12 332 GLU A O 1
ATOM 2405 N N . TRP A 1 333 ? 19.585 12.255 -0.410 1.00 81.62 333 TRP A N 1
ATOM 2406 C CA . TRP A 1 333 ? 19.762 10.853 0.006 1.00 81.62 333 TRP A CA 1
ATOM 2407 C C . TRP A 1 333 ? 21.216 10.381 0.052 1.00 81.62 333 TRP A C 1
ATOM 2409 O O . TRP A 1 333 ? 22.041 10.734 -0.792 1.00 81.62 333 TRP A O 1
ATOM 2419 N N . THR A 1 334 ? 21.489 9.445 0.964 1.00 86.50 334 THR A N 1
ATOM 2420 C CA . THR A 1 334 ? 22.745 8.681 1.003 1.00 86.50 334 THR A CA 1
ATOM 2421 C C . THR A 1 334 ? 22.465 7.180 1.024 1.00 86.50 334 THR A C 1
ATOM 2423 O O . THR A 1 334 ? 21.653 6.717 1.823 1.00 86.50 334 THR A O 1
ATOM 2426 N N . ASN A 1 335 ? 23.166 6.415 0.179 1.00 89.75 335 ASN A N 1
ATOM 2427 C CA . ASN A 1 335 ? 23.054 4.955 0.038 1.00 89.75 335 ASN A CA 1
ATOM 2428 C C . ASN A 1 335 ? 21.635 4.498 -0.308 1.00 89.75 335 ASN A C 1
ATOM 2430 O O . ASN A 1 335 ? 20.822 4.157 0.553 1.00 89.75 335 ASN A O 1
ATOM 2434 N N . VAL A 1 336 ? 21.343 4.474 -1.601 1.00 88.06 336 VAL A N 1
ATOM 2435 C CA . VAL A 1 336 ? 19.995 4.231 -2.101 1.00 88.06 336 VAL A CA 1
ATOM 2436 C C . VAL A 1 336 ? 20.025 3.071 -3.069 1.00 88.06 336 VAL A C 1
ATOM 2438 O O . VAL A 1 336 ? 20.766 3.093 -4.048 1.00 88.06 336 VAL A O 1
ATOM 2441 N N . MET A 1 337 ? 19.154 2.096 -2.847 1.00 91.25 337 MET A N 1
ATOM 2442 C CA . MET A 1 337 ? 18.889 1.023 -3.791 1.00 91.25 337 MET A CA 1
ATOM 2443 C C . MET A 1 337 ? 17.412 1.000 -4.158 1.00 91.25 337 MET A C 1
ATOM 2445 O O . MET A 1 337 ? 16.530 0.970 -3.302 1.00 91.25 337 MET A O 1
ATOM 2449 N N . THR A 1 338 ? 17.129 0.994 -5.452 1.00 91.75 338 THR A N 1
ATOM 2450 C CA . THR A 1 338 ? 15.759 0.993 -5.960 1.00 91.75 338 THR A CA 1
ATOM 2451 C C . THR A 1 338 ? 15.634 -0.086 -7.017 1.00 91.75 338 THR A C 1
ATOM 2453 O O . THR A 1 338 ? 16.408 -0.102 -7.968 1.00 91.75 338 THR A O 1
ATOM 2456 N N . ASN A 1 339 ? 14.681 -0.996 -6.852 1.00 94.06 339 ASN A N 1
ATOM 2457 C CA . ASN A 1 339 ? 14.363 -2.014 -7.840 1.00 94.06 339 ASN A CA 1
ATOM 2458 C C . ASN A 1 339 ? 12.908 -1.843 -8.257 1.00 94.06 339 ASN A C 1
ATOM 2460 O O . ASN A 1 339 ? 12.006 -1.836 -7.421 1.00 94.06 339 ASN A O 1
ATOM 2464 N N . THR A 1 340 ? 12.685 -1.701 -9.554 1.00 94.38 340 THR A N 1
ATOM 2465 C CA . THR A 1 340 ? 11.355 -1.595 -10.138 1.00 94.38 340 THR A CA 1
ATOM 2466 C C . THR A 1 340 ? 11.188 -2.688 -11.172 1.00 94.38 340 THR A C 1
ATOM 2468 O O . THR A 1 340 ? 11.939 -2.730 -12.140 1.00 94.38 340 THR A O 1
ATOM 2471 N N . THR A 1 341 ? 10.190 -3.542 -10.988 1.00 93.44 341 THR A N 1
ATOM 2472 C CA . THR A 1 341 ? 9.876 -4.638 -11.904 1.00 93.44 341 THR A CA 1
ATOM 2473 C C . THR A 1 341 ? 8.443 -4.502 -12.383 1.00 93.44 341 THR A C 1
ATOM 2475 O O . THR A 1 341 ? 7.532 -4.342 -11.570 1.00 93.44 341 THR A O 1
ATOM 2478 N N . SER A 1 342 ? 8.232 -4.558 -13.689 1.00 92.44 342 SER A N 1
ATOM 2479 C CA . SER A 1 342 ? 6.916 -4.763 -14.292 1.00 92.44 342 SER A C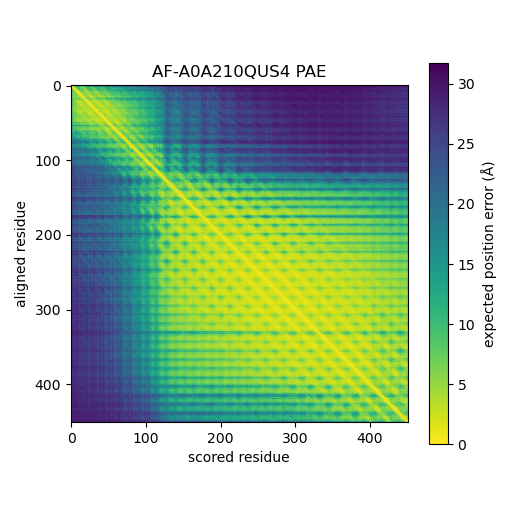A 1
ATOM 2480 C C . SER A 1 342 ? 6.947 -6.085 -15.051 1.00 92.44 342 SER A C 1
ATOM 2482 O O . SER A 1 342 ? 7.873 -6.293 -15.833 1.00 92.44 342 SER A O 1
ATOM 2484 N N . GLY A 1 343 ? 5.993 -6.973 -14.769 1.00 91.38 343 GLY A N 1
ATOM 2485 C CA . GLY A 1 343 ? 5.763 -8.204 -15.520 1.00 91.38 343 GLY A CA 1
ATOM 2486 C C . GLY A 1 343 ? 5.092 -7.895 -16.853 1.00 91.38 343 GLY A C 1
ATOM 2487 O O . GLY A 1 343 ? 5.566 -7.026 -17.589 1.00 91.38 343 GLY A O 1
ATOM 2488 N N . ASP A 1 344 ? 3.978 -8.566 -17.126 1.00 92.31 344 ASP A N 1
ATOM 2489 C CA . ASP A 1 344 ? 3.343 -8.501 -18.438 1.00 92.31 344 ASP A CA 1
ATOM 2490 C C . ASP A 1 344 ? 2.353 -7.337 -18.496 1.00 92.31 344 ASP A C 1
ATOM 2492 O O . ASP A 1 344 ? 1.340 -7.308 -17.796 1.00 92.31 344 ASP A O 1
ATOM 2496 N N . CYS A 1 345 ? 2.689 -6.283 -19.245 1.00 92.25 345 CYS A N 1
ATOM 2497 C CA . CYS A 1 345 ? 1.976 -5.009 -19.143 1.00 92.25 345 CYS A CA 1
ATOM 2498 C C . CYS A 1 345 ? 1.748 -4.289 -20.478 1.00 92.25 345 CYS A C 1
ATOM 2500 O O . CYS A 1 345 ? 2.627 -4.195 -21.333 1.00 92.25 345 CYS A O 1
ATOM 2502 N N . THR A 1 346 ? 0.586 -3.650 -20.649 1.00 92.31 346 THR A N 1
ATOM 2503 C CA . THR A 1 346 ? 0.305 -2.905 -21.894 1.00 92.31 346 THR A CA 1
ATOM 2504 C C . THR A 1 346 ? 0.938 -1.515 -21.899 1.00 92.31 346 THR A C 1
ATOM 2506 O O . THR A 1 346 ? 1.664 -1.180 -22.832 1.00 92.31 346 THR A O 1
ATOM 2509 N N . ASN A 1 347 ? 0.680 -0.705 -20.871 1.00 94.12 347 ASN A N 1
ATOM 2510 C CA . ASN A 1 347 ? 1.180 0.660 -20.741 1.00 94.12 347 ASN A CA 1
ATOM 2511 C C . ASN A 1 347 ? 1.927 0.806 -19.419 1.00 94.12 347 ASN A C 1
ATOM 2513 O O . ASN A 1 347 ? 1.322 0.773 -18.349 1.00 94.12 347 ASN A O 1
ATOM 2517 N N . VAL A 1 348 ? 3.238 1.008 -19.489 1.00 93.81 348 VAL A N 1
ATOM 2518 C CA . VAL A 1 348 ? 4.097 1.174 -18.316 1.00 93.81 348 VAL A CA 1
ATOM 2519 C C . VAL A 1 348 ? 4.791 2.524 -18.388 1.00 93.81 348 VAL A C 1
ATOM 2521 O O . VAL A 1 348 ? 5.508 2.813 -19.341 1.00 93.81 348 VAL A O 1
ATOM 2524 N N . MET A 1 349 ? 4.616 3.340 -17.354 1.00 94.81 349 MET A N 1
ATOM 2525 C CA . MET A 1 349 ? 5.359 4.574 -17.141 1.00 94.81 349 MET A CA 1
ATOM 2526 C C . MET A 1 349 ? 6.114 4.489 -15.820 1.00 94.81 349 MET A C 1
ATOM 2528 O O . MET A 1 349 ? 5.516 4.326 -14.757 1.00 94.81 349 MET A O 1
ATOM 2532 N N . ILE A 1 350 ? 7.433 4.624 -15.881 1.00 93.94 350 ILE A N 1
ATOM 2533 C CA . ILE A 1 350 ? 8.306 4.640 -14.710 1.00 93.94 350 ILE A CA 1
ATOM 2534 C C . ILE A 1 350 ? 9.047 5.968 -14.711 1.00 93.94 350 ILE A C 1
ATOM 2536 O O . ILE A 1 350 ? 9.856 6.221 -15.599 1.00 93.94 350 ILE A O 1
ATOM 2540 N N . ASN A 1 351 ? 8.788 6.810 -13.717 1.00 93.38 351 ASN A N 1
ATOM 2541 C CA . ASN A 1 351 ? 9.504 8.064 -13.529 1.00 93.38 351 ASN A CA 1
ATOM 2542 C C . ASN A 1 351 ? 10.324 7.987 -12.249 1.00 93.38 351 ASN A C 1
ATOM 2544 O O . ASN A 1 351 ? 9.787 7.749 -11.171 1.00 93.38 351 ASN A O 1
ATOM 2548 N N . THR A 1 352 ? 11.621 8.232 -12.361 1.00 91.31 352 THR A N 1
ATOM 2549 C CA . THR A 1 352 ? 12.536 8.273 -11.225 1.00 91.31 352 THR A CA 1
ATOM 2550 C C . THR A 1 352 ? 13.263 9.607 -11.234 1.00 91.31 352 THR A C 1
ATOM 2552 O O . THR A 1 352 ? 13.874 9.975 -12.231 1.00 91.31 352 THR A O 1
ATOM 2555 N N . THR A 1 353 ? 13.176 10.360 -10.145 1.00 90.31 353 THR A N 1
ATOM 2556 C CA . THR A 1 353 ? 13.838 11.659 -10.001 1.00 90.31 353 THR A CA 1
ATOM 2557 C C . THR A 1 353 ? 14.723 11.655 -8.771 1.00 90.31 353 THR A C 1
ATOM 2559 O O . THR A 1 353 ? 14.233 11.385 -7.675 1.00 90.31 353 THR A O 1
ATOM 2562 N N . PHE A 1 354 ? 15.989 12.007 -8.973 1.00 87.75 354 PHE A N 1
ATOM 2563 C CA . PHE A 1 354 ? 16.971 12.258 -7.935 1.00 87.75 354 PHE A CA 1
ATOM 2564 C C . PHE A 1 354 ? 17.386 13.721 -7.936 1.00 87.75 354 PHE A C 1
ATOM 2566 O O . PHE A 1 354 ? 17.695 14.252 -9.002 1.00 87.75 354 PHE A O 1
ATOM 2573 N N . ARG A 1 355 ? 17.373 14.375 -6.771 1.00 87.31 355 ARG A N 1
ATOM 2574 C CA . ARG A 1 355 ? 17.861 15.755 -6.629 1.00 87.31 355 ARG A CA 1
ATOM 2575 C C . ARG A 1 355 ? 19.309 15.792 -6.177 1.00 87.31 355 ARG A C 1
ATOM 2577 O O . ARG A 1 355 ? 20.158 16.095 -7.000 1.00 87.31 355 ARG A O 1
ATOM 2584 N N . GLU A 1 356 ? 19.561 15.440 -4.922 1.00 88.75 356 GLU A N 1
ATOM 2585 C CA . GLU A 1 356 ? 20.876 15.522 -4.284 1.00 88.75 356 GLU A CA 1
ATOM 2586 C C . GLU A 1 356 ? 21.197 14.164 -3.669 1.00 88.75 356 GLU A C 1
ATOM 2588 O O . GLU A 1 356 ? 20.590 13.764 -2.676 1.00 88.75 356 GLU A O 1
ATOM 2593 N N . CYS A 1 357 ? 22.055 13.363 -4.301 1.00 85.38 357 CYS A N 1
ATOM 2594 C CA . CYS A 1 357 ? 22.226 11.973 -3.869 1.00 85.38 357 CYS A CA 1
ATOM 2595 C C . CYS A 1 357 ? 23.663 11.461 -3.945 1.00 85.38 357 CYS A C 1
ATOM 2597 O O . CYS A 1 357 ? 24.393 11.723 -4.899 1.00 85.38 357 CYS A O 1
ATOM 2599 N N . THR A 1 358 ? 24.033 10.617 -2.981 1.00 88.44 358 THR A N 1
ATOM 2600 C CA . THR A 1 358 ? 25.307 9.884 -2.980 1.00 88.44 358 THR A CA 1
ATOM 2601 C C . THR A 1 358 ? 25.069 8.379 -2.907 1.00 88.44 358 THR A C 1
ATOM 2603 O O . THR A 1 358 ? 24.270 7.913 -2.093 1.00 88.44 358 THR A O 1
ATOM 2606 N N . ASN A 1 359 ? 25.797 7.612 -3.725 1.00 90.19 359 ASN A N 1
ATOM 2607 C CA . ASN A 1 359 ? 25.717 6.149 -3.816 1.00 90.19 359 ASN A CA 1
ATOM 2608 C C . ASN A 1 359 ? 24.299 5.671 -4.152 1.00 90.19 359 ASN A C 1
ATOM 2610 O O . ASN A 1 359 ? 23.590 5.104 -3.317 1.00 90.19 359 ASN A O 1
ATOM 2614 N N . VAL A 1 360 ? 23.884 5.908 -5.393 1.00 87.62 360 VAL A N 1
ATOM 2615 C CA . VAL A 1 360 ? 22.564 5.516 -5.892 1.00 87.62 360 VAL A CA 1
ATOM 2616 C C . VAL A 1 360 ? 22.699 4.318 -6.814 1.00 87.62 360 VAL A C 1
ATOM 2618 O O . VAL A 1 360 ? 23.483 4.338 -7.757 1.00 87.62 360 VAL A O 1
ATOM 2621 N N . MET A 1 361 ? 21.879 3.299 -6.591 1.00 89.81 361 MET A N 1
ATOM 2622 C CA . MET A 1 361 ? 21.672 2.196 -7.514 1.00 89.81 361 MET A CA 1
ATOM 2623 C C . MET A 1 361 ? 20.192 2.093 -7.865 1.00 89.81 361 MET A C 1
ATOM 2625 O O . MET A 1 361 ? 19.331 1.941 -6.996 1.00 89.81 361 MET A O 1
ATOM 2629 N N . THR A 1 362 ? 19.887 2.140 -9.154 1.00 90.25 362 THR A N 1
ATOM 2630 C CA . THR A 1 362 ? 18.546 1.889 -9.668 1.00 90.25 362 THR A CA 1
ATOM 2631 C C . THR A 1 362 ? 18.572 0.720 -10.629 1.00 90.25 362 THR A C 1
ATOM 2633 O O . THR A 1 362 ? 19.417 0.647 -11.513 1.00 90.25 362 THR A O 1
ATOM 2636 N N . ASN A 1 363 ? 17.641 -0.208 -10.456 1.00 91.62 363 ASN A N 1
ATOM 2637 C CA . ASN A 1 363 ? 17.417 -1.318 -11.362 1.00 91.62 363 ASN A CA 1
ATOM 2638 C C . ASN A 1 363 ? 15.967 -1.251 -11.825 1.00 91.62 363 ASN A C 1
ATOM 2640 O O . ASN A 1 363 ? 15.042 -1.287 -11.017 1.00 91.62 363 ASN A O 1
ATOM 2644 N N . THR A 1 364 ? 15.761 -1.155 -13.129 1.00 91.69 364 THR A N 1
ATOM 2645 C CA . THR A 1 364 ? 14.436 -1.223 -13.744 1.00 91.69 364 THR A CA 1
ATOM 2646 C C . THR A 1 364 ? 14.379 -2.442 -14.642 1.00 91.69 364 THR A C 1
ATOM 2648 O O . THR A 1 364 ? 15.243 -2.604 -15.499 1.00 91.69 364 THR A O 1
ATOM 2651 N N . THR A 1 365 ? 13.371 -3.284 -14.450 1.00 90.94 365 THR A N 1
ATOM 2652 C CA . THR A 1 365 ? 13.118 -4.475 -15.260 1.00 90.94 365 THR A CA 1
ATOM 2653 C C . THR A 1 365 ? 11.702 -4.421 -15.818 1.00 90.94 365 THR A C 1
ATOM 2655 O O . THR A 1 365 ? 10.752 -4.219 -15.064 1.00 90.94 365 THR A O 1
ATOM 2658 N N . ALA A 1 366 ? 11.558 -4.625 -17.123 1.00 89.38 366 ALA A N 1
ATOM 2659 C CA . ALA A 1 366 ? 10.271 -4.873 -17.765 1.00 89.38 366 ALA A CA 1
ATOM 2660 C C . ALA A 1 366 ? 10.281 -6.255 -18.436 1.00 89.38 366 ALA A C 1
ATOM 2662 O O . ALA A 1 366 ? 11.251 -6.599 -19.122 1.00 89.38 366 ALA A O 1
ATOM 2663 N N . GLY A 1 367 ? 9.233 -7.040 -18.187 1.00 88.56 367 GLY A N 1
ATOM 2664 C CA . GLY A 1 367 ? 8.972 -8.341 -18.797 1.00 88.56 367 GLY A CA 1
ATOM 2665 C C . GLY A 1 367 ? 8.429 -8.197 -20.215 1.00 88.56 367 GLY A C 1
ATOM 2666 O O . GLY A 1 367 ? 9.078 -7.565 -21.055 1.00 88.56 367 GLY A O 1
ATOM 2667 N N . GLU A 1 368 ? 7.261 -8.785 -20.473 1.00 90.50 368 GLU A N 1
ATOM 2668 C CA . GLU A 1 368 ? 6.580 -8.702 -21.764 1.00 90.50 368 GLU A CA 1
ATOM 2669 C C . GLU A 1 368 ? 5.695 -7.445 -21.808 1.00 90.50 368 GLU A C 1
ATOM 2671 O O . GLU A 1 368 ? 4.685 -7.348 -21.114 1.00 90.50 368 GLU A O 1
ATOM 2676 N N . CYS A 1 369 ? 6.073 -6.407 -22.563 1.00 89.44 369 CYS A N 1
ATOM 2677 C CA . CYS A 1 369 ? 5.333 -5.135 -22.540 1.00 89.44 369 CYS A CA 1
ATOM 2678 C C . CYS A 1 369 ? 5.103 -4.492 -23.916 1.00 89.44 369 CYS A C 1
ATOM 2680 O O . CYS A 1 369 ? 5.940 -4.580 -24.807 1.00 89.44 369 CYS A O 1
ATOM 2682 N N . THR A 1 370 ? 3.987 -3.768 -24.097 1.00 88.31 370 THR A N 1
ATOM 2683 C CA . THR A 1 370 ? 3.622 -3.178 -25.413 1.00 88.31 370 THR A CA 1
ATOM 2684 C C . THR A 1 370 ? 3.943 -1.691 -25.575 1.00 88.31 370 THR A C 1
ATOM 2686 O O . THR A 1 370 ? 4.189 -1.250 -26.695 1.00 88.31 370 THR A O 1
ATOM 2689 N N . ASN A 1 371 ? 3.907 -0.905 -24.499 1.00 90.56 371 ASN A N 1
ATOM 2690 C CA . ASN A 1 371 ? 4.314 0.497 -24.472 1.00 90.56 371 ASN A CA 1
ATOM 2691 C C . ASN A 1 371 ? 5.019 0.762 -23.143 1.00 90.56 371 ASN A C 1
ATOM 2693 O O . ASN A 1 371 ? 4.383 0.753 -22.086 1.00 90.56 371 ASN A O 1
ATOM 2697 N N . VAL A 1 372 ? 6.323 1.025 -23.188 1.00 89.94 372 VAL A N 1
ATOM 2698 C CA . VAL A 1 372 ? 7.105 1.285 -21.975 1.00 89.94 372 VAL A CA 1
ATOM 2699 C C . VAL A 1 372 ? 7.803 2.625 -22.083 1.00 89.94 372 VAL A C 1
ATOM 2701 O O . VAL A 1 372 ? 8.595 2.850 -22.992 1.00 89.94 372 VAL A O 1
ATOM 2704 N N . MET A 1 373 ? 7.541 3.509 -21.127 1.00 90.75 373 MET A N 1
ATOM 2705 C CA . MET A 1 373 ? 8.248 4.766 -20.957 1.00 90.75 373 MET A CA 1
ATOM 2706 C C . MET A 1 373 ? 8.989 4.762 -19.625 1.00 90.75 373 MET A C 1
ATOM 2708 O O . MET A 1 373 ? 8.376 4.641 -18.567 1.00 90.75 373 MET A O 1
ATOM 2712 N N . THR A 1 374 ? 10.303 4.945 -19.665 1.00 89.81 374 THR A N 1
ATOM 2713 C CA . THR A 1 374 ? 11.112 5.139 -18.458 1.00 89.81 374 THR A CA 1
ATOM 2714 C C . THR A 1 374 ? 11.796 6.495 -18.515 1.00 89.81 374 THR A C 1
ATOM 2716 O O . THR A 1 374 ? 12.584 6.738 -19.430 1.00 89.81 374 THR A O 1
ATOM 2719 N N . ASN A 1 375 ? 11.540 7.359 -17.539 1.00 89.81 375 ASN A N 1
ATOM 2720 C CA . ASN A 1 375 ? 12.211 8.644 -17.399 1.00 89.81 375 ASN A CA 1
ATOM 2721 C C . ASN A 1 375 ? 13.029 8.652 -16.111 1.00 89.81 375 ASN A C 1
ATOM 2723 O O . ASN A 1 375 ? 12.481 8.480 -15.023 1.00 89.81 375 ASN A O 1
ATOM 2727 N N . THR A 1 376 ? 14.327 8.896 -16.232 1.00 88.44 376 THR A N 1
ATOM 2728 C CA . THR A 1 376 ? 15.228 9.037 -15.090 1.00 88.44 376 THR A CA 1
ATOM 2729 C C . THR A 1 376 ? 15.862 10.415 -15.121 1.00 88.44 376 THR A C 1
ATOM 2731 O O . THR A 1 376 ? 16.586 10.737 -16.057 1.00 88.44 376 THR A O 1
ATOM 2734 N N . THR A 1 377 ? 15.621 11.219 -14.094 1.00 87.38 377 THR A N 1
ATOM 2735 C CA . THR A 1 377 ? 16.241 12.535 -13.922 1.00 87.38 377 THR A CA 1
ATOM 2736 C C . THR A 1 377 ? 17.148 12.484 -12.705 1.00 87.38 377 THR A C 1
ATOM 2738 O O . THR A 1 377 ? 16.700 12.084 -11.637 1.00 87.38 377 THR A O 1
ATOM 2741 N N . ALA A 1 378 ? 18.405 12.884 -12.848 1.00 84.94 378 ALA A N 1
ATOM 2742 C CA . ALA A 1 378 ? 19.345 13.052 -11.747 1.00 84.94 378 ALA A CA 1
ATOM 2743 C C . ALA A 1 378 ? 19.865 14.493 -11.750 1.00 84.94 378 ALA A C 1
ATOM 2745 O O . ALA A 1 378 ? 20.277 14.978 -12.802 1.00 84.94 378 ALA A O 1
ATOM 2746 N N . GLY A 1 379 ? 19.791 15.172 -10.608 1.00 84.94 379 GLY A N 1
ATOM 2747 C CA . GLY A 1 379 ? 20.335 16.509 -10.386 1.00 84.94 379 GLY A CA 1
ATOM 2748 C C . GLY A 1 379 ? 21.819 16.448 -10.037 1.00 84.94 379 GLY A C 1
ATOM 2749 O O . GLY A 1 379 ? 22.628 16.045 -10.870 1.00 84.94 379 GLY A O 1
ATOM 2750 N N . GLU A 1 380 ? 22.141 16.831 -8.807 1.00 87.38 380 GLU A N 1
ATOM 2751 C CA . GLU A 1 380 ? 23.476 16.831 -8.215 1.00 87.38 380 GLU A CA 1
ATOM 2752 C C . GLU A 1 380 ? 23.755 15.472 -7.563 1.00 87.38 380 GLU A C 1
ATOM 2754 O O . GLU A 1 380 ? 23.257 15.162 -6.479 1.00 87.38 380 GLU A O 1
ATOM 2759 N N . CYS A 1 381 ? 24.476 14.579 -8.244 1.00 85.25 381 CYS A N 1
ATOM 2760 C CA . CYS A 1 381 ? 24.636 13.204 -7.756 1.00 85.25 381 CYS A CA 1
ATOM 2761 C C . CYS A 1 381 ? 26.057 12.648 -7.896 1.00 85.25 381 CYS A C 1
ATOM 2763 O O . CYS A 1 381 ? 26.728 12.841 -8.908 1.00 85.25 381 CYS A O 1
ATOM 2765 N N . THR A 1 382 ? 26.488 11.856 -6.911 1.00 85.56 382 THR A N 1
ATOM 2766 C CA . THR A 1 382 ? 27.784 11.159 -6.926 1.00 85.56 382 THR A CA 1
ATOM 2767 C C . THR A 1 382 ? 27.598 9.648 -6.818 1.00 85.56 382 THR A C 1
ATOM 2769 O O . THR A 1 382 ? 26.824 9.172 -5.988 1.00 85.56 382 THR A O 1
ATOM 2772 N N . ASN A 1 383 ? 28.344 8.886 -7.625 1.00 86.44 383 ASN A N 1
ATOM 2773 C CA . ASN A 1 383 ? 28.300 7.421 -7.687 1.00 86.44 383 ASN A CA 1
ATOM 2774 C C . ASN A 1 383 ? 26.885 6.908 -7.990 1.00 86.44 383 ASN A C 1
ATOM 2776 O O . ASN A 1 383 ? 26.201 6.349 -7.131 1.00 86.44 383 ASN A O 1
ATOM 2780 N N . VAL A 1 384 ? 26.443 7.119 -9.227 1.00 84.25 384 VAL A N 1
ATOM 2781 C CA . VAL A 1 384 ? 25.109 6.721 -9.686 1.00 84.25 384 VAL A CA 1
ATOM 2782 C C . VAL A 1 384 ? 25.226 5.540 -10.634 1.00 84.25 384 VAL A C 1
ATOM 2784 O O . VAL A 1 384 ? 25.880 5.633 -11.668 1.00 84.25 384 VAL A O 1
ATOM 2787 N N . ILE A 1 385 ? 24.549 4.444 -10.316 1.00 85.62 385 ILE A N 1
ATOM 2788 C CA . ILE A 1 385 ? 24.409 3.273 -11.176 1.00 85.62 385 ILE A CA 1
ATOM 2789 C C . ILE A 1 385 ? 22.942 3.151 -11.575 1.00 85.62 385 ILE A C 1
ATOM 2791 O O . ILE A 1 385 ? 22.070 3.021 -10.720 1.00 85.62 385 ILE A O 1
ATOM 2795 N N . ILE A 1 386 ? 22.671 3.177 -12.875 1.00 85.38 386 ILE A N 1
ATOM 2796 C CA . ILE A 1 386 ? 21.335 2.987 -13.440 1.00 85.38 386 ILE A CA 1
ATOM 2797 C C . ILE A 1 386 ? 21.380 1.765 -14.344 1.00 85.38 386 ILE A C 1
ATOM 2799 O O . ILE A 1 386 ? 22.031 1.786 -15.384 1.00 85.38 386 ILE A O 1
ATOM 2803 N N . ASN A 1 387 ? 20.660 0.717 -13.973 1.00 87.69 387 ASN A N 1
ATOM 2804 C CA . ASN A 1 387 ? 20.508 -0.492 -14.764 1.00 87.69 387 ASN A CA 1
ATOM 2805 C C . ASN A 1 387 ? 19.076 -0.577 -15.287 1.00 87.69 387 ASN A C 1
ATOM 2807 O O . ASN A 1 387 ? 18.106 -0.477 -14.535 1.00 87.69 387 ASN A O 1
ATOM 2811 N N . THR A 1 388 ? 18.938 -0.792 -16.587 1.00 86.50 388 THR A N 1
ATOM 2812 C CA . THR A 1 388 ? 17.645 -0.956 -17.252 1.00 86.50 388 THR A CA 1
ATOM 2813 C C . THR A 1 388 ? 17.665 -2.236 -18.070 1.00 86.50 388 THR A C 1
ATOM 2815 O O . THR A 1 388 ? 18.518 -2.420 -18.932 1.00 86.50 388 THR A O 1
ATOM 2818 N N . THR A 1 389 ? 16.735 -3.136 -17.786 1.00 86.44 389 THR A N 1
ATOM 2819 C CA . THR A 1 389 ? 16.588 -4.408 -18.487 1.00 86.44 389 THR A CA 1
ATOM 2820 C C . THR A 1 389 ? 15.184 -4.485 -19.045 1.00 86.44 389 THR A C 1
ATOM 2822 O O . THR A 1 389 ? 14.218 -4.288 -18.312 1.00 86.44 389 THR A O 1
ATOM 2825 N N . PHE A 1 390 ? 15.052 -4.796 -20.326 1.00 85.12 390 PHE A N 1
ATOM 2826 C CA . PHE A 1 390 ? 13.748 -5.128 -20.885 1.00 85.12 390 PHE A CA 1
ATOM 2827 C C . PHE A 1 390 ? 13.864 -6.439 -21.661 1.00 85.12 390 PHE A C 1
ATOM 2829 O O . PHE A 1 390 ? 14.828 -6.623 -22.411 1.00 85.12 390 PHE A O 1
ATOM 2836 N N . ARG A 1 391 ? 12.917 -7.356 -21.457 1.00 83.25 391 ARG A N 1
ATOM 2837 C CA . ARG A 1 391 ? 12.937 -8.682 -22.088 1.00 83.25 391 ARG A CA 1
ATOM 2838 C C . ARG A 1 391 ? 12.314 -8.637 -23.473 1.00 83.25 391 ARG A C 1
ATOM 2840 O O . ARG A 1 391 ? 13.057 -8.504 -24.438 1.00 83.25 391 ARG A O 1
ATOM 2847 N N . GLU A 1 392 ? 10.991 -8.666 -23.547 1.00 85.31 392 GLU A N 1
ATOM 2848 C CA . GLU A 1 392 ? 10.231 -8.695 -24.796 1.00 85.31 392 GLU A CA 1
ATOM 2849 C C . GLU A 1 392 ? 9.320 -7.475 -24.821 1.00 85.31 392 GLU A C 1
ATOM 2851 O O . GLU A 1 392 ? 8.247 -7.445 -24.227 1.00 85.31 392 GLU A O 1
ATOM 2856 N N . CYS A 1 393 ? 9.794 -6.389 -25.423 1.00 81.06 393 CYS A N 1
ATOM 2857 C CA . CYS A 1 393 ? 9.084 -5.118 -25.359 1.00 81.06 393 CYS A CA 1
ATOM 2858 C C . CYS A 1 393 ? 8.885 -4.501 -26.738 1.00 81.06 393 CYS A C 1
ATOM 2860 O O . CYS A 1 393 ? 9.818 -4.340 -27.527 1.00 81.06 393 CYS A O 1
ATOM 2862 N N . THR A 1 394 ? 7.660 -4.063 -26.995 1.00 82.00 394 THR A N 1
ATOM 2863 C CA . THR A 1 394 ? 7.311 -3.228 -28.144 1.00 82.00 394 THR A CA 1
ATOM 2864 C C . THR A 1 394 ? 7.222 -1.770 -27.688 1.00 82.00 394 THR A C 1
ATOM 2866 O O . THR A 1 394 ? 6.877 -1.500 -26.542 1.00 82.00 394 THR A O 1
ATOM 2869 N N . LYS A 1 395 ? 7.584 -0.816 -28.558 1.00 84.25 395 LYS A N 1
ATOM 2870 C CA . LYS A 1 395 ? 7.483 0.641 -28.321 1.00 84.25 395 LYS A CA 1
ATOM 2871 C C . LYS A 1 395 ? 8.058 1.073 -26.969 1.00 84.25 395 LYS A C 1
ATOM 2873 O O . LYS A 1 395 ? 7.340 1.461 -26.044 1.00 84.25 395 LYS A O 1
ATOM 2878 N N . VAL A 1 396 ? 9.382 1.047 -26.882 1.00 82.81 396 VAL A N 1
ATOM 2879 C CA . VAL A 1 396 ? 10.105 1.464 -25.677 1.00 82.81 396 VAL A CA 1
ATOM 2880 C C . VAL A 1 396 ? 10.661 2.870 -25.862 1.00 82.81 396 VAL A C 1
ATOM 2882 O O . VAL A 1 396 ? 11.388 3.133 -26.816 1.00 82.81 396 VAL A O 1
ATOM 2885 N N . MET A 1 397 ? 10.371 3.764 -24.922 1.00 84.25 397 MET A N 1
ATOM 2886 C CA . MET A 1 397 ? 10.993 5.077 -24.808 1.00 84.25 397 MET A CA 1
ATOM 2887 C C . MET A 1 397 ? 11.748 5.177 -23.485 1.00 84.25 397 MET A C 1
ATOM 2889 O O . MET A 1 397 ? 11.158 5.065 -22.414 1.00 84.25 397 MET A O 1
ATOM 2893 N N . THR A 1 398 ? 13.052 5.429 -23.540 1.00 84.00 398 THR A N 1
ATOM 2894 C CA . THR A 1 398 ? 13.855 5.657 -22.333 1.00 84.00 398 THR A CA 1
ATOM 2895 C C . THR A 1 398 ? 14.502 7.032 -22.383 1.00 84.00 398 THR A C 1
ATOM 2897 O O . THR A 1 398 ? 15.356 7.257 -23.238 1.00 84.00 398 THR A O 1
ATOM 2900 N N . ASN A 1 399 ? 14.152 7.924 -21.458 1.00 84.50 399 ASN A N 1
ATOM 2901 C CA . ASN A 1 399 ? 14.793 9.227 -21.311 1.00 84.50 399 ASN A CA 1
ATOM 2902 C C . ASN A 1 399 ? 15.630 9.250 -20.035 1.00 84.50 399 ASN A C 1
ATOM 2904 O O . ASN A 1 399 ? 15.147 8.907 -18.959 1.00 84.50 399 ASN A O 1
ATOM 2908 N N . THR A 1 400 ? 16.886 9.661 -20.140 1.00 83.06 400 THR A N 1
ATOM 2909 C CA . THR A 1 400 ? 17.752 9.873 -18.982 1.00 83.06 400 THR A CA 1
ATOM 2910 C C . THR A 1 400 ? 18.345 11.269 -19.033 1.00 83.06 400 THR A C 1
ATOM 2912 O O . THR A 1 400 ? 19.110 11.574 -19.940 1.00 83.06 400 THR A O 1
ATOM 2915 N N . THR A 1 401 ? 18.039 12.088 -18.036 1.00 83.19 401 THR A N 1
ATOM 2916 C CA . THR A 1 401 ? 18.596 13.430 -17.872 1.00 83.19 401 THR A CA 1
ATOM 2917 C C . THR A 1 401 ? 19.501 13.443 -16.650 1.00 83.19 401 THR A C 1
ATOM 2919 O O . THR A 1 401 ? 19.111 12.978 -15.581 1.00 83.19 401 THR A O 1
ATOM 2922 N N . SER A 1 402 ? 20.713 13.957 -16.797 1.00 81.38 402 SER A N 1
ATOM 2923 C CA . SER A 1 402 ? 21.684 14.113 -15.715 1.00 81.38 402 SER A CA 1
ATOM 2924 C C . SER A 1 402 ? 22.149 15.569 -15.684 1.00 81.38 402 SER A C 1
ATOM 2926 O O . SER A 1 402 ? 22.508 16.100 -16.732 1.00 81.38 402 SER A O 1
ATOM 2928 N N . GLY A 1 403 ? 22.086 16.212 -14.519 1.00 80.31 403 GLY A N 1
ATOM 2929 C CA . GLY A 1 403 ? 22.610 17.553 -14.270 1.00 80.31 403 GLY A CA 1
ATOM 2930 C C . GLY A 1 403 ? 24.109 17.503 -13.985 1.00 80.31 403 GLY A C 1
ATOM 2931 O O . GLY A 1 403 ? 24.878 17.012 -14.811 1.00 80.31 403 GLY A O 1
ATOM 2932 N N . GLU A 1 404 ? 24.505 17.988 -12.812 1.00 83.25 404 GLU A N 1
ATOM 2933 C CA . GLU A 1 404 ? 25.884 17.939 -12.324 1.00 83.25 404 GLU A CA 1
ATOM 2934 C C . GLU A 1 404 ? 26.133 16.591 -11.632 1.00 83.25 404 GLU A C 1
ATOM 2936 O O . GLU A 1 404 ? 25.680 16.344 -10.517 1.00 83.25 404 GLU A O 1
ATOM 2941 N N . CYS A 1 405 ? 26.805 15.650 -12.295 1.00 78.81 405 CYS A N 1
ATOM 2942 C CA . CYS A 1 405 ? 27.010 14.314 -11.724 1.00 78.81 405 CYS A CA 1
ATOM 2943 C C . CYS A 1 405 ? 28.462 13.842 -11.813 1.00 78.81 405 CYS A C 1
ATOM 2945 O O . CYS A 1 405 ? 29.152 14.084 -12.798 1.00 78.81 405 CYS A O 1
ATOM 2947 N N . THR A 1 406 ? 28.911 13.068 -10.826 1.00 78.19 406 THR A N 1
ATOM 2948 C CA . THR A 1 406 ? 30.240 12.436 -10.831 1.00 78.19 406 THR A CA 1
ATOM 2949 C C . THR A 1 406 ? 30.114 10.922 -10.703 1.00 78.19 406 THR A C 1
ATOM 2951 O O . THR A 1 406 ? 29.369 10.429 -9.857 1.00 78.19 406 THR A O 1
ATOM 2954 N N . ASN A 1 407 ? 30.867 10.176 -11.517 1.00 78.69 407 ASN A N 1
ATOM 2955 C CA . ASN A 1 407 ? 30.872 8.708 -11.557 1.00 78.69 407 ASN A CA 1
ATOM 2956 C C . ASN A 1 407 ? 29.474 8.133 -11.828 1.00 78.69 407 ASN A C 1
ATOM 2958 O O . ASN A 1 407 ? 28.815 7.584 -10.941 1.00 78.69 407 ASN A O 1
ATOM 2962 N N . VAL A 1 408 ? 29.018 8.256 -13.073 1.00 76.62 408 VAL A N 1
ATOM 2963 C CA . VAL A 1 408 ? 27.714 7.738 -13.498 1.00 76.62 408 VAL A CA 1
ATOM 2964 C C . VAL A 1 408 ? 27.913 6.523 -14.392 1.00 76.62 408 VAL A C 1
ATOM 2966 O O . VAL A 1 408 ? 28.493 6.631 -15.466 1.00 76.62 408 VAL A O 1
ATOM 2969 N N . MET A 1 409 ? 27.386 5.372 -13.990 1.00 79.31 409 MET A N 1
ATOM 2970 C CA . MET A 1 409 ? 27.332 4.163 -14.804 1.00 79.31 409 MET A CA 1
ATOM 2971 C C . MET A 1 409 ? 25.891 3.887 -15.222 1.00 79.31 409 MET A C 1
ATOM 2973 O O . MET A 1 409 ? 24.995 3.791 -14.388 1.00 79.31 409 MET A O 1
ATOM 2977 N N . LYS A 1 410 ? 25.657 3.734 -16.522 1.00 79.31 410 LYS A N 1
ATOM 2978 C CA . LYS A 1 410 ? 24.350 3.389 -17.083 1.00 79.31 410 LYS A CA 1
ATOM 2979 C C . LYS A 1 410 ? 24.485 2.072 -17.835 1.00 79.31 410 LYS A C 1
ATOM 2981 O O . LYS A 1 410 ? 25.165 2.034 -18.856 1.00 79.31 410 LYS A O 1
ATOM 2986 N N . ASN A 1 411 ? 23.850 1.010 -17.355 1.00 79.00 411 ASN A N 1
ATOM 2987 C CA . ASN A 1 411 ? 23.795 -0.267 -18.055 1.00 79.00 411 ASN A CA 1
ATOM 2988 C C . ASN A 1 411 ? 22.398 -0.492 -18.626 1.00 79.00 411 ASN A C 1
ATOM 2990 O O . ASN A 1 411 ? 21.378 -0.282 -17.963 1.00 79.00 411 ASN A O 1
ATOM 2994 N N . LYS A 1 412 ? 22.357 -0.949 -19.869 1.00 80.06 412 LYS A N 1
ATOM 2995 C CA . LYS A 1 412 ? 21.134 -1.287 -20.571 1.00 80.06 412 LYS A CA 1
ATOM 2996 C C . LYS A 1 412 ? 21.259 -2.676 -21.171 1.00 80.06 412 LYS A C 1
ATOM 2998 O O . LYS A 1 412 ? 22.219 -2.951 -21.885 1.00 80.06 412 LYS A O 1
ATOM 3003 N N . THR A 1 413 ? 20.285 -3.534 -20.904 1.00 80.25 413 THR A N 1
ATOM 3004 C CA . THR A 1 413 ? 20.240 -4.896 -21.438 1.00 80.25 413 THR A CA 1
ATOM 3005 C C . THR A 1 413 ? 18.909 -5.132 -22.137 1.00 80.25 413 THR A C 1
ATOM 3007 O O . THR A 1 413 ? 17.850 -4.867 -21.563 1.00 80.25 413 THR A O 1
ATOM 3010 N N . SER A 1 414 ? 18.968 -5.620 -23.374 1.00 75.62 414 SER A N 1
ATOM 3011 C CA . SER A 1 414 ? 17.800 -5.979 -24.173 1.00 75.62 414 SER A CA 1
ATOM 3012 C C . SER A 1 414 ? 17.773 -7.444 -24.557 1.00 75.62 414 SER A C 1
ATOM 3014 O O . SER A 1 414 ? 18.791 -7.983 -24.989 1.00 75.62 414 SER A O 1
ATOM 3016 N N . GLY A 1 415 ? 16.594 -8.054 -24.435 1.00 73.81 415 GLY A N 1
ATOM 3017 C CA . GLY A 1 415 ? 16.227 -9.253 -25.184 1.00 73.81 415 GLY A CA 1
ATOM 3018 C C . GLY A 1 415 ? 15.761 -8.871 -26.590 1.00 73.81 415 GLY A C 1
ATOM 3019 O O . GLY A 1 415 ? 16.545 -8.320 -27.366 1.00 73.81 415 GLY A O 1
ATOM 3020 N N . GLU A 1 416 ? 14.485 -9.124 -26.877 1.00 72.56 416 GLU A N 1
ATOM 3021 C CA . GLU A 1 416 ? 13.836 -8.897 -28.171 1.00 72.56 416 GLU A CA 1
ATOM 3022 C C . GLU A 1 416 ? 12.987 -7.618 -28.169 1.00 72.56 416 GLU A C 1
ATOM 3024 O O . GLU A 1 416 ? 11.955 -7.553 -27.494 1.00 72.56 416 GLU A O 1
ATOM 3029 N N . TRP A 1 417 ? 13.388 -6.581 -28.918 1.00 71.62 417 TRP A N 1
ATOM 3030 C CA . TRP A 1 417 ? 12.660 -5.301 -28.967 1.00 71.62 417 TRP A CA 1
ATOM 3031 C C . TRP A 1 417 ? 12.263 -4.848 -30.371 1.00 71.62 417 TRP A C 1
ATOM 3033 O O . TRP A 1 417 ? 13.013 -4.994 -31.338 1.00 71.62 417 TRP A O 1
ATOM 3043 N N . THR A 1 418 ? 11.124 -4.152 -30.451 1.00 67.69 418 THR A N 1
ATOM 3044 C CA . THR A 1 418 ? 10.661 -3.472 -31.673 1.00 67.69 418 THR A CA 1
ATOM 3045 C C . THR A 1 418 ? 10.278 -2.019 -31.386 1.00 67.69 418 THR A C 1
ATOM 3047 O O . THR A 1 418 ? 9.470 -1.751 -30.497 1.00 67.69 418 THR A O 1
ATOM 3050 N N . ASN A 1 419 ? 10.791 -1.076 -32.186 1.00 75.12 419 ASN A N 1
ATOM 3051 C CA . ASN A 1 419 ? 10.557 0.375 -32.079 1.00 75.12 419 ASN A CA 1
ATOM 3052 C C . ASN A 1 419 ? 11.045 0.966 -30.747 1.00 75.12 419 ASN A C 1
ATOM 3054 O O . ASN A 1 419 ? 10.258 1.239 -29.841 1.00 75.12 419 ASN A O 1
ATOM 3058 N N . VAL A 1 420 ? 12.351 1.195 -30.635 1.00 74.94 420 VAL A N 1
ATOM 3059 C CA . VAL A 1 420 ? 12.976 1.705 -29.408 1.00 74.94 420 VAL A CA 1
ATOM 3060 C C . VAL A 1 420 ? 13.551 3.091 -29.637 1.00 74.94 420 VAL A C 1
ATOM 3062 O O . VAL A 1 420 ? 14.342 3.295 -30.552 1.00 74.94 420 VAL A O 1
ATOM 3065 N N . MET A 1 421 ? 13.197 4.033 -28.769 1.00 76.31 421 MET A N 1
ATOM 3066 C CA . MET A 1 421 ? 13.783 5.365 -28.718 1.00 76.31 421 MET A CA 1
ATOM 3067 C C . MET A 1 421 ? 14.483 5.570 -27.381 1.00 76.31 421 MET A C 1
ATOM 3069 O O . MET A 1 421 ? 13.907 5.364 -26.313 1.00 76.31 421 MET A O 1
ATOM 3073 N N . THR A 1 422 ? 15.735 6.001 -27.427 1.00 77.88 422 THR A N 1
ATOM 3074 C CA . THR A 1 422 ? 16.506 6.326 -26.232 1.00 77.88 422 THR A CA 1
ATOM 3075 C C . THR A 1 422 ? 17.043 7.740 -26.342 1.00 77.88 422 THR A C 1
ATOM 3077 O O . THR A 1 422 ? 17.591 8.119 -27.374 1.00 77.88 422 THR A O 1
ATOM 3080 N N . ASN A 1 423 ? 16.853 8.536 -25.295 1.00 79.19 423 ASN A N 1
ATOM 3081 C CA . ASN A 1 423 ? 17.373 9.889 -25.214 1.00 79.19 423 ASN A CA 1
ATOM 3082 C C . ASN A 1 423 ? 18.181 10.045 -23.930 1.00 79.19 423 ASN A C 1
ATOM 3084 O O . ASN A 1 423 ? 17.683 9.767 -22.839 1.00 79.19 423 ASN A O 1
ATOM 3088 N N . THR A 1 424 ? 19.424 10.485 -24.056 1.00 78.88 424 THR A N 1
ATOM 3089 C CA . THR A 1 424 ? 20.296 10.765 -22.921 1.00 78.88 424 THR A CA 1
ATOM 3090 C C . THR A 1 424 ? 20.780 12.201 -23.002 1.00 78.88 424 THR A C 1
ATOM 3092 O O . THR A 1 424 ? 21.479 12.567 -23.940 1.00 78.88 424 THR A O 1
ATOM 3095 N N . THR A 1 425 ? 20.449 12.999 -21.994 1.00 80.00 425 THR A N 1
ATOM 3096 C CA . THR A 1 425 ? 20.939 14.370 -21.846 1.00 80.00 425 THR A CA 1
ATOM 3097 C C . THR A 1 425 ? 21.821 14.446 -20.610 1.00 80.00 425 THR A C 1
ATOM 3099 O O . THR A 1 425 ? 21.404 14.033 -19.529 1.00 80.00 425 THR A O 1
ATOM 3102 N N . SER A 1 426 ? 23.026 14.982 -20.755 1.00 75.56 426 SER A N 1
ATOM 3103 C CA . SER A 1 426 ? 23.965 15.207 -19.658 1.00 75.56 426 SER A CA 1
ATOM 3104 C C . SER A 1 426 ? 24.417 16.667 -19.656 1.00 75.56 426 SER A C 1
ATOM 3106 O O . SER A 1 426 ? 24.821 17.186 -20.695 1.00 75.56 426 SER A O 1
ATOM 3108 N N . GLY A 1 427 ? 24.304 17.329 -18.504 1.00 75.12 427 GLY A N 1
ATOM 3109 C CA . GLY A 1 427 ? 24.989 18.588 -18.214 1.00 75.12 427 GLY A CA 1
ATOM 3110 C C . GLY A 1 427 ? 26.444 18.330 -17.822 1.00 75.12 427 GLY A C 1
ATOM 3111 O O . GLY A 1 427 ? 27.073 17.424 -18.373 1.00 75.12 427 GLY A O 1
ATOM 3112 N N . ASP A 1 428 ? 26.937 19.072 -16.831 1.00 78.44 428 ASP A N 1
ATOM 3113 C CA . ASP A 1 428 ? 28.320 19.015 -16.343 1.00 78.44 428 ASP A CA 1
ATOM 3114 C C . ASP A 1 428 ? 28.602 17.712 -15.566 1.00 78.44 428 ASP A C 1
ATOM 3116 O O . ASP A 1 428 ? 28.667 17.667 -14.337 1.00 78.44 428 ASP A O 1
ATOM 3120 N N . CYS A 1 429 ? 28.738 16.602 -16.293 1.00 72.81 429 CYS A N 1
ATOM 3121 C CA . CYS A 1 429 ? 29.020 15.286 -15.729 1.00 72.81 429 CYS A CA 1
ATOM 3122 C C . CYS A 1 429 ? 30.493 14.880 -15.908 1.00 72.81 429 CYS A C 1
ATOM 3124 O O . CYS A 1 429 ? 31.049 14.994 -17.000 1.00 72.81 429 CYS A O 1
ATOM 3126 N N . THR A 1 430 ? 31.101 14.276 -14.883 1.00 71.75 430 THR A N 1
ATOM 3127 C CA . THR A 1 430 ? 32.441 13.665 -14.968 1.00 71.75 430 THR A CA 1
ATOM 3128 C C . THR A 1 430 ? 32.382 12.148 -14.755 1.00 71.75 430 THR A C 1
ATOM 3130 O O . THR A 1 430 ? 31.584 11.641 -13.967 1.00 71.75 430 THR A O 1
ATOM 3133 N N . ASN A 1 431 ? 33.225 11.398 -15.478 1.00 72.94 431 ASN A N 1
ATOM 3134 C CA . ASN A 1 431 ? 33.289 9.928 -15.441 1.00 72.94 431 ASN A CA 1
ATOM 3135 C C . ASN A 1 431 ? 31.938 9.238 -15.717 1.00 72.94 431 ASN A C 1
ATOM 3137 O O . ASN A 1 431 ? 31.417 8.490 -14.886 1.00 72.94 431 ASN A O 1
ATOM 3141 N N . VAL A 1 432 ? 31.368 9.484 -16.899 1.00 72.06 432 VAL A N 1
ATOM 3142 C CA . VAL A 1 432 ? 30.144 8.811 -17.359 1.00 72.06 432 VAL A CA 1
ATOM 3143 C C . VAL A 1 432 ? 30.500 7.590 -18.205 1.00 72.06 432 VAL A C 1
ATOM 3145 O O . VAL A 1 432 ? 31.182 7.706 -19.220 1.00 72.06 432 VAL A O 1
ATOM 3148 N N . MET A 1 433 ? 29.994 6.421 -17.819 1.00 73.19 433 MET A N 1
ATOM 3149 C CA . MET A 1 433 ? 30.092 5.177 -18.576 1.00 73.19 433 MET A CA 1
ATOM 3150 C C . MET A 1 433 ? 28.695 4.699 -18.967 1.00 73.19 433 MET A C 1
ATOM 3152 O O . MET A 1 433 ? 27.794 4.627 -18.133 1.00 73.19 433 MET A O 1
ATOM 3156 N N . THR A 1 434 ? 28.515 4.347 -20.237 1.00 73.88 434 THR A N 1
ATOM 3157 C CA . THR A 1 434 ? 27.278 3.748 -20.750 1.00 73.88 434 THR A CA 1
ATOM 3158 C C . THR A 1 434 ? 27.608 2.396 -21.375 1.00 73.88 434 THR A C 1
ATOM 3160 O O . THR A 1 434 ? 28.505 2.302 -22.209 1.00 73.88 434 THR A O 1
ATOM 3163 N N . ASN A 1 435 ? 26.910 1.341 -20.961 1.00 74.56 435 ASN A N 1
ATOM 3164 C CA . ASN A 1 435 ? 27.024 0.006 -21.536 1.00 74.56 435 ASN A CA 1
ATOM 3165 C C . ASN A 1 435 ? 25.650 -0.431 -22.040 1.00 74.56 435 ASN A C 1
ATOM 3167 O O . ASN A 1 435 ? 24.668 -0.368 -21.303 1.00 74.56 435 ASN A O 1
ATOM 3171 N N . THR A 1 436 ? 25.574 -0.862 -23.294 1.00 75.44 436 THR A N 1
ATOM 3172 C CA . THR A 1 436 ? 24.342 -1.370 -23.898 1.00 75.44 436 THR A CA 1
ATOM 3173 C C . THR A 1 436 ? 24.618 -2.745 -24.482 1.00 75.44 436 THR A C 1
ATOM 3175 O O . THR A 1 436 ? 25.442 -2.886 -25.378 1.00 75.44 436 THR A O 1
ATOM 3178 N N . THR A 1 437 ? 23.926 -3.756 -23.973 1.00 76.25 437 THR A N 1
ATOM 3179 C CA . THR A 1 437 ? 23.911 -5.115 -24.519 1.00 76.25 437 THR A CA 1
ATOM 3180 C C . THR A 1 437 ? 22.551 -5.354 -25.143 1.00 76.25 437 THR A C 1
ATOM 3182 O O . THR A 1 437 ? 21.542 -5.105 -24.483 1.00 76.25 437 THR A O 1
ATOM 3185 N N . ALA A 1 438 ? 22.519 -5.822 -26.389 1.00 71.62 438 ALA A N 1
ATOM 3186 C CA . ALA A 1 438 ? 21.269 -6.048 -27.090 1.00 71.62 438 ALA A CA 1
ATOM 3187 C C . ALA A 1 438 ? 21.198 -7.406 -27.791 1.00 71.62 438 ALA A C 1
ATOM 3189 O O . ALA A 1 438 ? 22.168 -7.814 -28.430 1.00 71.62 438 ALA A O 1
ATOM 3190 N N . GLY A 1 439 ? 20.053 -8.081 -27.645 1.00 70.19 439 GLY A N 1
ATOM 3191 C CA . GLY A 1 439 ? 19.639 -9.239 -28.436 1.00 70.19 439 GLY A CA 1
ATOM 3192 C C . GLY A 1 439 ? 19.049 -8.823 -29.788 1.00 70.19 439 GLY A C 1
ATOM 3193 O O . GLY A 1 439 ? 19.585 -7.946 -30.468 1.00 70.19 439 GLY A O 1
ATOM 3194 N N . GLU A 1 440 ? 17.939 -9.436 -30.195 1.00 70.50 440 GLU A N 1
ATOM 3195 C CA . GLU A 1 440 ? 17.286 -9.125 -31.471 1.00 70.50 440 GLU A CA 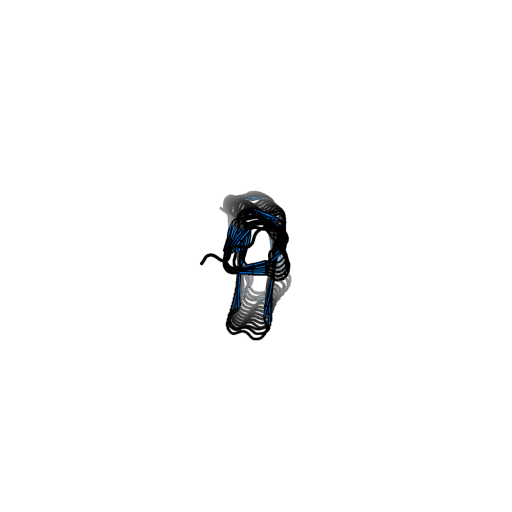1
ATOM 3196 C C . GLU A 1 440 ? 16.519 -7.793 -31.393 1.00 70.50 440 GLU A C 1
ATOM 3198 O O . GLU A 1 440 ? 15.616 -7.609 -30.582 1.00 70.50 440 GLU A O 1
ATOM 3203 N N . CYS A 1 441 ? 16.890 -6.814 -32.220 1.00 65.81 441 CYS A N 1
ATOM 3204 C CA . CYS A 1 441 ? 16.298 -5.475 -32.185 1.00 65.81 441 CYS A CA 1
ATOM 3205 C C . CYS A 1 441 ? 15.913 -4.991 -33.582 1.00 65.81 441 CYS A C 1
ATOM 3207 O O . CYS A 1 441 ? 16.702 -5.088 -34.522 1.00 65.81 441 CYS A O 1
ATOM 3209 N N . THR A 1 442 ? 14.740 -4.365 -33.703 1.00 68.81 442 THR A N 1
ATOM 3210 C CA . THR A 1 442 ? 14.313 -3.663 -34.924 1.00 68.81 442 THR A CA 1
ATOM 3211 C C . THR A 1 442 ? 13.859 -2.232 -34.623 1.00 68.81 442 THR A C 1
ATOM 3213 O O . THR A 1 442 ? 13.203 -1.960 -33.618 1.00 68.81 442 THR A O 1
ATOM 3216 N N . ASN A 1 443 ? 14.218 -1.294 -35.510 1.00 70.44 443 ASN A N 1
ATOM 3217 C CA . ASN A 1 443 ? 13.903 0.140 -35.412 1.00 70.44 443 ASN A CA 1
ATOM 3218 C C . ASN A 1 443 ? 14.371 0.797 -34.098 1.00 70.44 443 ASN A C 1
ATOM 3220 O O . ASN A 1 443 ? 13.561 1.235 -33.280 1.00 70.44 443 ASN A O 1
ATOM 3224 N N . VAL A 1 444 ? 15.691 0.879 -33.902 1.00 74.50 444 VAL A N 1
ATOM 3225 C CA . VAL A 1 444 ? 16.310 1.522 -32.731 1.00 74.50 444 VAL A CA 1
ATOM 3226 C C . VAL A 1 444 ? 16.817 2.920 -33.091 1.00 74.50 444 VAL A C 1
ATOM 3228 O O . VAL A 1 444 ? 17.563 3.088 -34.053 1.00 74.50 444 VAL A O 1
ATOM 3231 N N . MET A 1 445 ? 16.444 3.917 -32.290 1.00 74.81 445 MET A N 1
ATOM 3232 C CA . MET A 1 445 ? 16.935 5.291 -32.363 1.00 74.81 445 MET A CA 1
ATOM 3233 C C . MET A 1 445 ? 17.533 5.703 -31.015 1.00 74.81 445 MET A C 1
ATOM 3235 O O . MET A 1 445 ? 16.888 5.580 -29.974 1.00 74.81 445 MET A O 1
ATOM 3239 N N . THR A 1 446 ? 18.751 6.239 -31.042 1.00 77.25 446 THR A N 1
ATOM 3240 C CA . THR A 1 446 ? 19.462 6.722 -29.853 1.00 77.25 446 THR A CA 1
ATOM 3241 C C . THR A 1 446 ? 19.916 8.155 -30.081 1.00 77.25 446 THR A C 1
ATOM 3243 O O . THR A 1 446 ? 20.565 8.440 -31.084 1.00 77.25 446 THR A O 1
ATOM 3246 N N . ASN A 1 447 ? 19.578 9.047 -29.152 1.00 77.56 447 ASN A N 1
ATOM 3247 C CA . ASN A 1 447 ? 20.042 10.427 -29.119 1.00 77.56 447 ASN A CA 1
ATOM 3248 C C . ASN A 1 447 ? 20.805 10.678 -27.814 1.00 77.56 447 ASN A C 1
ATOM 3250 O O . ASN A 1 447 ? 20.309 10.361 -26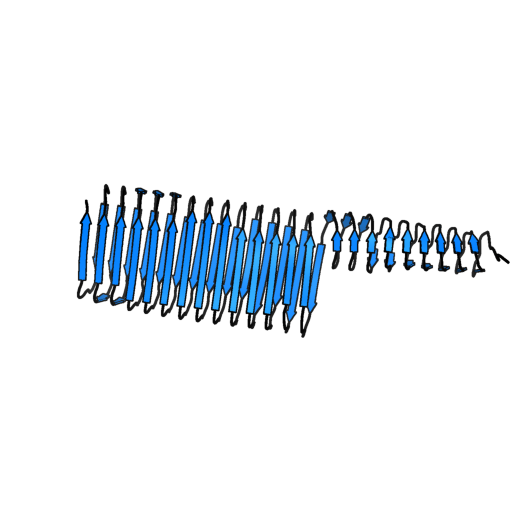.733 1.00 77.56 447 ASN A O 1
ATOM 3254 N N . THR A 1 448 ? 21.998 11.254 -27.922 1.00 77.31 448 THR A N 1
ATOM 3255 C CA . THR A 1 448 ? 22.835 11.608 -26.777 1.00 77.31 448 THR A CA 1
ATOM 3256 C C . THR A 1 448 ? 23.289 13.051 -26.934 1.00 77.31 448 THR A C 1
ATOM 3258 O O . THR A 1 448 ? 23.929 13.391 -27.925 1.00 77.31 448 THR A O 1
ATOM 3261 N N . THR A 1 449 ? 22.969 13.897 -25.957 1.00 77.94 449 THR A N 1
ATOM 3262 C CA . THR A 1 449 ? 23.401 15.298 -25.901 1.00 77.94 449 THR A CA 1
ATOM 3263 C C . THR A 1 449 ? 24.192 15.533 -24.618 1.00 77.94 449 THR A C 1
ATOM 3265 O O . THR A 1 449 ? 23.672 15.310 -23.527 1.00 77.94 449 THR A O 1
ATOM 3268 N N . SER A 1 450 ? 25.434 15.997 -24.740 1.00 71.88 450 SER A N 1
ATOM 3269 C CA . SER A 1 450 ? 26.278 16.440 -23.623 1.00 71.88 450 SER A CA 1
ATOM 3270 C C . SER A 1 450 ? 26.681 17.898 -23.835 1.00 71.88 450 SER A C 1
ATOM 3272 O O . SER A 1 450 ? 26.971 18.270 -24.976 1.00 71.88 450 SER A O 1
ATOM 3274 N N . ARG A 1 451 ? 26.681 18.712 -22.778 1.00 58.81 451 ARG A N 1
ATOM 3275 C CA . ARG A 1 451 ? 27.210 20.083 -22.813 1.00 58.81 451 ARG A CA 1
ATOM 3276 C C . ARG A 1 451 ? 28.560 20.187 -22.135 1.00 58.81 451 ARG A C 1
ATOM 3278 O O . ARG A 1 451 ? 28.779 19.400 -21.193 1.00 58.81 451 ARG A O 1
#

Radius of gyration: 33.05 Å; Cα contacts (8 Å, |Δi|>4): 1567; chains: 1; bounding box: 77×31×107 Å

Nearest PDB structures (foldseek):
  8vbb-assembly1_A  TM=3.095E-01  e=6.096E+00  Escherichia coli ETEC H10407
  8c50-assembly1_A  TM=1.886E-01  e=2.214E+00  Pontibacter korlensis

pLDDT: mean 77.86, std 14.84, range [31.92, 97.62]

Foldseek 3Di:
DQPEDEEEEECEEGAEYDYAYECEEYAEYEEEYECYEYAEYEYEYENYEYAEYEYEYENYEYAEYEEEYEEYEYQEYEYEYEDYDDHYEYAEYEHYDDAYEYAEYEHYEDHYDYNEYEDDEYEDDDEAEAEAEAEAEEAYYAEAEYAYEYHHYEYYEYEYEYHEYAEYEEHAEYAAYAEHAYEYEYHAYAEYAYEYEAEHYAEYHAHYEYAHYAAYHEEYEYAEYAEYHYEYEYHQYEHYEYAYEYAEYAYEEAEYEYYNYEQAEEHEEYYEYAEYAYEYEYENYEQHEYEYEYEAYAEEEYEYEYENYENYEYHAEYAHYEYEEYEYYYDAYEAYEYEYEYAAYEHEEAEYEAAHYENEEYEYEYHAYEAYEYEYEHHHYENYEAEYEYEHYEHYEYEYEYHEYEQYEYEYEYHAYEAYEYEYEYENYYNYHYYYHYHHYYNYYYYYYYD

Mean predicted aligned error: 13.22 Å

Sequence (451 aa):
MTNTTAGECNNVMTNTTSCECTNVMTNTTSGDCTNVMTNTTAGECTNVMTNTTSCECANVMTKTTSGDCTKFMTNTTSGECTYVMRNTTAGKCTNVMTNTTSRECTNVMKNTTSGECTNVMTNPTSGECTNAMTNTTSRECTNVMTSTTSRECTNVMTNPTSGECTNAMTNTTSREGTNVMTNTTSGDCTNVMTNTTSCDCTNVMINTTFHECTNVMKNPTSGECTNVMKNTTSGDCTNVMTNTTSGDCTNVMINTTFHECTNVMKNTTSGECTNVMTNTTSCECTNVMTNTTAGECTNVMINTTFRECTNVMTNTTSGECTNVMKNKTSGEWTNVMTNTTSGDCTNVMINTTFRECTNVMTNTTAGECTNVMTNTTAGECTNVIINTTFRECTKVMTNTTSGECTNVMKNKTSGEWTNVMTNTTSGDCTNVMTNTTAGECTNVMTNTTSR

Secondary structure (DSSP, 8-state):
---EEESSEEEEESSEEESSEEEEE-SEEESSEEEEEEEEEESSEEEEEEEEEES-EEEEEEEEEES-BSSEE-S-EESEESSEESSEEEEEEEEEESSEEEEEEEEEES-EEEEEEEEEEE--EESSBS-EEEEEEEEEEEEEEEEEEESSBS-EEEEEEEEEEEEEEEEEEESSEEEEEEEEEE-SEEEEEEEEEE-SEEEEEEEEEE-SEEEEEEEEEE-SEEEEEEEEEE-SBEEEEEEEEE-SEEEEEEEEEEES-EEEEEEEEE-SEEEEEEEEEEES-EEEEEEEEE-SEEEEEEEEEEESEEEEEEEEEE-SEEEEEEEEEEEEEEEEEEEEEE-SEEEEEEEEEEEEEEEEEEEEEEEEEEEEEEEEEEEEEEEEEEEEEEEEEEEEEEEEEESSEEEEEEEEEEEEEEEEEEEEEESSEEEEEEEEEESSEEEEEEEEEE-